Protein AF-A0A1V5UPC7-F1 (afdb_monomer_lite)

Foldseek 3Di:
DDLVLLLLLQLLLQLPQLVLLLCCQPVVDCSSNVSSCLSSVLVCCLVVPLVVPDDAPEEQDDEPVGLAQCSVFVRVQVQQQCCLVVQAKHKYFYFWHDPDPFKTWKKKWAQDLVQQKIKIFTAFIAGPVQVLCLVLQDADPVLLVVLCVQVNDVLLVVLSRVRGDHDPPRTDPPNGMDMDGHDFREDELDDRMDMQTDDGGWMWMFHDDPRGTYIATRLSRQEPSLALVVLLVQLVVQLVVLAQVVCVVVVNVCRRPDPNSNSRSVSSSVSSNSSLVLCLLDQQRHHHHPPVDGDGDGHPNNDYPSDPLSSCLSSQVSVLSSLLSSQLSPPHRPDADPVLCVVPDHSVDPSSVVVRVVVSCVPRRVVVSVVVVVVVVVCCVPPVVVSNVVSSVCSHNCVSVVVPDDD

Structure (mmCIF, N/CA/C/O backbone):
data_AF-A0A1V5UPC7-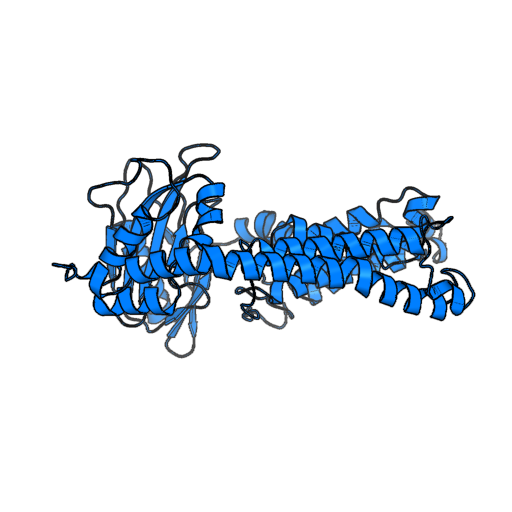F1
#
_entry.id   AF-A0A1V5UPC7-F1
#
loop_
_atom_site.group_PDB
_atom_site.id
_atom_site.type_symbol
_atom_site.label_atom_id
_atom_site.label_alt_id
_atom_site.label_comp_id
_atom_site.label_asym_id
_atom_site.label_entity_id
_atom_site.label_seq_id
_atom_site.pdbx_PDB_ins_code
_atom_site.Cartn_x
_atom_site.Cartn_y
_atom_site.Cartn_z
_atom_site.occupancy
_atom_site.B_iso_or_equiv
_atom_site.auth_seq_id
_atom_site.auth_comp_id
_atom_site.auth_asym_id
_atom_site.auth_atom_id
_atom_site.pdbx_PDB_model_num
ATOM 1 N N . MET A 1 1 ? -0.556 3.226 -0.716 1.00 80.56 1 MET A N 1
ATOM 2 C CA . MET A 1 1 ? -1.317 3.892 -1.809 1.00 80.56 1 MET A CA 1
ATOM 3 C C . MET A 1 1 ? -2.417 2.936 -2.278 1.00 80.56 1 MET A C 1
ATOM 5 O O . MET A 1 1 ? -2.696 1.984 -1.559 1.00 80.56 1 MET A O 1
ATOM 9 N N . LYS A 1 2 ? -3.102 3.170 -3.408 1.00 83.19 2 LYS A N 1
ATOM 10 C CA . LYS A 1 2 ? -4.001 2.164 -4.010 1.00 83.19 2 LYS A CA 1
ATOM 11 C C . LYS A 1 2 ? -3.207 1.134 -4.819 1.00 83.19 2 LYS A C 1
ATOM 13 O O . LYS A 1 2 ? -2.147 1.442 -5.355 1.00 83.19 2 LYS A O 1
ATOM 18 N N . GLY A 1 3 ? -3.771 -0.064 -4.999 1.00 85.81 3 GLY A N 1
ATOM 19 C CA . GLY A 1 3 ? -3.109 -1.168 -5.712 1.00 85.81 3 GLY A CA 1
ATOM 20 C C . GLY A 1 3 ? -2.630 -0.821 -7.130 1.00 85.81 3 GLY A C 1
ATOM 21 O O . GLY A 1 3 ? -1.551 -1.244 -7.533 1.00 85.81 3 GLY A O 1
ATOM 22 N N . ILE A 1 4 ? -3.370 0.015 -7.873 1.00 90.94 4 ILE A N 1
ATOM 23 C CA . ILE A 1 4 ? -2.938 0.469 -9.208 1.00 90.94 4 ILE A CA 1
ATOM 24 C C . ILE A 1 4 ? -1.651 1.304 -9.157 1.00 90.94 4 ILE A C 1
ATOM 26 O O . ILE A 1 4 ? -0.821 1.204 -10.055 1.00 90.94 4 ILE A O 1
ATOM 30 N N . THR A 1 5 ? -1.456 2.085 -8.096 1.00 94.12 5 THR A N 1
ATOM 31 C CA . THR A 1 5 ? -0.253 2.897 -7.894 1.00 94.12 5 THR A CA 1
ATOM 32 C C . THR A 1 5 ? 0.964 2.033 -7.628 1.00 94.12 5 THR A C 1
ATOM 34 O O . THR A 1 5 ? 2.031 2.280 -8.186 1.00 94.12 5 THR A O 1
ATOM 37 N N . HIS A 1 6 ? 0.790 0.964 -6.860 1.00 95.81 6 HIS A N 1
ATOM 38 C CA . HIS A 1 6 ? 1.837 -0.021 -6.619 1.00 95.81 6 HIS A CA 1
ATOM 39 C C . HIS A 1 6 ? 2.221 -0.777 -7.896 1.00 95.81 6 HIS A C 1
ATOM 41 O O . HIS A 1 6 ? 3.400 -0.869 -8.237 1.00 95.81 6 HIS A O 1
ATOM 47 N N . PHE A 1 7 ? 1.223 -1.214 -8.670 1.00 97.19 7 PHE A N 1
ATOM 48 C CA . PHE A 1 7 ? 1.451 -1.829 -9.976 1.00 97.19 7 PHE A CA 1
ATOM 49 C C . PHE A 1 7 ? 2.202 -0.886 -10.930 1.00 97.19 7 PHE A C 1
ATOM 51 O O . PHE A 1 7 ? 3.226 -1.268 -11.493 1.00 97.19 7 PHE A O 1
ATOM 58 N N . LEU A 1 8 ? 1.738 0.359 -11.092 1.00 97.31 8 LEU A N 1
ATOM 59 C CA . LEU A 1 8 ? 2.365 1.330 -11.995 1.00 97.31 8 LEU A CA 1
ATOM 60 C C . LEU A 1 8 ? 3.788 1.700 -11.570 1.00 97.31 8 LEU A C 1
ATOM 62 O O . LEU A 1 8 ? 4.655 1.789 -12.436 1.00 97.31 8 LEU A O 1
ATOM 66 N N . THR A 1 9 ? 4.053 1.854 -10.270 1.00 97.25 9 THR A N 1
ATOM 67 C CA . THR A 1 9 ? 5.417 2.087 -9.762 1.00 97.25 9 THR A CA 1
ATOM 68 C C . THR A 1 9 ? 6.339 0.909 -10.113 1.00 97.25 9 THR A C 1
ATOM 70 O O . THR A 1 9 ? 7.476 1.111 -10.547 1.00 97.25 9 THR A O 1
ATOM 73 N N . GLY A 1 10 ? 5.838 -0.329 -10.030 1.00 97.75 10 GLY A N 1
ATOM 74 C CA . GLY A 1 10 ? 6.563 -1.523 -10.477 1.00 97.75 10 GLY A CA 1
ATOM 75 C C . GLY A 1 10 ? 6.863 -1.523 -11.981 1.00 97.75 10 GLY A C 1
ATOM 76 O O . GLY A 1 10 ? 7.999 -1.778 -12.386 1.00 97.75 10 GLY A O 1
ATOM 77 N N . VAL A 1 11 ? 5.882 -1.169 -12.820 1.00 98.19 11 VAL A N 1
ATOM 78 C CA . VAL A 1 11 ? 6.078 -1.030 -14.279 1.00 98.19 11 VAL A CA 1
ATOM 79 C C . VAL A 1 11 ? 7.090 0.076 -14.596 1.00 98.19 11 VAL A C 1
ATOM 81 O O . VAL A 1 11 ? 7.970 -0.115 -15.436 1.00 98.19 11 VAL A O 1
ATOM 84 N N . ALA A 1 12 ? 7.012 1.213 -13.902 1.00 98.00 12 ALA A N 1
ATOM 85 C CA . ALA A 1 12 ? 7.961 2.311 -14.053 1.00 98.00 12 ALA A CA 1
ATOM 86 C C . ALA A 1 12 ? 9.379 1.877 -13.682 1.00 98.00 12 ALA A C 1
ATOM 88 O O . ALA A 1 12 ? 10.308 2.122 -14.449 1.00 98.00 12 ALA A O 1
ATOM 89 N N . THR A 1 13 ? 9.538 1.137 -12.587 1.00 97.81 13 THR A N 1
ATOM 90 C CA . THR A 1 13 ? 10.830 0.568 -12.191 1.00 97.81 13 THR A CA 1
ATOM 91 C C . THR A 1 13 ? 11.371 -0.377 -13.266 1.00 97.81 13 THR A C 1
ATOM 93 O O . THR A 1 13 ? 12.527 -0.252 -13.664 1.00 97.81 13 THR A O 1
ATOM 96 N N . ALA A 1 14 ? 10.546 -1.286 -13.796 1.00 97.75 14 ALA A N 1
ATOM 97 C CA . ALA A 1 14 ? 10.963 -2.195 -14.865 1.00 97.75 14 ALA A CA 1
ATOM 98 C C . ALA A 1 14 ? 11.350 -1.463 -16.157 1.00 97.75 14 ALA A C 1
ATOM 100 O O . ALA A 1 14 ? 12.263 -1.901 -16.855 1.00 97.75 14 ALA A O 1
ATOM 101 N N . SER A 1 15 ? 10.713 -0.327 -16.454 1.00 96.94 15 SER A N 1
ATOM 102 C CA . SER A 1 15 ? 11.060 0.477 -17.628 1.00 96.94 15 SER A CA 1
ATOM 103 C C . SER A 1 15 ? 12.476 1.062 -17.569 1.00 96.94 15 SER A C 1
ATOM 105 O O . SER A 1 15 ? 13.072 1.321 -18.608 1.00 96.94 15 SER A O 1
ATOM 107 N N . CYS A 1 16 ? 13.066 1.192 -16.379 1.00 95.56 16 CYS A N 1
ATOM 108 C CA . CYS A 1 16 ? 14.431 1.692 -16.208 1.00 95.56 16 CYS A CA 1
ATOM 109 C C . CYS A 1 16 ? 15.523 0.676 -16.595 1.00 95.56 16 CYS A C 1
ATOM 111 O O . CYS A 1 16 ? 16.702 1.011 -16.514 1.00 95.56 16 CYS A O 1
ATOM 113 N N . PHE A 1 17 ? 15.169 -0.554 -16.991 1.00 95.31 17 PHE A N 1
ATOM 11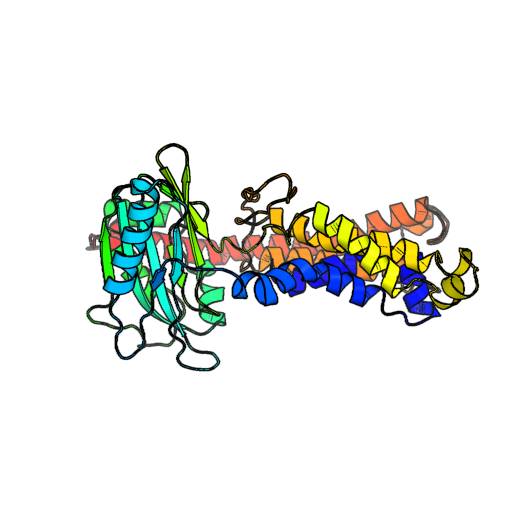4 C CA . PHE A 1 17 ? 16.123 -1.597 -17.380 1.00 95.31 17 PHE A CA 1
ATOM 115 C C . PHE A 1 17 ? 16.280 -1.650 -18.909 1.00 95.31 17 PHE A C 1
ATOM 117 O O . PHE A 1 17 ? 15.389 -2.177 -19.582 1.00 95.31 17 PHE A O 1
ATOM 124 N N . PRO A 1 18 ? 17.409 -1.187 -19.487 1.00 92.19 18 PRO A N 1
ATOM 125 C CA . PRO A 1 18 ? 17.553 -1.051 -20.939 1.00 92.19 18 PRO A CA 1
ATOM 126 C C . PRO A 1 18 ? 17.397 -2.375 -21.694 1.00 92.19 18 PRO A C 1
ATOM 128 O O . PRO A 1 18 ? 16.678 -2.442 -22.687 1.00 92.19 18 PRO A O 1
ATOM 131 N N . VAL A 1 19 ? 18.013 -3.454 -21.196 1.00 93.12 19 VAL A N 1
ATOM 132 C CA . VAL A 1 19 ? 17.909 -4.797 -21.801 1.00 93.12 19 VAL A CA 1
ATOM 133 C C . VAL A 1 19 ? 16.470 -5.310 -21.735 1.00 93.12 19 VAL A C 1
ATOM 135 O O . VAL A 1 19 ? 15.963 -5.888 -22.699 1.00 93.12 19 VAL A O 1
ATOM 138 N N . GLY A 1 20 ? 15.796 -5.064 -20.608 1.00 93.06 20 GLY A N 1
ATOM 139 C CA . GLY A 1 20 ? 14.379 -5.362 -20.433 1.00 93.06 20 GLY A CA 1
ATOM 140 C C . GLY A 1 20 ? 13.533 -4.641 -21.476 1.00 93.06 20 GLY A C 1
ATOM 141 O O . GLY A 1 20 ? 12.792 -5.286 -22.215 1.00 93.06 20 GLY A O 1
ATOM 142 N N . MET A 1 21 ? 13.718 -3.330 -21.619 1.00 93.69 21 MET A N 1
ATOM 143 C CA . MET A 1 21 ? 12.992 -2.506 -22.585 1.00 93.69 21 MET A CA 1
ATOM 144 C C . MET A 1 21 ? 13.253 -2.894 -24.038 1.00 93.69 21 MET A C 1
ATOM 146 O O . MET A 1 21 ? 12.308 -3.056 -24.807 1.00 93.69 21 MET A O 1
ATOM 150 N N . GLN A 1 22 ? 14.505 -3.137 -24.417 1.00 91.88 22 GLN A N 1
ATOM 151 C CA . GLN A 1 22 ? 14.839 -3.621 -25.757 1.00 91.88 22 GLN A CA 1
ATOM 152 C C . GLN A 1 22 ? 14.164 -4.965 -26.053 1.00 91.88 22 GLN A C 1
ATOM 154 O O . GLN A 1 22 ? 13.653 -5.173 -27.153 1.00 91.88 22 GLN A O 1
ATOM 159 N N . SER A 1 23 ? 14.084 -5.866 -25.066 1.00 92.94 23 SER A N 1
ATOM 160 C CA . SER A 1 23 ? 13.393 -7.150 -25.234 1.00 92.94 23 SER A CA 1
ATOM 161 C C . SER A 1 23 ? 11.884 -6.997 -25.464 1.00 92.94 23 SER A C 1
ATOM 163 O O . SER A 1 23 ? 11.293 -7.823 -26.162 1.00 92.94 23 SER A O 1
ATOM 165 N N . VAL A 1 24 ? 11.259 -5.936 -24.939 1.00 93.38 24 VAL A N 1
ATOM 166 C CA . VAL A 1 24 ? 9.844 -5.629 -25.198 1.00 93.38 24 VAL A CA 1
ATOM 167 C C . VAL A 1 24 ? 9.642 -5.283 -26.674 1.00 93.38 24 VAL A C 1
ATOM 169 O O . VAL A 1 24 ? 8.710 -5.790 -27.292 1.00 93.38 24 VAL A O 1
ATOM 172 N N . PHE A 1 25 ? 10.539 -4.495 -27.272 1.00 91.56 25 PHE A N 1
ATOM 173 C CA . PHE A 1 25 ? 10.456 -4.147 -28.695 1.00 91.56 25 PHE A CA 1
ATOM 174 C C . PHE A 1 25 ? 10.817 -5.316 -29.616 1.00 91.56 25 PHE A C 1
ATOM 176 O O . PHE A 1 25 ? 10.092 -5.599 -30.567 1.00 91.56 25 PHE A O 1
ATOM 183 N N . MET A 1 26 ? 11.925 -6.002 -29.330 1.00 90.94 26 MET A N 1
ATOM 184 C CA . MET A 1 26 ? 12.479 -7.024 -30.223 1.00 90.94 26 MET A CA 1
ATOM 185 C C . MET A 1 26 ? 11.744 -8.361 -30.116 1.00 90.94 26 MET A C 1
ATOM 187 O O . MET A 1 26 ? 11.479 -9.006 -31.126 1.00 90.94 26 MET A O 1
ATOM 191 N N . ASN A 1 27 ? 11.395 -8.767 -28.892 1.00 90.19 27 ASN A N 1
ATOM 192 C CA . ASN A 1 27 ? 10.877 -10.104 -28.595 1.00 90.19 27 ASN A CA 1
ATOM 193 C C . ASN A 1 27 ? 9.440 -10.087 -28.061 1.00 90.19 27 ASN A C 1
ATOM 195 O O . ASN A 1 27 ? 8.922 -11.144 -27.706 1.00 90.19 27 ASN A O 1
ATOM 199 N N . LYS A 1 28 ? 8.796 -8.910 -27.973 1.00 90.44 28 LYS A N 1
ATOM 200 C CA . LYS A 1 28 ? 7.455 -8.744 -27.379 1.00 90.44 28 LYS A CA 1
ATOM 201 C C . LYS A 1 28 ? 7.370 -9.343 -25.970 1.00 90.44 28 LYS A C 1
ATOM 203 O O . LYS A 1 28 ? 6.373 -9.964 -25.607 1.00 90.44 28 LYS A O 1
ATOM 208 N N . SER A 1 29 ? 8.448 -9.206 -25.195 1.00 92.25 29 SER A N 1
ATOM 209 C CA . SER A 1 29 ? 8.535 -9.794 -23.860 1.00 92.25 29 SER A CA 1
ATOM 210 C C . SER A 1 29 ? 7.527 -9.160 -22.892 1.00 92.25 29 SER A C 1
ATOM 212 O O . SER A 1 29 ? 7.164 -7.989 -23.008 1.00 92.25 29 SER A O 1
ATOM 214 N N . PHE A 1 30 ? 7.120 -9.918 -21.872 1.00 94.88 30 PHE A N 1
ATOM 215 C CA . PHE A 1 30 ? 6.254 -9.429 -20.794 1.00 94.88 30 PHE A CA 1
ATOM 216 C C . PHE A 1 30 ? 7.030 -8.689 -19.690 1.00 94.88 30 PHE A C 1
ATOM 218 O O . PHE A 1 30 ? 6.540 -8.569 -18.568 1.00 94.88 30 PHE A O 1
ATOM 225 N N . PHE A 1 31 ? 8.236 -8.185 -19.971 1.00 96.44 31 PHE A N 1
ATOM 226 C CA . PHE A 1 31 ? 9.143 -7.662 -18.944 1.00 96.44 31 PHE A CA 1
ATOM 227 C C . PHE A 1 31 ? 8.510 -6.543 -18.102 1.00 96.44 31 PHE A C 1
ATOM 229 O O . PHE A 1 31 ? 8.575 -6.575 -16.875 1.00 96.44 31 PHE A O 1
ATOM 236 N N . LEU A 1 32 ? 7.813 -5.608 -18.756 1.00 96.50 32 LEU A N 1
ATOM 237 C CA . LEU A 1 32 ? 7.099 -4.511 -18.100 1.00 96.50 32 LEU A CA 1
ATOM 238 C C . LEU A 1 32 ? 5.935 -4.994 -17.205 1.00 96.50 32 LEU A C 1
ATOM 240 O O . LEU A 1 32 ? 5.945 -4.668 -16.016 1.00 96.50 32 LEU A O 1
ATOM 244 N N . PRO A 1 33 ? 4.961 -5.790 -17.703 1.00 96.75 33 PRO A N 1
ATOM 245 C CA . PRO A 1 33 ? 3.925 -6.378 -16.855 1.00 96.75 33 PRO A CA 1
ATOM 246 C C . PRO A 1 33 ? 4.461 -7.178 -15.665 1.00 96.75 33 PRO A C 1
ATOM 248 O O . PRO A 1 33 ? 3.908 -7.057 -14.576 1.00 96.75 33 PRO A O 1
ATOM 251 N N . ILE A 1 34 ? 5.541 -7.954 -15.838 1.00 97.38 34 ILE A N 1
ATOM 252 C CA . ILE A 1 34 ? 6.157 -8.701 -14.729 1.00 97.38 34 ILE A CA 1
ATOM 253 C C . ILE A 1 34 ? 6.673 -7.741 -13.646 1.00 97.38 34 ILE A C 1
ATOM 255 O O . ILE A 1 34 ? 6.469 -8.003 -12.463 1.00 97.38 34 ILE A O 1
ATOM 259 N N . GLY A 1 35 ? 7.255 -6.599 -14.021 1.00 97.50 35 GLY A N 1
ATOM 260 C CA . GLY A 1 35 ? 7.601 -5.548 -13.061 1.00 97.50 35 GLY A CA 1
ATOM 261 C C . GLY A 1 35 ? 6.407 -5.014 -12.285 1.00 97.50 35 GLY A C 1
ATOM 262 O O . GLY A 1 35 ? 6.478 -4.866 -11.067 1.00 97.50 35 GLY A O 1
ATOM 263 N N . GLY A 1 36 ? 5.277 -4.805 -12.960 1.00 97.56 36 GLY A N 1
ATOM 264 C CA . GLY A 1 36 ? 4.026 -4.448 -12.294 1.00 97.56 36 GLY A CA 1
ATOM 265 C C . GLY A 1 36 ? 3.526 -5.526 -11.326 1.00 97.56 36 GLY A C 1
ATOM 266 O O . GLY A 1 36 ? 3.075 -5.199 -10.229 1.00 97.56 36 GLY A O 1
ATOM 267 N N . LEU A 1 37 ? 3.651 -6.810 -11.688 1.00 97.25 37 LEU A N 1
ATOM 268 C CA . LEU A 1 37 ? 3.286 -7.930 -10.812 1.00 97.25 37 LEU A CA 1
ATOM 269 C C . LEU A 1 37 ? 4.139 -7.968 -9.539 1.00 97.25 37 LEU A C 1
ATOM 271 O O . LEU A 1 37 ? 3.583 -8.122 -8.454 1.00 97.25 37 LEU A O 1
ATOM 275 N N . PHE A 1 38 ? 5.459 -7.786 -9.647 1.00 97.69 38 PHE A N 1
ATOM 276 C CA . PHE A 1 38 ? 6.322 -7.674 -8.466 1.00 97.69 38 PHE A CA 1
ATOM 277 C C . PHE A 1 38 ? 6.013 -6.411 -7.657 1.00 97.69 38 PHE A C 1
ATOM 279 O O . PHE A 1 38 ? 5.986 -6.479 -6.430 1.00 97.69 38 PHE A O 1
ATOM 286 N N . GLY A 1 39 ? 5.689 -5.300 -8.324 1.00 96.88 39 GLY A N 1
ATOM 287 C CA . GLY A 1 39 ? 5.249 -4.064 -7.680 1.00 96.88 39 GLY A CA 1
ATOM 288 C C . GLY A 1 39 ? 4.004 -4.246 -6.811 1.00 96.88 39 GLY A C 1
ATOM 289 O O . GLY A 1 39 ? 4.000 -3.807 -5.679 1.00 96.88 39 GLY A O 1
ATOM 290 N N . ILE A 1 40 ? 2.965 -4.946 -7.276 1.00 96.19 40 ILE A N 1
ATOM 291 C CA . ILE A 1 40 ? 1.730 -5.169 -6.488 1.00 96.19 40 ILE A CA 1
ATOM 292 C C . ILE A 1 40 ? 1.792 -6.408 -5.568 1.00 96.19 40 ILE A C 1
ATOM 294 O O . ILE A 1 40 ? 0.827 -6.733 -4.866 1.00 96.19 40 ILE A O 1
ATOM 298 N N . SER A 1 41 ? 2.898 -7.154 -5.591 1.00 95.25 41 SER A N 1
ATOM 299 C CA . SER A 1 41 ? 2.978 -8.463 -4.935 1.00 95.25 41 SER A CA 1
ATOM 300 C C . SER A 1 41 ? 2.823 -8.382 -3.415 1.00 95.25 41 SER A C 1
ATOM 302 O O . SER A 1 41 ? 2.138 -9.232 -2.854 1.00 95.25 41 SER A O 1
ATOM 304 N N . CYS A 1 42 ? 3.359 -7.346 -2.762 1.00 93.50 42 CYS A N 1
ATOM 305 C CA . CYS A 1 42 ? 3.267 -7.155 -1.311 1.00 93.50 42 CYS A CA 1
ATOM 306 C C . CYS A 1 42 ? 1.809 -7.143 -0.826 1.00 93.50 42 CYS A C 1
ATOM 308 O O . CYS A 1 42 ? 1.414 -7.958 0.010 1.00 93.50 42 CYS A O 1
ATOM 310 N N . ASP A 1 43 ? 0.985 -6.272 -1.415 1.00 93.19 43 ASP A N 1
ATOM 311 C CA . ASP A 1 43 ? -0.448 -6.186 -1.113 1.00 93.19 43 ASP A CA 1
ATOM 312 C C . ASP A 1 43 ? -1.172 -7.477 -1.489 1.00 93.19 43 ASP A C 1
ATOM 314 O O . ASP A 1 43 ? -2.043 -7.956 -0.763 1.00 93.19 43 ASP A O 1
ATOM 318 N N . THR A 1 44 ? -0.814 -8.072 -2.626 1.00 94.00 44 THR A N 1
ATOM 319 C CA . THR A 1 44 ? -1.440 -9.320 -3.070 1.00 94.00 44 THR A CA 1
ATOM 320 C C . THR A 1 44 ? -1.195 -10.439 -2.058 1.00 94.00 44 THR A C 1
ATOM 322 O O . THR A 1 44 ? -2.138 -11.137 -1.689 1.00 94.00 44 THR A O 1
ATOM 325 N N . LEU A 1 45 ? 0.036 -10.582 -1.563 1.00 93.94 45 LEU A N 1
ATOM 326 C CA . LEU A 1 45 ? 0.398 -11.558 -0.538 1.00 93.94 45 LEU A CA 1
ATOM 327 C C . LEU A 1 45 ? -0.376 -11.319 0.760 1.00 93.94 45 LEU A C 1
ATOM 329 O O . LEU A 1 45 ? -0.920 -12.262 1.332 1.00 93.94 45 LEU A O 1
ATOM 333 N N . ASP A 1 46 ? -0.514 -10.068 1.184 1.00 91.81 46 ASP A N 1
ATOM 334 C CA . ASP A 1 46 ? -1.228 -9.745 2.415 1.00 91.81 46 ASP A CA 1
ATOM 335 C C . ASP A 1 46 ? -2.732 -10.015 2.313 1.00 91.81 46 ASP A C 1
ATOM 337 O O . ASP A 1 46 ? -3.296 -10.789 3.092 1.00 91.81 46 ASP A O 1
ATOM 341 N N . PHE A 1 47 ? -3.389 -9.421 1.316 1.00 89.94 47 PHE A N 1
ATOM 342 C CA . PHE A 1 47 ? -4.845 -9.460 1.187 1.00 89.94 47 PHE A CA 1
ATOM 343 C C . PHE A 1 47 ? -5.379 -10.788 0.640 1.00 89.94 47 PHE A C 1
ATOM 345 O O . PHE A 1 47 ? -6.556 -11.097 0.854 1.00 89.94 47 PHE A O 1
ATOM 352 N N . ARG A 1 48 ? -4.560 -11.571 -0.080 1.00 90.12 48 ARG A N 1
ATOM 353 C CA . ARG A 1 48 ? -4.961 -12.884 -0.621 1.00 90.12 48 ARG A CA 1
ATOM 354 C C . ARG A 1 48 ? -4.446 -14.068 0.183 1.00 90.12 48 ARG A C 1
ATOM 356 O O . ARG A 1 48 ? -5.048 -15.129 0.061 1.00 90.12 48 ARG A O 1
ATOM 363 N N . PHE A 1 49 ? -3.405 -13.901 1.000 1.00 89.88 49 PHE A N 1
ATOM 364 C CA . PHE A 1 49 ? -2.840 -14.999 1.786 1.00 89.88 49 PHE A CA 1
ATOM 365 C C . PHE A 1 49 ? -2.740 -14.660 3.273 1.00 89.88 49 PHE A C 1
ATOM 367 O O . PHE A 1 49 ? -3.452 -15.282 4.058 1.00 89.88 49 PHE A O 1
ATOM 374 N N . ALA A 1 50 ? -1.916 -13.683 3.673 1.00 90.19 50 ALA A N 1
ATOM 375 C CA . ALA A 1 50 ? -1.583 -13.452 5.087 1.00 90.19 50 ALA A CA 1
ATOM 376 C C . ALA A 1 50 ? -2.826 -13.277 5.970 1.00 90.19 50 ALA A C 1
ATOM 378 O O . ALA A 1 50 ? -2.939 -13.904 7.022 1.00 90.19 50 ALA A O 1
ATOM 379 N N . ARG A 1 51 ? -3.802 -12.505 5.486 1.00 89.94 51 ARG A N 1
ATOM 380 C CA . ARG A 1 51 ? -5.078 -12.276 6.165 1.00 89.94 51 ARG A CA 1
ATOM 381 C C . ARG A 1 51 ? -5.849 -13.554 6.503 1.00 89.94 51 ARG A C 1
ATOM 383 O O . ARG A 1 51 ? -6.460 -13.624 7.561 1.00 89.94 51 ARG A O 1
ATOM 390 N N . TYR A 1 52 ? -5.861 -14.554 5.620 1.00 88.19 52 TYR A N 1
ATOM 391 C CA . TYR A 1 52 ? -6.646 -15.780 5.835 1.00 88.19 52 TYR A CA 1
ATOM 392 C C . TYR A 1 52 ? -5.972 -16.758 6.798 1.00 88.19 52 TYR A C 1
ATOM 394 O O . TYR A 1 52 ? -6.644 -17.607 7.377 1.00 88.19 52 TYR A O 1
ATOM 402 N N . PHE A 1 53 ? -4.658 -16.631 6.982 1.00 88.81 53 PHE A N 1
ATOM 403 C CA . PHE A 1 53 ? -3.910 -17.396 7.979 1.00 88.81 53 PHE A CA 1
ATOM 404 C C . PHE A 1 53 ? -3.842 -16.690 9.337 1.00 88.81 53 PHE A C 1
ATOM 406 O O . PHE A 1 53 ? -3.316 -17.262 10.294 1.00 88.81 53 PHE A O 1
ATOM 413 N N . TRP A 1 54 ? -4.371 -15.467 9.433 1.00 89.62 54 TRP A N 1
ATOM 414 C CA . TRP A 1 54 ? -4.402 -14.721 10.680 1.00 89.62 54 TRP A CA 1
ATOM 415 C C . TRP A 1 54 ? -5.419 -15.322 11.651 1.00 89.62 54 TRP A C 1
ATOM 417 O O . TRP A 1 54 ? -6.557 -15.625 11.284 1.00 89.62 54 TRP A O 1
ATOM 427 N N . LYS A 1 55 ? -4.989 -15.519 12.897 1.00 92.56 55 LYS A N 1
ATOM 428 C CA . LYS A 1 55 ? -5.820 -16.072 13.968 1.00 92.56 55 LYS A CA 1
ATOM 429 C C . LYS A 1 55 ? -6.324 -14.940 14.852 1.00 92.56 55 LYS A C 1
ATOM 431 O O . LYS A 1 55 ? -5.614 -13.964 15.071 1.00 92.56 55 LYS A O 1
ATOM 436 N N . HIS A 1 56 ? -7.541 -15.103 15.352 1.00 95.31 56 HIS A N 1
ATOM 437 C CA . HIS A 1 56 ? -8.218 -14.120 16.188 1.00 95.31 56 HIS A CA 1
ATOM 438 C C . HIS A 1 56 ? -8.579 -14.793 17.508 1.00 95.31 56 HIS A C 1
ATOM 440 O O . HIS A 1 56 ? -9.092 -15.914 17.492 1.00 95.31 56 HIS A O 1
ATOM 446 N N . ASP A 1 57 ? -8.317 -14.117 18.621 1.00 97.12 57 ASP A N 1
ATOM 447 C CA . ASP A 1 57 ? -8.764 -14.548 19.946 1.00 97.12 57 ASP A CA 1
ATOM 448 C C . ASP A 1 57 ? -10.252 -14.230 20.126 1.00 97.12 57 ASP A C 1
ATOM 450 O O . ASP A 1 57 ? -11.009 -15.032 20.669 1.00 97.12 57 ASP A O 1
ATOM 454 N N . HIS A 1 58 ? -10.682 -13.085 19.585 1.00 97.19 58 HIS A N 1
ATOM 455 C CA . HIS A 1 58 ? -12.062 -12.612 19.631 1.00 97.19 58 HIS A CA 1
ATOM 456 C C . HIS A 1 58 ? -12.542 -12.202 18.237 1.00 97.19 58 HIS A C 1
ATOM 458 O O . HIS A 1 58 ? -11.829 -11.533 17.486 1.00 97.19 58 HIS A O 1
ATOM 464 N N . VAL A 1 59 ? -13.777 -12.570 17.900 1.00 96.81 59 VAL A N 1
ATOM 465 C CA . VAL A 1 59 ? -14.460 -12.136 16.673 1.00 96.81 59 VAL A CA 1
ATOM 466 C C . VAL A 1 59 ? -15.773 -11.485 17.075 1.00 96.81 59 VAL A C 1
ATOM 468 O O . VAL A 1 59 ? -16.666 -12.153 17.595 1.00 96.81 59 VAL A O 1
ATOM 471 N N . LEU A 1 60 ? -15.877 -10.178 16.857 1.00 96.25 60 LEU A N 1
ATOM 472 C CA . LEU A 1 60 ? -17.068 -9.398 17.158 1.00 96.25 60 LEU A CA 1
ATOM 473 C C . LEU A 1 60 ? -17.914 -9.303 15.897 1.00 96.25 60 LEU A C 1
ATOM 475 O O . LEU A 1 60 ? -17.474 -8.765 14.879 1.00 96.25 60 LEU A O 1
ATOM 479 N N . ARG A 1 61 ? -19.130 -9.839 15.972 1.00 94.00 61 ARG A N 1
ATOM 480 C CA . ARG A 1 61 ? -20.054 -9.896 14.848 1.00 94.00 61 ARG A CA 1
ATOM 481 C C . ARG A 1 61 ? -21.432 -9.434 15.278 1.00 94.00 61 ARG A C 1
ATOM 483 O O . ARG A 1 61 ? -21.973 -9.912 16.270 1.00 94.00 61 ARG A O 1
ATOM 490 N N . ILE A 1 62 ? -21.984 -8.546 14.469 1.00 92.44 62 ILE A N 1
ATOM 491 C CA . ILE A 1 62 ? -23.369 -8.091 14.515 1.00 92.44 62 ILE A CA 1
ATOM 492 C C . ILE A 1 62 ? -23.964 -8.217 13.107 1.00 92.44 62 ILE A C 1
ATOM 494 O O . ILE A 1 62 ? -23.226 -8.400 12.133 1.00 92.44 62 ILE A O 1
ATOM 498 N N . ASP A 1 63 ? -25.286 -8.181 12.987 1.00 90.69 63 ASP A N 1
ATOM 499 C CA . ASP A 1 63 ? -25.991 -8.292 11.707 1.00 90.69 63 ASP A CA 1
ATOM 500 C C . ASP A 1 63 ? -27.235 -7.392 11.682 1.00 90.69 63 ASP A C 1
ATOM 502 O O . ASP A 1 63 ? -27.573 -6.770 12.682 1.00 90.69 63 ASP A O 1
ATOM 506 N N . GLU A 1 64 ? -27.920 -7.290 10.540 1.00 89.06 64 GLU A N 1
ATOM 507 C CA . GLU A 1 64 ? -29.096 -6.409 10.421 1.00 89.06 64 GLU A CA 1
ATOM 508 C C . GLU A 1 64 ? -30.279 -6.808 11.308 1.00 89.06 64 GLU A C 1
ATOM 510 O O . GLU A 1 64 ? -31.140 -5.974 11.568 1.00 89.06 64 GLU A O 1
ATOM 515 N N . ASN A 1 65 ? -30.345 -8.053 11.783 1.00 88.94 65 ASN A N 1
ATOM 516 C CA . ASN A 1 65 ? -31.393 -8.467 12.714 1.00 88.94 65 ASN A CA 1
ATOM 517 C C . ASN A 1 65 ? -31.025 -8.124 14.163 1.00 88.94 65 ASN A C 1
ATOM 519 O O . ASN A 1 65 ? -31.897 -8.110 15.029 1.00 88.94 65 ASN A O 1
ATOM 523 N N . ASN A 1 66 ? -29.743 -7.864 14.431 1.00 88.94 66 ASN A N 1
ATOM 524 C CA . ASN A 1 66 ? -29.223 -7.500 15.737 1.00 88.94 66 ASN A CA 1
ATOM 525 C C . ASN A 1 66 ? -28.130 -6.428 15.609 1.00 88.94 66 ASN A C 1
ATOM 527 O O . ASN A 1 66 ? -26.931 -6.721 15.645 1.00 88.94 66 ASN A O 1
ATOM 531 N N . LEU A 1 67 ? -28.567 -5.174 15.480 1.00 91.94 67 LEU A N 1
ATOM 532 C CA . LEU A 1 67 ? -27.708 -3.992 15.407 1.00 91.94 67 LEU A CA 1
ATOM 533 C C . LEU A 1 67 ? -27.299 -3.489 16.802 1.00 91.94 67 LEU A C 1
ATOM 535 O O . LEU A 1 67 ? -27.361 -2.292 17.051 1.00 91.94 67 LEU A O 1
ATOM 539 N N . ASP A 1 68 ? -26.911 -4.380 17.718 1.00 93.88 68 ASP A N 1
ATOM 540 C CA . ASP A 1 68 ? -26.515 -3.990 19.076 1.00 93.88 68 ASP A CA 1
ATOM 541 C C . ASP A 1 68 ? -25.045 -3.505 19.126 1.00 93.88 68 ASP A C 1
ATOM 543 O O . ASP A 1 68 ? -24.118 -4.327 19.084 1.00 93.88 68 ASP A O 1
ATOM 547 N N . PRO A 1 69 ? -24.781 -2.186 19.255 1.00 94.50 69 PRO A N 1
ATOM 548 C CA . PRO A 1 69 ? -23.422 -1.646 19.335 1.00 94.50 69 PRO A CA 1
ATOM 549 C C . PRO A 1 69 ? -22.664 -2.099 20.589 1.00 94.50 69 PRO A C 1
ATOM 551 O O . PRO A 1 69 ? -21.429 -2.060 20.599 1.00 94.50 69 PRO A O 1
ATOM 554 N N . LYS A 1 70 ? -23.368 -2.556 21.635 1.00 96.12 70 LYS A N 1
ATOM 555 C CA . LYS A 1 70 ? -22.769 -3.021 22.889 1.00 96.12 70 LYS A CA 1
ATOM 556 C C . LYS A 1 70 ? -21.809 -4.184 22.667 1.00 96.12 70 LYS A C 1
ATOM 558 O O . LYS A 1 70 ? -20.727 -4.196 23.248 1.00 96.12 70 LYS A O 1
ATOM 563 N N . ILE A 1 71 ? -22.169 -5.116 21.781 1.00 96.12 71 ILE A N 1
ATOM 564 C CA . ILE A 1 71 ? -21.357 -6.299 21.454 1.00 96.12 71 ILE A CA 1
ATOM 565 C C . ILE A 1 71 ? -19.962 -5.880 20.980 1.00 96.12 71 ILE A C 1
ATOM 567 O O . ILE A 1 71 ? -18.957 -6.451 21.405 1.00 96.12 71 ILE A O 1
ATOM 571 N N . ILE A 1 72 ? -19.896 -4.863 20.116 1.00 96.88 72 ILE A N 1
ATOM 572 C CA . ILE A 1 72 ? -18.627 -4.368 19.586 1.00 96.88 72 ILE A CA 1
ATOM 573 C C . ILE A 1 72 ? -17.882 -3.551 20.649 1.00 96.88 72 ILE A C 1
ATOM 575 O O . ILE A 1 72 ? -16.696 -3.781 20.865 1.00 96.88 72 ILE A O 1
ATOM 579 N N . ALA A 1 73 ? -18.562 -2.624 21.331 1.00 96.88 73 ALA A N 1
ATOM 580 C CA . ALA A 1 73 ? -17.938 -1.722 22.300 1.00 96.88 73 ALA A CA 1
ATOM 581 C C . ALA A 1 73 ? -17.335 -2.472 23.499 1.00 96.88 73 ALA A C 1
ATOM 583 O O . ALA A 1 73 ? -16.154 -2.301 23.806 1.00 96.88 73 ALA A O 1
ATOM 584 N N . GLU A 1 74 ? -18.117 -3.341 24.147 1.00 97.94 74 GLU A N 1
ATOM 585 C CA . GLU A 1 74 ? -17.646 -4.136 25.286 1.00 97.94 74 GLU A CA 1
ATOM 586 C C . GLU A 1 74 ? -16.612 -5.175 24.854 1.00 97.94 74 GLU A C 1
ATOM 588 O O . GLU A 1 74 ? -15.631 -5.392 25.561 1.00 97.94 74 GLU A O 1
ATOM 593 N N . GLY A 1 75 ? -16.787 -5.792 23.680 1.00 97.56 75 GLY A N 1
ATOM 594 C CA . GLY A 1 75 ? -15.820 -6.743 23.137 1.00 97.56 75 GLY A CA 1
ATOM 595 C C . GLY A 1 75 ? -14.458 -6.104 22.857 1.00 97.56 75 GLY A C 1
ATOM 596 O O . GLY A 1 75 ? -13.423 -6.690 23.176 1.00 97.56 75 GLY A O 1
ATOM 597 N N . TYR A 1 76 ? -14.451 -4.885 22.314 1.00 97.44 76 TYR A N 1
ATOM 598 C CA . TYR A 1 76 ? -13.231 -4.129 22.042 1.00 97.44 76 TYR A CA 1
ATOM 599 C C . TYR A 1 76 ? -12.545 -3.686 23.341 1.00 97.44 76 TYR A C 1
ATOM 601 O O . TYR A 1 76 ? -11.349 -3.919 23.509 1.00 97.44 76 TYR A O 1
ATOM 609 N N . ALA A 1 77 ? -13.297 -3.118 24.291 1.00 97.56 77 ALA A N 1
ATOM 610 C CA . ALA A 1 77 ? -12.771 -2.726 25.600 1.00 97.56 77 ALA A CA 1
ATOM 611 C C . ALA A 1 77 ? -12.207 -3.928 26.378 1.00 97.56 77 ALA A C 1
ATOM 613 O O . ALA A 1 77 ? -11.104 -3.862 26.918 1.00 97.56 77 ALA A O 1
ATOM 614 N N . LYS A 1 78 ? -12.913 -5.066 26.354 1.00 97.75 78 LYS A N 1
ATOM 615 C CA . LYS A 1 78 ? -12.448 -6.321 26.953 1.00 97.75 78 LYS A CA 1
ATOM 616 C C . LYS A 1 78 ? -11.138 -6.802 26.333 1.00 97.75 78 LYS A C 1
ATOM 618 O O . LYS A 1 78 ? -10.287 -7.292 27.063 1.00 97.75 78 LYS A O 1
ATOM 623 N N . ALA A 1 79 ? -10.966 -6.685 25.017 1.00 97.69 79 ALA A N 1
ATOM 624 C CA . ALA A 1 79 ? -9.730 -7.099 24.355 1.00 97.69 79 ALA A CA 1
ATOM 625 C C . ALA A 1 79 ? -8.524 -6.239 24.778 1.00 97.69 79 ALA A C 1
ATOM 627 O O . ALA A 1 79 ? -7.435 -6.780 24.972 1.00 97.69 79 ALA A O 1
ATOM 628 N N . ILE A 1 80 ? -8.726 -4.930 24.984 1.00 97.38 80 ILE A N 1
ATOM 629 C CA . ILE A 1 80 ? -7.705 -4.030 25.550 1.00 97.38 80 ILE A CA 1
ATOM 630 C C . ILE A 1 80 ? -7.348 -4.463 26.974 1.00 97.38 80 ILE A C 1
ATOM 632 O O . ILE A 1 80 ? -6.173 -4.666 27.282 1.00 97.38 80 ILE A O 1
ATOM 636 N N . ASP A 1 81 ? -8.356 -4.626 27.832 1.00 97.56 81 ASP A N 1
ATOM 637 C CA . ASP A 1 81 ? -8.148 -5.004 29.231 1.00 97.56 81 ASP A CA 1
ATOM 638 C C . ASP A 1 81 ? -7.479 -6.377 29.346 1.00 97.56 81 ASP A C 1
ATOM 640 O O . ASP A 1 81 ? -6.570 -6.557 30.149 1.00 97.56 81 ASP A O 1
ATOM 644 N N . GLU A 1 82 ? -7.861 -7.333 28.499 1.00 97.69 82 GLU A N 1
ATOM 645 C CA . GLU A 1 82 ? -7.241 -8.653 28.449 1.00 97.69 82 GLU A CA 1
ATOM 646 C C . GLU A 1 82 ? -5.756 -8.572 28.077 1.00 97.69 82 GLU A C 1
ATOM 648 O O . GLU A 1 82 ? -4.932 -9.234 28.713 1.00 97.69 82 GLU A O 1
ATOM 653 N N . ALA A 1 83 ? -5.399 -7.753 27.082 1.00 97.44 83 ALA A N 1
ATOM 654 C CA . ALA A 1 83 ? -4.006 -7.552 26.696 1.00 97.44 83 ALA A CA 1
ATOM 655 C C . ALA A 1 83 ? -3.185 -6.951 27.847 1.00 97.44 83 ALA A C 1
ATOM 657 O O . ALA A 1 83 ? -2.071 -7.406 28.116 1.00 97.44 83 ALA A O 1
ATOM 658 N N . PHE A 1 84 ? -3.759 -5.981 28.563 1.00 97.31 84 PHE A N 1
ATOM 659 C CA . PHE A 1 84 ? -3.128 -5.323 29.705 1.00 97.31 84 PHE A CA 1
ATOM 660 C C . PHE A 1 84 ? -2.960 -6.254 30.912 1.00 97.31 84 PHE A C 1
ATOM 662 O O . PHE A 1 84 ? -1.856 -6.423 31.430 1.00 97.31 84 PHE A O 1
ATOM 669 N N . GLU A 1 85 ? -4.042 -6.900 31.346 1.00 97.12 85 GLU A N 1
ATOM 670 C CA . GLU A 1 85 ? -4.066 -7.742 32.544 1.00 97.12 85 GLU A CA 1
ATOM 671 C C . GLU A 1 85 ? -3.240 -9.019 32.362 1.00 97.12 85 GLU A C 1
ATOM 673 O O . GLU A 1 85 ? -2.528 -9.440 33.276 1.00 97.12 85 GLU A O 1
ATOM 678 N N . GLN A 1 86 ? -3.307 -9.634 31.176 1.00 96.75 86 GLN A N 1
ATOM 679 C CA . GLN A 1 86 ? -2.607 -10.889 30.890 1.00 96.75 86 GLN A CA 1
ATOM 680 C C . GLN A 1 86 ? -1.213 -10.681 30.289 1.00 96.75 86 GLN A C 1
ATOM 682 O O . GLN A 1 86 ? -0.489 -11.660 30.107 1.00 96.75 86 GLN A O 1
ATOM 687 N N . LYS A 1 87 ? -0.825 -9.433 29.988 1.00 95.69 87 LYS A N 1
ATOM 688 C CA . LYS A 1 87 ? 0.471 -9.066 29.392 1.00 95.69 87 LYS A CA 1
ATOM 689 C C . LYS A 1 87 ? 0.797 -9.879 28.136 1.00 95.69 87 LYS A C 1
ATOM 691 O O . LYS A 1 87 ? 1.923 -10.341 27.947 1.00 95.69 87 LYS A O 1
ATOM 696 N N . LYS A 1 88 ? -0.213 -10.087 27.292 1.00 94.75 88 LYS A N 1
ATOM 697 C CA . LYS A 1 88 ? -0.114 -10.855 26.046 1.00 94.75 88 LYS A CA 1
ATOM 698 C C . LYS A 1 88 ? -0.706 -10.056 24.894 1.00 94.75 88 LYS A C 1
ATOM 700 O O . LYS A 1 88 ? -1.525 -9.169 25.110 1.00 94.75 88 LYS A O 1
ATOM 705 N N . THR A 1 89 ? -0.336 -10.409 23.669 1.00 95.56 89 THR A N 1
ATOM 706 C CA . THR A 1 89 ? -1.016 -9.870 22.491 1.00 95.56 89 THR A CA 1
ATOM 707 C C . THR A 1 89 ? -2.399 -10.500 22.353 1.00 95.56 89 THR A C 1
ATOM 709 O O . THR A 1 89 ? -2.516 -11.723 22.408 1.00 95.56 89 THR A O 1
ATOM 712 N N . VAL A 1 90 ? -3.424 -9.671 22.160 1.00 97.56 90 VAL A N 1
ATOM 713 C CA . VAL A 1 90 ? -4.798 -10.103 21.873 1.00 97.56 90 VAL A CA 1
ATOM 714 C C . VAL A 1 90 ? -5.177 -9.659 20.466 1.00 97.56 90 VAL A C 1
ATOM 716 O O . VAL A 1 90 ? -5.043 -8.484 20.119 1.00 97.56 90 VAL A O 1
ATOM 719 N N . TYR A 1 91 ? -5.661 -10.591 19.651 1.00 97.44 91 TYR A N 1
ATOM 720 C CA . TYR A 1 91 ? -6.112 -10.336 18.288 1.00 97.44 91 TYR A CA 1
ATOM 721 C C . TYR A 1 91 ? -7.636 -10.295 18.212 1.00 97.44 91 TYR A C 1
ATOM 723 O O . TYR A 1 91 ? -8.322 -11.257 18.564 1.00 97.44 91 TYR A O 1
ATOM 731 N N . LEU A 1 92 ? -8.162 -9.191 17.691 1.00 97.50 92 LEU A N 1
ATOM 732 C CA . LEU A 1 92 ? -9.593 -8.933 17.581 1.00 97.50 92 LEU A CA 1
ATOM 733 C C . LEU A 1 92 ? -9.991 -8.724 16.127 1.00 97.50 92 LEU A C 1
ATOM 735 O O . LEU A 1 92 ? -9.380 -7.925 15.421 1.00 97.50 92 LEU A O 1
ATOM 739 N N . LYS A 1 93 ? -11.064 -9.381 15.702 1.00 96.25 93 LYS A N 1
ATOM 740 C CA . LYS A 1 93 ? -11.732 -9.101 14.432 1.00 96.25 93 LYS A CA 1
ATOM 741 C C . LYS A 1 93 ? -13.047 -8.381 14.677 1.00 96.25 93 LYS A C 1
ATOM 743 O O . LYS A 1 93 ? -13.820 -8.816 15.526 1.00 96.25 93 LYS A O 1
ATOM 748 N N . VAL A 1 94 ? -13.326 -7.344 13.892 1.00 96.38 94 VAL A N 1
ATOM 749 C CA . VAL A 1 94 ? -14.665 -6.748 13.808 1.00 96.38 94 VAL A CA 1
ATOM 750 C C . VAL A 1 94 ? -15.228 -7.058 12.429 1.00 96.38 94 VAL A C 1
ATOM 752 O O . VAL A 1 94 ? -14.719 -6.555 11.428 1.00 96.38 94 VAL A O 1
ATOM 755 N N . ASP A 1 95 ? -16.252 -7.906 12.368 1.00 94.19 95 ASP A N 1
ATOM 756 C CA . ASP A 1 95 ? -16.893 -8.275 11.107 1.00 94.19 95 ASP A CA 1
ATOM 757 C C . ASP A 1 95 ? -17.752 -7.126 10.563 1.00 94.19 95 ASP A C 1
ATOM 759 O O . ASP A 1 95 ? -18.381 -6.369 11.302 1.00 94.19 95 ASP A O 1
ATOM 763 N N . ILE A 1 96 ? -17.802 -7.013 9.235 1.00 92.75 96 ILE A N 1
ATOM 764 C CA . ILE A 1 96 ? -18.730 -6.095 8.566 1.00 92.75 96 ILE A CA 1
ATOM 765 C C . ILE A 1 96 ? -20.155 -6.636 8.531 1.00 92.75 96 ILE A C 1
ATOM 767 O O . ILE A 1 96 ? -20.396 -7.842 8.467 1.00 92.75 96 ILE A O 1
ATOM 771 N N . ILE A 1 97 ? -21.093 -5.709 8.374 1.00 93.62 97 ILE A N 1
ATOM 772 C CA . ILE A 1 97 ? -22.469 -6.008 8.003 1.00 93.62 97 ILE A CA 1
ATOM 773 C C . ILE A 1 97 ? -22.632 -5.748 6.497 1.00 93.62 97 ILE A C 1
ATOM 775 O O . ILE A 1 97 ? -22.760 -4.610 6.033 1.00 93.62 97 ILE A O 1
ATOM 779 N N . ARG A 1 98 ? -22.590 -6.820 5.699 1.00 92.25 98 ARG A N 1
ATOM 780 C CA . ARG A 1 98 ? -22.781 -6.751 4.244 1.00 92.25 98 ARG A CA 1
ATOM 781 C C . ARG A 1 98 ? -24.247 -6.964 3.884 1.00 92.25 98 ARG A C 1
ATOM 783 O O . ARG A 1 98 ? -24.781 -8.037 4.138 1.00 92.25 98 ARG A O 1
ATOM 790 N N . LEU A 1 99 ? -24.850 -5.989 3.208 1.00 91.25 99 LEU A N 1
ATOM 791 C CA . LEU A 1 99 ? -26.242 -6.072 2.748 1.00 91.25 99 LEU A CA 1
ATOM 792 C C . LEU A 1 99 ? -26.345 -6.658 1.344 1.00 91.25 99 LEU A C 1
ATOM 794 O O . LEU A 1 99 ? -27.247 -7.428 1.035 1.00 91.25 99 LEU A O 1
ATOM 798 N N . SER A 1 100 ? -25.412 -6.282 0.470 1.00 89.62 100 SER A N 1
ATOM 799 C CA . SER A 1 100 ? -25.360 -6.771 -0.908 1.00 89.62 100 SER A CA 1
ATOM 800 C C . SER A 1 100 ? -23.946 -6.666 -1.488 1.00 89.62 100 SER A C 1
ATOM 802 O O . SER A 1 100 ? -22.972 -6.416 -0.774 1.00 89.62 100 SER A O 1
ATOM 804 N N . GLY A 1 101 ? -23.812 -6.852 -2.806 1.00 83.81 101 GLY A N 1
ATOM 805 C CA . GLY A 1 101 ? -22.543 -6.725 -3.522 1.00 83.81 101 GLY A CA 1
ATOM 806 C C . GLY A 1 101 ? -21.794 -5.421 -3.222 1.00 83.81 101 GLY A C 1
ATOM 807 O O . GLY A 1 101 ? -20.578 -5.464 -3.019 1.00 83.81 101 GLY A O 1
ATOM 808 N N . SER A 1 102 ? -22.534 -4.313 -3.117 1.00 87.38 102 SER A N 1
ATOM 809 C CA . SER A 1 102 ? -21.985 -2.952 -3.065 1.00 87.38 102 SER A CA 1
ATOM 810 C C . SER A 1 102 ? -22.416 -2.139 -1.847 1.00 87.38 102 SER A C 1
ATOM 812 O O . SER A 1 102 ? -21.878 -1.052 -1.665 1.00 87.38 102 SER A O 1
ATOM 814 N N . PHE A 1 103 ? -23.361 -2.632 -1.041 1.00 92.44 103 PHE A N 1
ATOM 815 C CA . PHE A 1 103 ? -23.912 -1.908 0.106 1.00 92.44 103 PHE A CA 1
ATOM 816 C C . PHE A 1 103 ? -23.524 -2.564 1.430 1.00 92.44 103 PHE A C 1
ATOM 818 O O . PHE A 1 103 ? -23.662 -3.781 1.603 1.00 92.44 103 PHE A O 1
ATOM 825 N N . TYR A 1 104 ? -23.078 -1.726 2.358 1.00 93.56 104 TYR A N 1
ATOM 826 C CA . TYR A 1 104 ? -22.583 -2.104 3.673 1.00 93.56 104 TYR A CA 1
ATOM 827 C C . TYR A 1 104 ? -23.180 -1.175 4.719 1.00 93.56 104 TYR A C 1
ATOM 829 O O . TYR A 1 104 ? -23.253 0.033 4.506 1.00 93.56 104 TYR A O 1
ATOM 837 N N . ARG A 1 105 ? -23.579 -1.729 5.855 1.00 93.81 105 ARG A N 1
ATOM 838 C CA . ARG A 1 105 ? -23.905 -0.946 7.044 1.00 93.81 105 ARG A CA 1
ATOM 839 C C . ARG A 1 105 ? -22.605 -0.608 7.761 1.00 93.81 105 ARG A C 1
ATOM 841 O O . ARG A 1 105 ? -21.778 -1.499 7.966 1.00 93.81 105 ARG A O 1
ATOM 848 N N . THR A 1 106 ? -22.402 0.665 8.096 1.00 92.94 106 THR A N 1
ATOM 849 C CA . THR A 1 106 ? -21.160 1.087 8.749 1.00 92.94 106 THR A CA 1
ATOM 850 C C . THR A 1 106 ? -21.218 0.939 10.262 1.00 92.94 106 THR A C 1
ATOM 852 O O . THR A 1 106 ? -22.270 1.087 10.879 1.00 92.94 106 THR A O 1
ATOM 855 N N . ILE A 1 107 ? -20.066 0.661 10.862 1.00 93.19 107 ILE A N 1
ATOM 856 C CA . ILE A 1 107 ? -19.852 0.683 12.308 1.00 93.19 107 ILE A CA 1
ATOM 857 C C . ILE A 1 107 ? -18.685 1.633 12.552 1.00 93.19 107 ILE A C 1
ATOM 859 O O . ILE A 1 107 ? -17.591 1.410 12.043 1.00 93.19 107 ILE A O 1
ATOM 863 N N . ASN A 1 108 ? -18.904 2.705 13.298 1.00 91.62 108 ASN A N 1
ATOM 864 C CA . ASN A 1 108 ? -17.858 3.646 13.673 1.00 91.62 108 ASN A CA 1
ATOM 865 C C . ASN A 1 108 ? -17.368 3.298 15.073 1.00 91.62 108 ASN A C 1
ATOM 867 O O . ASN A 1 108 ? -18.166 3.247 16.004 1.00 91.62 108 ASN A O 1
ATOM 871 N N . ILE A 1 109 ? -16.070 3.052 15.206 1.00 92.62 109 ILE A N 1
ATOM 872 C CA . ILE A 1 109 ? -15.402 2.788 16.480 1.00 92.62 109 ILE A CA 1
ATOM 873 C C . ILE A 1 109 ? -14.542 4.002 16.794 1.00 92.62 109 ILE A C 1
ATOM 875 O O . ILE A 1 109 ? -13.691 4.374 15.989 1.00 92.62 109 ILE A O 1
ATOM 879 N N . PHE A 1 110 ? -14.762 4.607 17.951 1.00 91.00 110 PHE A N 1
ATOM 880 C CA . PHE A 1 110 ? -13.983 5.728 18.443 1.00 91.00 110 PHE A CA 1
ATOM 881 C C . PHE A 1 110 ? -13.293 5.360 19.751 1.00 91.00 110 PHE A C 1
ATOM 883 O O . PHE A 1 110 ? -13.933 4.847 20.671 1.00 91.00 110 PHE A O 1
ATOM 890 N N . VAL A 1 111 ? -11.992 5.631 19.820 1.00 89.75 111 VAL A N 1
ATOM 891 C CA . VAL A 1 111 ? -11.139 5.302 20.962 1.00 89.75 111 VAL A CA 1
ATOM 892 C C . VAL A 1 111 ? -10.690 6.587 21.658 1.00 89.75 111 VAL A C 1
ATOM 894 O O . VAL A 1 111 ? -9.880 7.340 21.116 1.00 89.75 111 VAL A O 1
ATOM 897 N N . ASP A 1 112 ? -11.192 6.817 22.873 1.00 87.69 112 ASP A N 1
ATOM 898 C CA . ASP A 1 112 ? -10.810 7.937 23.737 1.00 87.69 112 ASP A CA 1
ATOM 899 C C . ASP A 1 112 ? -9.810 7.474 24.808 1.00 87.69 112 ASP A C 1
ATOM 901 O O . ASP A 1 112 ? -10.181 6.831 25.792 1.00 87.69 112 ASP A O 1
ATOM 905 N N . ASP A 1 113 ? -8.535 7.819 24.623 1.00 85.38 113 ASP A N 1
ATOM 906 C CA . ASP A 1 113 ? -7.459 7.526 25.581 1.00 85.38 113 ASP A CA 1
ATOM 907 C C . ASP A 1 113 ? -7.620 8.303 26.901 1.00 85.38 113 ASP A C 1
ATOM 909 O O . ASP A 1 113 ? -7.402 7.761 27.982 1.00 85.38 113 ASP A O 1
ATOM 913 N N . LYS A 1 114 ? -8.082 9.563 26.849 1.00 84.50 114 LYS A N 1
ATOM 914 C CA . LYS A 1 114 ? -8.208 10.411 28.047 1.00 84.50 114 LYS A CA 1
ATOM 915 C C . LYS A 1 114 ? -9.306 9.910 28.976 1.00 84.50 114 LYS A C 1
ATOM 917 O O . LYS A 1 114 ? -9.125 9.886 30.192 1.00 84.50 114 LYS A O 1
ATOM 922 N N . ARG A 1 115 ? -10.462 9.556 28.407 1.00 87.38 115 ARG A N 1
ATOM 923 C CA . ARG A 1 115 ? -11.619 9.059 29.169 1.00 87.38 115 ARG A CA 1
ATOM 924 C C . ARG A 1 115 ? -11.588 7.547 29.381 1.00 87.38 115 ARG A C 1
ATOM 926 O O . ARG A 1 115 ? -12.375 7.042 30.180 1.00 87.38 115 ARG A O 1
ATOM 933 N N . LYS A 1 116 ? -10.667 6.849 28.709 1.00 92.50 116 LYS A N 1
ATOM 934 C CA . LYS A 1 116 ? -10.579 5.386 28.649 1.00 92.50 116 LYS A CA 1
ATOM 935 C C . LYS A 1 116 ? -11.896 4.757 28.207 1.00 92.50 116 LYS A C 1
ATOM 937 O O . LYS A 1 116 ? -12.437 3.855 28.848 1.00 92.50 116 LYS A O 1
ATOM 942 N N . GLU A 1 117 ? -12.432 5.291 27.115 1.00 93.25 117 GLU A N 1
ATOM 943 C CA . GLU A 1 117 ? -13.745 4.944 26.581 1.00 93.25 117 GLU A CA 1
ATOM 944 C C . GLU A 1 117 ? -13.649 4.487 25.122 1.00 93.25 117 GLU A C 1
ATOM 946 O O . GLU A 1 117 ? -12.982 5.103 24.293 1.00 93.25 117 GLU A O 1
ATOM 951 N N . ILE A 1 118 ? -14.351 3.403 24.799 1.00 94.12 118 ILE A N 1
ATOM 952 C CA . ILE A 1 118 ? -14.631 2.972 23.432 1.00 94.12 118 ILE A CA 1
ATOM 953 C C . ILE A 1 118 ? -16.078 3.315 23.136 1.00 94.12 118 ILE A C 1
ATOM 955 O O . ILE A 1 118 ? -16.984 2.754 23.751 1.00 94.12 118 ILE A O 1
ATOM 959 N N . THR A 1 119 ? -16.300 4.212 22.184 1.00 93.62 119 THR A N 1
ATOM 960 C CA . THR A 1 119 ? -17.643 4.533 21.698 1.00 93.62 119 THR A CA 1
ATOM 961 C C . THR A 1 119 ? -17.855 3.871 20.349 1.00 93.62 119 THR A C 1
ATOM 963 O O . THR A 1 119 ? -17.095 4.102 19.413 1.00 93.62 119 THR A O 1
ATOM 966 N N . VAL A 1 120 ? -18.892 3.044 20.246 1.00 94.50 120 VAL A N 1
ATOM 967 C CA . VAL A 1 120 ? -19.305 2.420 18.991 1.00 94.50 120 VAL A CA 1
ATOM 968 C C . VAL A 1 120 ? -20.639 2.987 18.558 1.00 94.50 120 VAL A C 1
ATOM 970 O O . VAL A 1 120 ? -21.556 3.104 19.366 1.00 94.50 120 VAL A O 1
ATOM 973 N N . MET A 1 121 ? -20.750 3.293 17.269 1.00 92.44 121 MET A N 1
ATOM 974 C CA . MET A 1 121 ? -21.976 3.765 16.648 1.00 92.44 121 MET A CA 1
ATOM 975 C C . MET A 1 121 ? -22.281 2.985 15.371 1.00 92.44 121 MET A C 1
ATOM 977 O O . MET A 1 121 ? -21.432 2.865 14.487 1.00 92.44 121 MET A O 1
ATOM 981 N N . ILE A 1 122 ? -23.506 2.487 15.253 1.00 93.56 122 ILE A N 1
ATOM 982 C CA . ILE A 1 122 ? -24.040 1.915 14.023 1.00 93.56 122 ILE A CA 1
ATOM 983 C C . ILE A 1 122 ? -24.473 3.064 13.115 1.00 93.56 122 ILE A C 1
ATOM 985 O O . ILE A 1 122 ? -25.312 3.886 13.479 1.00 93.56 122 ILE A O 1
ATOM 989 N N . GLY A 1 123 ? -23.873 3.135 11.933 1.00 91.62 123 GLY A N 1
ATOM 990 C CA . GLY A 1 123 ? -24.087 4.209 10.976 1.00 91.62 123 GLY A CA 1
ATOM 991 C C . GLY A 1 123 ? -25.032 3.860 9.832 1.00 91.62 123 GLY A C 1
ATOM 992 O O . GLY A 1 123 ? -25.694 2.818 9.783 1.00 91.62 123 GLY A O 1
ATOM 993 N N . SER A 1 124 ? -25.091 4.783 8.881 1.00 92.69 124 SER A N 1
ATOM 994 C CA . SER A 1 124 ? -25.864 4.659 7.649 1.00 92.69 124 SER A CA 1
ATOM 995 C C . SER A 1 124 ? -25.339 3.552 6.729 1.00 92.69 124 SER A C 1
ATOM 997 O O . SER A 1 124 ? -24.206 3.076 6.839 1.00 92.69 124 SER A O 1
ATOM 999 N N . ILE A 1 125 ? -26.160 3.164 5.757 1.00 93.62 125 ILE A N 1
ATOM 1000 C CA . ILE A 1 125 ? -25.728 2.295 4.666 1.00 93.62 125 ILE A CA 1
ATOM 1001 C C . ILE A 1 125 ? -24.837 3.103 3.726 1.00 93.62 125 ILE A C 1
ATOM 1003 O O . ILE A 1 125 ? -25.194 4.191 3.268 1.00 93.62 125 ILE A O 1
ATOM 1007 N N . LYS A 1 126 ? -23.679 2.548 3.383 1.00 92.88 126 LYS A N 1
ATOM 1008 C CA . LYS A 1 126 ? -22.718 3.145 2.463 1.00 92.88 126 LYS A CA 1
ATOM 1009 C C . LYS A 1 126 ? -22.341 2.188 1.342 1.00 92.88 126 LYS A C 1
ATOM 1011 O O . LYS A 1 126 ? -22.380 0.965 1.479 1.00 92.88 126 LYS A O 1
ATOM 1016 N N . THR A 1 127 ? -21.971 2.775 0.208 1.00 91.44 127 THR A N 1
ATOM 1017 C CA . THR A 1 127 ? -21.236 2.070 -0.841 1.00 91.44 127 THR A CA 1
ATOM 1018 C C . THR A 1 127 ? -19.740 2.166 -0.566 1.00 91.44 127 THR A C 1
ATOM 1020 O O . THR A 1 127 ? -19.309 2.998 0.233 1.00 91.44 127 THR A O 1
ATOM 1023 N N . MET A 1 128 ? -18.919 1.370 -1.261 1.00 83.94 128 MET A N 1
ATOM 1024 C CA . MET A 1 128 ? -17.464 1.558 -1.184 1.00 83.94 128 MET A CA 1
ATOM 1025 C C . MET A 1 128 ? -17.051 2.992 -1.534 1.00 83.94 128 MET A C 1
ATOM 1027 O O . MET A 1 128 ? -16.166 3.531 -0.882 1.00 83.94 128 MET A O 1
ATOM 1031 N N . SER A 1 129 ? -17.699 3.622 -2.518 1.00 83.31 129 SER A N 1
ATOM 1032 C CA . SER A 1 129 ? -17.400 5.005 -2.897 1.00 83.31 129 SER A CA 1
ATOM 1033 C C . SER A 1 129 ? -17.661 5.975 -1.745 1.00 83.31 129 SER A C 1
ATOM 1035 O O . SER A 1 129 ? -16.779 6.762 -1.428 1.00 83.31 129 SER A O 1
ATOM 1037 N N . HIS A 1 130 ? -18.800 5.849 -1.057 1.00 87.69 130 HIS A N 1
ATOM 1038 C CA . HIS A 1 130 ? -19.123 6.690 0.101 1.00 87.69 130 HIS A CA 1
ATOM 1039 C C . HIS A 1 130 ? -18.096 6.548 1.239 1.00 87.69 130 HIS A C 1
ATOM 1041 O O . HIS A 1 130 ? -17.684 7.541 1.830 1.00 87.69 130 HIS A O 1
ATOM 1047 N N . VAL A 1 131 ? -17.652 5.319 1.540 1.00 81.50 131 VAL A N 1
ATOM 1048 C CA . VAL A 1 131 ? -16.626 5.078 2.576 1.00 81.50 131 VAL A CA 1
ATOM 1049 C C . VAL A 1 131 ? -15.283 5.701 2.176 1.00 81.50 131 VAL A C 1
ATOM 1051 O O . VAL A 1 131 ? -14.572 6.236 3.020 1.00 81.50 131 VAL A O 1
ATOM 1054 N N . MET A 1 132 ? -14.934 5.667 0.886 1.00 76.31 132 MET A N 1
ATOM 1055 C CA . MET A 1 132 ? -13.690 6.259 0.378 1.00 76.31 132 MET A CA 1
ATOM 1056 C C . MET A 1 132 ? -13.721 7.791 0.347 1.00 76.31 132 MET A C 1
ATOM 1058 O O . MET A 1 132 ? -12.676 8.413 0.508 1.00 76.31 132 MET A O 1
ATOM 1062 N N . GLU A 1 133 ? -14.893 8.386 0.132 1.00 77.12 133 GLU A N 1
ATOM 1063 C CA . GLU A 1 133 ? -15.091 9.840 0.076 1.00 77.12 133 GLU A CA 1
ATOM 1064 C C . GLU A 1 133 ? -15.104 10.489 1.471 1.00 77.12 133 GLU A C 1
ATOM 1066 O O . GLU A 1 133 ? -14.860 11.682 1.604 1.00 77.12 133 GLU A O 1
ATOM 1071 N N . ARG A 1 134 ? -15.315 9.692 2.531 1.00 79.06 134 ARG A N 1
ATOM 1072 C CA . ARG A 1 134 ? -15.394 10.127 3.938 1.00 79.06 134 ARG A CA 1
ATOM 1073 C C . ARG A 1 134 ? -14.323 11.137 4.348 1.00 79.06 134 ARG A C 1
ATOM 1075 O O . ARG A 1 134 ? -14.639 12.067 5.079 1.00 79.06 134 ARG A O 1
ATOM 1082 N N . LEU A 1 135 ? -13.075 10.950 3.913 1.00 71.69 135 LEU A N 1
ATOM 1083 C CA . LEU A 1 135 ? -11.951 11.795 4.336 1.00 71.69 135 LEU A CA 1
ATOM 1084 C C . LEU A 1 135 ? -12.122 13.272 3.958 1.00 71.69 135 LEU A C 1
ATOM 1086 O O . LEU A 1 135 ? -11.597 14.125 4.665 1.00 71.69 135 LEU A O 1
ATOM 1090 N N . ASP A 1 136 ? -12.872 13.574 2.897 1.00 70.88 136 ASP A N 1
ATOM 1091 C CA . ASP A 1 136 ? -13.112 14.952 2.450 1.00 70.88 136 ASP A CA 1
ATOM 1092 C C . ASP A 1 136 ? -14.171 15.682 3.305 1.00 70.88 136 ASP A C 1
ATOM 1094 O O . ASP A 1 136 ? -14.369 16.887 3.149 1.00 70.88 136 ASP A O 1
ATOM 1098 N N . TYR A 1 137 ? -14.845 14.954 4.203 1.00 75.88 137 TYR A N 1
ATOM 1099 C CA . TYR A 1 137 ? -15.938 15.427 5.063 1.00 75.88 137 TYR A CA 1
ATOM 1100 C C . TYR A 1 137 ? -15.592 15.369 6.557 1.00 75.88 137 TYR A C 1
ATOM 1102 O O . TYR A 1 137 ? -16.433 15.684 7.399 1.00 75.88 137 TYR A O 1
ATOM 1110 N N . LEU A 1 138 ? -14.380 14.929 6.909 1.00 78.75 138 LEU A N 1
ATOM 1111 C CA . LEU A 1 138 ? -13.940 14.914 8.300 1.00 78.75 138 LEU A CA 1
ATOM 1112 C C . LEU A 1 138 ? -13.481 16.320 8.719 1.00 78.75 138 LEU A C 1
ATOM 1114 O O . LEU A 1 138 ? -12.740 16.960 7.965 1.00 78.75 138 LEU A O 1
ATOM 1118 N N . PRO A 1 139 ? -13.870 16.796 9.918 1.00 78.75 139 PRO A N 1
ATOM 1119 C CA . PRO A 1 139 ? -13.250 17.977 10.506 1.00 78.75 139 PRO A CA 1
ATOM 1120 C C . PRO A 1 139 ? -11.755 17.738 10.734 1.00 78.75 139 PRO A C 1
ATOM 1122 O O . PRO A 1 139 ? -11.286 16.595 10.798 1.00 78.75 139 PRO A O 1
ATOM 1125 N N . ASP A 1 140 ? -10.990 18.818 10.889 1.00 77.50 140 ASP A N 1
ATOM 1126 C CA . ASP A 1 140 ? -9.583 18.671 11.247 1.00 77.50 140 ASP A CA 1
ATOM 1127 C C . ASP A 1 140 ? -9.422 17.998 12.622 1.00 77.50 140 ASP A C 1
ATOM 1129 O O . ASP A 1 140 ? -10.299 18.059 13.488 1.00 77.50 140 ASP A O 1
ATOM 1133 N N . TYR A 1 141 ? -8.270 17.358 12.828 1.00 76.81 141 TYR A N 1
ATOM 1134 C CA . TYR A 1 141 ? -7.995 16.589 14.040 1.00 76.81 141 TYR A CA 1
ATOM 1135 C C . TYR A 1 141 ? -8.161 17.404 15.331 1.00 76.81 141 TYR A C 1
ATOM 1137 O O . TYR A 1 141 ? -8.657 16.872 16.322 1.00 76.81 141 TYR A O 1
ATOM 1145 N N . MET A 1 142 ? -7.769 18.683 15.342 1.00 79.38 142 MET A N 1
ATOM 1146 C CA . MET A 1 142 ? -7.861 19.516 16.542 1.00 79.38 142 MET A CA 1
ATOM 1147 C C . MET A 1 142 ? -9.310 19.886 16.849 1.00 79.38 142 MET A C 1
ATOM 1149 O O . MET A 1 142 ? -9.713 19.808 18.009 1.00 79.38 142 MET A O 1
ATOM 1153 N N . THR A 1 143 ? -10.094 20.221 15.825 1.00 83.12 143 THR A N 1
ATOM 1154 C CA . THR A 1 143 ? -11.534 20.478 15.957 1.00 83.12 143 THR A CA 1
ATOM 1155 C C . THR A 1 143 ? -12.270 19.231 16.439 1.00 83.12 143 THR A C 1
ATOM 1157 O O . THR A 1 143 ? -12.999 19.289 17.430 1.00 83.12 143 THR A O 1
ATOM 1160 N N . MET A 1 144 ? -12.011 18.078 15.813 1.00 81.88 144 MET A N 1
ATOM 1161 C CA . MET A 1 144 ? -12.600 16.793 16.200 1.00 81.88 144 MET A CA 1
ATOM 1162 C C . MET A 1 144 ? -12.265 16.450 17.657 1.00 81.88 144 MET A C 1
ATOM 1164 O O . MET A 1 144 ? -13.152 16.170 18.463 1.00 81.88 144 MET A O 1
ATOM 1168 N N . LYS A 1 145 ? -10.985 16.559 18.025 1.00 80.75 145 LYS A N 1
ATOM 1169 C CA . LYS A 1 145 ? -10.501 16.315 19.384 1.00 80.75 145 LYS A CA 1
ATOM 1170 C C . LYS A 1 145 ? -11.161 17.238 20.407 1.00 80.75 145 LYS A C 1
ATOM 1172 O O . LYS A 1 145 ? -11.637 16.755 21.429 1.00 80.75 145 LYS A O 1
ATOM 1177 N N . LYS A 1 146 ? -11.216 18.546 20.143 1.00 83.19 146 LYS A N 1
ATOM 1178 C CA . LYS A 1 146 ? -11.838 19.523 21.048 1.00 83.19 146 LYS A CA 1
ATOM 1179 C C . LYS A 1 146 ? -13.332 19.241 21.230 1.00 83.19 146 LYS A C 1
ATOM 1181 O O . LYS A 1 146 ? -13.818 19.220 22.356 1.00 83.19 146 LYS A O 1
ATOM 1186 N N . SER A 1 147 ? -14.033 18.954 20.133 1.00 83.44 147 SER A N 1
ATOM 1187 C CA . SER A 1 147 ? -15.444 18.568 20.147 1.00 83.44 147 SER A CA 1
ATOM 1188 C C . SER A 1 147 ? -15.689 17.350 21.040 1.00 83.44 147 SER A C 1
ATOM 1190 O O . SER A 1 147 ? -16.535 17.388 21.928 1.00 83.44 147 SER A O 1
ATOM 1192 N N . ILE A 1 148 ? -14.888 16.297 20.895 1.00 81.75 148 ILE A N 1
ATOM 1193 C CA . ILE A 1 148 ? -14.997 15.098 21.735 1.00 81.75 148 ILE A CA 1
ATOM 1194 C C . ILE A 1 148 ? -14.683 15.399 23.204 1.00 81.75 148 ILE A C 1
ATOM 1196 O O . ILE A 1 148 ? -15.392 14.928 24.095 1.00 81.75 148 ILE A O 1
ATOM 1200 N N . GLU A 1 149 ? -13.638 16.182 23.470 1.00 81.12 149 GLU A N 1
ATOM 1201 C CA . GLU A 1 149 ? -13.209 16.502 24.831 1.00 81.12 149 GLU A CA 1
ATOM 1202 C C . GLU A 1 149 ? -14.243 17.340 25.591 1.00 81.12 149 GLU A C 1
ATOM 1204 O O . GLU A 1 149 ? -14.461 17.088 26.778 1.00 81.12 149 GLU A O 1
ATOM 1209 N N . GLU A 1 150 ? -14.898 18.289 24.921 1.00 83.88 150 GLU A N 1
ATOM 1210 C CA . GLU A 1 150 ? -15.831 19.235 25.546 1.00 83.88 150 GLU A CA 1
ATOM 1211 C C . GLU A 1 150 ? -17.295 18.767 25.461 1.00 83.88 150 GLU A C 1
ATOM 1213 O O . GLU A 1 150 ? -18.043 18.896 26.428 1.00 83.88 150 GLU A O 1
ATOM 1218 N N . VAL A 1 151 ? -17.705 18.162 24.343 1.00 83.62 151 VAL A N 1
ATOM 1219 C CA . VAL A 1 151 ? -19.100 17.769 24.066 1.00 83.62 151 VAL A CA 1
ATOM 1220 C C . VAL A 1 151 ? -19.335 16.271 24.285 1.00 83.62 151 VAL A C 1
ATOM 1222 O O . VAL A 1 151 ? -20.411 15.865 24.725 1.00 83.62 151 VAL A O 1
ATOM 1225 N N . GLY A 1 152 ? -18.322 15.443 24.034 1.00 82.31 152 GLY A N 1
ATOM 1226 C CA . GLY A 1 152 ? -18.378 13.988 24.178 1.00 82.31 152 GLY A CA 1
ATOM 1227 C C . GLY A 1 152 ? -18.517 13.240 22.851 1.00 82.31 152 GLY A C 1
ATOM 1228 O O . GLY A 1 152 ? -19.246 13.651 21.949 1.00 82.31 152 GLY A O 1
ATOM 1229 N N . ALA A 1 153 ? -17.852 12.082 22.770 1.00 81.69 153 ALA A N 1
ATOM 1230 C CA . ALA A 1 153 ? -17.735 11.286 21.549 1.00 81.69 153 ALA A CA 1
ATOM 1231 C C . ALA A 1 153 ? -19.078 10.923 20.904 1.00 81.69 153 ALA A C 1
ATOM 1233 O O . ALA A 1 153 ? -19.211 11.042 19.691 1.00 81.69 153 ALA A O 1
ATOM 1234 N N . ALA A 1 154 ? -20.083 10.523 21.690 1.00 80.88 154 ALA A N 1
ATOM 1235 C CA . ALA A 1 154 ? -21.386 10.131 21.153 1.00 80.88 154 ALA A CA 1
ATOM 1236 C C . ALA A 1 154 ? -22.021 11.261 20.323 1.00 80.88 154 ALA A C 1
ATOM 1238 O O . ALA A 1 154 ? -22.269 11.080 19.136 1.00 80.88 154 ALA A O 1
ATOM 1239 N N . LYS A 1 155 ? -22.187 12.454 20.905 1.00 83.31 155 LYS A N 1
ATOM 1240 C CA . LYS A 1 155 ? -22.833 13.591 20.231 1.00 83.31 155 LYS A CA 1
ATOM 1241 C C . LYS A 1 155 ? -22.031 14.083 19.020 1.00 83.31 155 LYS A C 1
ATOM 1243 O O . LYS A 1 155 ? -22.619 14.420 17.994 1.00 83.31 155 LYS A O 1
ATOM 1248 N N . THR A 1 156 ? -20.699 14.086 19.108 1.00 84.00 156 THR A N 1
ATOM 1249 C CA . THR A 1 156 ? -19.827 14.417 17.969 1.00 84.00 156 THR A CA 1
ATOM 1250 C C . THR A 1 156 ? -19.983 13.412 16.828 1.00 84.00 156 THR A C 1
ATOM 1252 O O . THR A 1 156 ? -20.119 13.811 15.672 1.00 84.00 156 THR A O 1
ATOM 1255 N N . LEU A 1 157 ? -20.017 12.112 17.134 1.00 80.94 157 LEU A N 1
ATOM 1256 C CA . LEU A 1 157 ? -20.193 11.056 16.137 1.00 80.94 157 LEU A CA 1
ATOM 1257 C C . LEU A 1 157 ? -21.581 11.088 15.490 1.00 80.94 157 LEU A C 1
ATOM 1259 O O . LEU A 1 157 ? -21.673 10.882 14.284 1.00 80.94 157 LEU A O 1
ATOM 1263 N N . GLU A 1 158 ? -22.642 11.386 16.247 1.00 83.56 158 GLU A N 1
ATOM 1264 C CA . GLU A 1 158 ? -23.995 11.502 15.689 1.00 83.56 158 GLU A CA 1
ATOM 1265 C C . GLU A 1 158 ? -24.042 12.595 14.620 1.00 83.56 158 GLU A C 1
ATOM 1267 O O . GLU A 1 158 ? -24.488 12.349 13.500 1.00 83.56 158 GLU A O 1
ATOM 1272 N N . LYS A 1 159 ? -23.505 13.777 14.946 1.00 83.56 159 LYS A N 1
ATOM 1273 C CA . LYS A 1 159 ? -23.410 14.910 14.020 1.00 83.56 159 LYS A CA 1
ATOM 1274 C C . LYS A 1 159 ? -22.494 14.597 12.832 1.00 83.56 159 LYS A C 1
ATOM 1276 O O . LYS A 1 159 ? -22.752 15.043 11.717 1.00 83.56 159 LYS A O 1
ATOM 1281 N N . LEU A 1 160 ? -21.446 13.798 13.055 1.00 82.62 160 LEU A N 1
ATOM 1282 C CA . LEU A 1 160 ? -20.542 13.363 11.995 1.00 82.62 160 LEU A CA 1
ATOM 1283 C C . LEU A 1 160 ? -21.252 12.477 10.979 1.00 82.62 160 LEU A C 1
ATOM 1285 O O . LEU A 1 160 ? -21.162 12.739 9.786 1.00 82.62 160 LEU A O 1
ATOM 1289 N N . ILE A 1 161 ? -21.971 11.449 11.425 1.00 80.25 161 ILE A N 1
ATOM 1290 C CA . ILE A 1 161 ? -22.633 10.507 10.515 1.00 80.25 161 ILE A CA 1
ATOM 1291 C C . ILE A 1 161 ? -23.656 11.208 9.619 1.00 80.25 161 ILE A C 1
ATOM 1293 O O . ILE A 1 161 ? -23.726 10.867 8.439 1.00 80.25 161 ILE A O 1
ATOM 1297 N N . ASP A 1 162 ? -24.378 12.204 10.137 1.00 79.69 162 ASP A N 1
ATOM 1298 C CA . ASP A 1 162 ? -25.344 12.985 9.350 1.00 79.69 162 ASP A CA 1
ATOM 1299 C C . ASP A 1 162 ? -24.676 13.838 8.264 1.00 79.69 162 ASP A C 1
ATOM 1301 O O . ASP A 1 162 ? -25.281 14.124 7.231 1.00 79.69 162 ASP A O 1
ATOM 1305 N N . HIS A 1 163 ? -23.414 14.217 8.470 1.00 82.50 163 HIS A N 1
ATOM 1306 C CA . HIS A 1 163 ? -22.632 14.968 7.494 1.00 82.50 163 HIS A CA 1
ATOM 1307 C C . HIS A 1 163 ? -21.949 14.073 6.446 1.00 82.50 163 HIS A C 1
ATOM 1309 O O . HIS A 1 163 ? -21.564 14.545 5.375 1.00 82.50 163 HIS A O 1
ATOM 1315 N N . LEU A 1 164 ? -21.776 12.778 6.733 1.00 84.62 164 LEU A N 1
ATOM 1316 C CA . LEU A 1 164 ? -21.047 11.868 5.854 1.00 84.62 164 LEU A CA 1
ATOM 1317 C C . LEU A 1 164 ? -21.908 11.366 4.679 1.00 84.62 164 LEU A C 1
ATOM 1319 O O . LEU A 1 164 ? -23.074 11.003 4.864 1.00 84.62 164 LEU A O 1
ATOM 1323 N N . PRO A 1 165 ? -21.314 11.205 3.478 1.00 86.62 165 PRO A N 1
ATOM 1324 C CA . PRO A 1 165 ? -22.018 10.649 2.329 1.00 86.62 165 PRO A CA 1
ATOM 1325 C C . PRO A 1 165 ? -22.532 9.241 2.648 1.00 86.62 165 PRO A C 1
ATOM 1327 O O . PRO A 1 165 ? -21.792 8.367 3.114 1.00 86.62 165 PRO A O 1
ATOM 1330 N N . SER A 1 166 ? -23.824 9.017 2.421 1.00 91.25 166 SER A N 1
ATOM 1331 C CA . SER A 1 166 ? -24.490 7.746 2.695 1.00 91.25 166 SER A CA 1
ATOM 1332 C C . SER A 1 166 ? -25.792 7.607 1.905 1.00 91.25 166 SER A C 1
ATOM 1334 O O . SER A 1 166 ? -26.219 8.528 1.212 1.00 91.25 166 SER A O 1
ATOM 1336 N N . VAL A 1 167 ? -26.405 6.422 1.954 1.00 91.31 167 VAL A N 1
ATOM 1337 C CA . VAL A 1 167 ? -27.764 6.234 1.437 1.00 91.31 167 VAL A CA 1
ATOM 1338 C C . VAL A 1 167 ? -28.726 7.044 2.323 1.00 91.31 167 VAL A C 1
ATOM 1340 O O . VAL A 1 167 ? -28.698 6.838 3.542 1.00 91.31 167 VAL A O 1
ATOM 1343 N N . PRO A 1 168 ? -29.567 7.927 1.750 1.00 88.69 168 PRO A N 1
ATOM 1344 C CA . PRO A 1 168 ? -30.520 8.726 2.519 1.00 88.69 168 PRO A CA 1
ATOM 1345 C C . PRO A 1 168 ? -31.421 7.867 3.408 1.00 88.69 168 PRO A C 1
ATOM 1347 O O . PRO A 1 168 ? -31.764 6.744 3.037 1.00 88.69 168 PRO A O 1
ATOM 1350 N N . ASP A 1 169 ? -31.765 8.395 4.585 1.00 87.50 169 ASP A N 1
ATOM 1351 C CA . ASP A 1 169 ? -32.709 7.800 5.546 1.00 87.50 169 ASP A CA 1
ATOM 1352 C C . ASP A 1 169 ? -32.379 6.363 5.978 1.00 87.50 169 ASP A C 1
ATOM 1354 O O . ASP A 1 169 ? -33.238 5.606 6.427 1.00 87.50 169 ASP A O 1
ATOM 1358 N N . SER A 1 170 ? -31.113 5.964 5.841 1.00 90.81 170 SER A N 1
ATOM 1359 C CA . SER A 1 170 ? -30.689 4.604 6.155 1.00 90.81 170 SER A CA 1
ATOM 1360 C C . SER A 1 170 ? -30.135 4.445 7.568 1.00 90.81 170 SER A C 1
ATOM 1362 O O . SER A 1 170 ? -29.947 3.313 7.999 1.00 90.81 170 SER A O 1
ATOM 1364 N N . ARG A 1 171 ? -29.860 5.531 8.298 1.00 88.00 171 ARG A N 1
ATOM 1365 C CA . ARG A 1 171 ? -29.305 5.490 9.660 1.00 88.00 171 ARG A CA 1
ATOM 1366 C C . ARG A 1 171 ? -30.303 4.865 10.653 1.00 88.00 171 ARG A C 1
ATOM 1368 O O . ARG A 1 171 ? -31.474 5.238 10.634 1.00 88.00 171 ARG A O 1
ATOM 1375 N N . PRO A 1 172 ? -29.868 3.971 11.560 1.00 87.06 172 PRO A N 1
ATOM 1376 C CA . PRO A 1 172 ? -30.715 3.528 12.664 1.00 87.06 172 PRO A CA 1
ATOM 1377 C C . PRO A 1 172 ? -30.956 4.678 13.655 1.00 87.06 172 PRO A C 1
ATOM 1379 O O . PRO A 1 172 ? -30.009 5.330 14.088 1.00 87.06 172 PRO A O 1
ATOM 1382 N N . LEU A 1 173 ? -32.218 4.929 14.009 1.00 79.69 173 LEU A N 1
ATOM 1383 C CA . LEU A 1 173 ? -32.594 6.046 14.889 1.00 79.69 173 LEU A CA 1
ATOM 1384 C C . LEU A 1 173 ? -32.490 5.688 16.379 1.00 79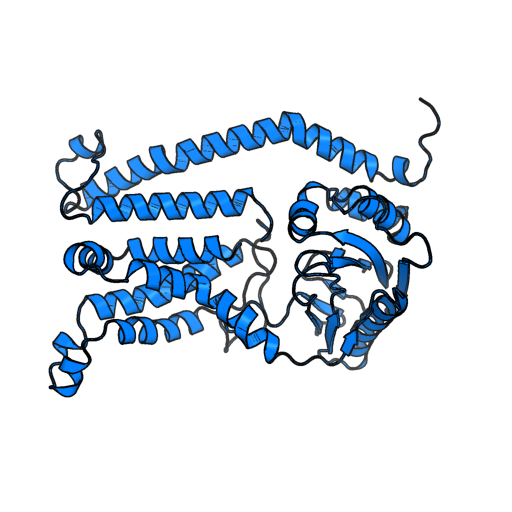.69 173 LEU A C 1
ATOM 1386 O O . LEU A 1 173 ? -32.107 6.523 17.193 1.00 79.69 173 LEU A O 1
ATOM 1390 N N . GLU A 1 174 ? -32.765 4.438 16.744 1.00 83.12 174 GLU A N 1
ATOM 1391 C CA . GLU A 1 174 ? -32.785 3.979 18.136 1.00 83.12 174 GLU A CA 1
ATOM 1392 C C . GLU A 1 174 ? -31.655 2.987 18.421 1.00 83.12 174 GLU A C 1
ATOM 1394 O O . GLU A 1 174 ? -31.254 2.227 17.542 1.00 83.12 174 GLU A O 1
ATOM 1399 N N . ASN A 1 175 ? -31.160 2.987 19.666 1.00 81.88 175 ASN A N 1
ATOM 1400 C CA . ASN A 1 175 ? -30.162 2.035 20.183 1.00 81.88 175 ASN A CA 1
ATOM 1401 C C . ASN A 1 175 ? -28.910 1.880 19.302 1.00 81.88 175 ASN A C 1
ATOM 1403 O O . ASN A 1 175 ? -28.295 0.820 19.247 1.00 81.88 175 ASN A O 1
ATOM 1407 N N . HIS A 1 176 ? -28.529 2.949 18.604 1.00 86.38 176 HIS A N 1
ATOM 1408 C CA . HIS A 1 176 ? -27.508 2.909 17.565 1.00 86.38 176 HIS A CA 1
ATOM 1409 C C . HIS A 1 176 ? -26.111 3.285 18.075 1.00 86.38 176 HIS A C 1
ATOM 1411 O O . HIS A 1 176 ? -25.173 3.318 17.284 1.00 86.38 176 HIS A O 1
ATOM 1417 N N . PHE A 1 177 ? -25.937 3.554 19.372 1.00 91.50 177 PHE A N 1
ATOM 1418 C CA . PHE A 1 177 ? -24.624 3.796 19.969 1.00 91.50 177 PHE A CA 1
ATOM 1419 C C . PHE A 1 177 ? -24.464 3.129 21.342 1.00 91.50 177 PHE A C 1
ATOM 1421 O O . PHE A 1 177 ? -25.438 2.890 22.055 1.00 91.50 177 PHE A O 1
ATOM 1428 N N . HIS A 1 178 ? -23.218 2.838 21.719 1.00 94.38 178 HIS A N 1
ATOM 1429 C CA . HIS A 1 178 ? -22.845 2.374 23.054 1.00 94.38 178 HIS A CA 1
ATOM 1430 C C . HIS A 1 178 ? -21.424 2.816 23.406 1.00 94.38 178 HIS A C 1
ATOM 1432 O O . HIS A 1 178 ? -20.544 2.816 22.544 1.00 94.38 178 HIS A O 1
ATOM 1438 N N . THR A 1 179 ? -21.187 3.133 24.680 1.00 94.56 179 THR A N 1
ATOM 1439 C CA . THR A 1 179 ? -19.859 3.479 25.200 1.00 94.56 179 THR A CA 1
ATOM 1440 C C . THR A 1 179 ? -19.457 2.496 26.293 1.00 94.56 179 THR A C 1
ATOM 1442 O O . THR A 1 179 ? -20.171 2.341 27.281 1.00 94.56 179 THR A O 1
ATOM 1445 N N . ALA A 1 180 ? -18.301 1.858 26.125 1.00 96.50 180 ALA A N 1
ATOM 1446 C CA . ALA A 1 180 ? -17.701 0.946 27.093 1.00 96.50 180 ALA A CA 1
ATOM 1447 C C . ALA A 1 180 ? -16.402 1.537 27.655 1.00 96.50 180 ALA A C 1
ATOM 1449 O O . ALA A 1 180 ? -15.687 2.243 26.949 1.00 96.50 180 ALA A O 1
ATOM 1450 N N . LYS A 1 181 ? -16.078 1.236 28.916 1.00 96.69 181 LYS A N 1
ATOM 1451 C CA . LYS A 1 181 ? -14.831 1.679 29.560 1.00 96.69 181 LYS A CA 1
ATOM 1452 C C . LYS A 1 181 ? -13.767 0.591 29.537 1.00 96.69 181 LYS A C 1
ATOM 1454 O O . LYS A 1 181 ? -14.101 -0.584 29.651 1.00 96.69 181 LYS A O 1
ATOM 1459 N N . PHE A 1 182 ? -12.508 1.005 29.458 1.00 96.00 182 PHE A N 1
ATOM 1460 C CA . PHE A 1 182 ? -11.328 0.156 29.631 1.00 96.00 182 PHE A CA 1
ATOM 1461 C C . PHE A 1 182 ? -10.398 0.737 30.708 1.00 96.00 182 PHE A C 1
ATOM 1463 O O . PHE A 1 182 ? -10.604 1.847 31.203 1.00 96.00 182 PHE A O 1
ATOM 1470 N N . LYS A 1 183 ? -9.396 -0.032 31.133 1.00 94.25 183 LYS A N 1
ATOM 1471 C CA . LYS A 1 183 ? -8.517 0.299 32.268 1.00 94.25 183 LYS A CA 1
ATOM 1472 C C . LYS A 1 183 ? -7.136 0.776 31.834 1.00 94.25 183 LYS A C 1
ATOM 1474 O O . LYS A 1 183 ? -6.558 1.646 32.491 1.00 94.25 183 LYS A O 1
ATOM 1479 N N . ALA A 1 184 ? -6.607 0.191 30.764 1.00 93.31 184 ALA A N 1
ATOM 1480 C CA . ALA A 1 184 ? -5.239 0.417 30.312 1.00 93.31 184 ALA A CA 1
ATOM 1481 C C . ALA A 1 184 ? -5.026 1.837 29.769 1.00 93.31 184 ALA A C 1
ATOM 1483 O O . ALA A 1 184 ? -5.948 2.442 29.230 1.00 93.31 184 ALA A O 1
ATOM 1484 N N . ASP A 1 185 ? -3.804 2.350 29.878 1.00 94.38 185 ASP A N 1
ATOM 1485 C CA . ASP A 1 185 ? -3.355 3.450 29.019 1.00 94.38 185 ASP A CA 1
ATOM 1486 C C . ASP A 1 185 ? -3.022 2.875 27.636 1.00 94.38 185 ASP A C 1
ATOM 1488 O O . ASP A 1 185 ? -2.512 1.752 27.544 1.00 94.38 185 ASP A O 1
ATOM 1492 N N . ILE A 1 186 ? -3.293 3.611 26.556 1.00 93.44 186 ILE A N 1
ATOM 1493 C CA . ILE A 1 186 ? -3.115 3.080 25.197 1.00 93.44 186 ILE A CA 1
ATOM 1494 C C . ILE A 1 186 ? -2.092 3.859 24.368 1.00 93.44 186 ILE A C 1
ATOM 1496 O O . ILE A 1 186 ? -1.855 5.050 24.550 1.00 93.44 186 ILE A O 1
ATOM 1500 N N . LEU A 1 187 ? -1.484 3.163 23.409 1.00 90.31 187 LEU A N 1
ATOM 1501 C CA . LEU A 1 187 ? -0.693 3.747 22.329 1.00 90.31 187 LEU A CA 1
ATOM 1502 C C . LEU A 1 187 ? -1.391 3.422 21.003 1.00 90.31 187 LEU A C 1
ATOM 1504 O O . LEU A 1 187 ? -1.164 2.364 20.412 1.00 90.31 187 LEU A O 1
ATOM 1508 N N . ASN A 1 188 ? -2.270 4.311 20.541 1.00 85.94 188 ASN A N 1
ATOM 1509 C CA . ASN A 1 188 ? -2.939 4.128 19.256 1.00 85.94 188 ASN A CA 1
ATOM 1510 C C . ASN A 1 188 ? -1.984 4.472 18.102 1.00 85.94 188 ASN A C 1
ATOM 1512 O O . ASN A 1 188 ? -1.484 5.592 18.026 1.00 85.94 188 ASN A O 1
ATOM 1516 N N . THR A 1 189 ? -1.731 3.515 17.205 1.00 83.88 189 THR A N 1
ATOM 1517 C CA . THR A 1 189 ? -0.832 3.709 16.050 1.00 83.88 189 THR A CA 1
ATOM 1518 C C . THR A 1 189 ? -1.555 4.093 14.758 1.00 83.88 189 THR A C 1
ATOM 1520 O O . THR A 1 189 ? -0.921 4.183 13.703 1.00 83.88 189 THR A O 1
ATOM 1523 N N . TYR A 1 190 ? -2.871 4.295 14.830 1.00 82.56 190 TYR A N 1
ATOM 1524 C CA . TYR A 1 190 ? -3.733 4.674 13.716 1.00 82.56 190 TYR A CA 1
ATOM 1525 C C . TYR A 1 190 ? -4.681 5.818 14.124 1.00 82.56 190 TYR A C 1
ATOM 1527 O O . TYR A 1 190 ? -4.489 6.450 15.162 1.00 82.56 190 TYR A O 1
ATOM 1535 N N . TYR A 1 191 ? -5.698 6.113 13.309 1.00 78.12 191 TYR A N 1
ATOM 1536 C CA . TYR A 1 191 ? -6.709 7.118 13.641 1.00 78.12 191 TYR A CA 1
ATOM 1537 C C . TYR A 1 191 ? -7.494 6.753 14.909 1.00 78.12 191 TYR A C 1
ATOM 1539 O O . TYR A 1 191 ? -7.667 5.578 15.243 1.00 78.12 191 TYR A O 1
ATOM 1547 N N . GLN A 1 192 ? -7.971 7.776 15.621 1.00 78.25 192 GLN A N 1
ATOM 1548 C CA . GLN A 1 192 ? -8.838 7.600 16.794 1.00 78.25 192 GLN A CA 1
ATOM 1549 C C . GLN A 1 192 ? -10.221 7.074 16.406 1.00 78.25 192 GLN A C 1
ATOM 1551 O O . GLN A 1 192 ? -10.855 6.368 17.187 1.00 78.25 192 GLN A O 1
ATOM 1556 N N . ASP A 1 193 ? -10.669 7.397 15.196 1.00 83.88 193 ASP A N 1
ATOM 1557 C CA . ASP A 1 193 ? -11.898 6.916 14.599 1.00 83.88 193 ASP A CA 1
ATOM 1558 C C . ASP A 1 193 ? -11.606 5.860 13.522 1.00 83.88 193 ASP A C 1
ATOM 1560 O O . ASP A 1 193 ? -10.762 6.027 12.643 1.00 83.88 193 ASP A O 1
ATOM 1564 N N . THR A 1 194 ? -12.328 4.747 13.569 1.00 88.06 194 THR A N 1
ATOM 1565 C CA . THR A 1 194 ? -12.276 3.702 12.548 1.00 88.06 194 THR A CA 1
ATOM 1566 C C . THR A 1 194 ? -13.683 3.410 12.052 1.00 88.06 194 THR A C 1
ATOM 1568 O O . THR A 1 194 ? -14.517 2.894 12.794 1.00 88.06 194 THR A O 1
ATOM 1571 N N . GLU A 1 195 ? -13.945 3.705 10.777 1.00 89.19 195 GLU A N 1
ATOM 1572 C CA . GLU A 1 195 ? -15.182 3.296 10.109 1.00 89.19 195 GLU A CA 1
ATOM 1573 C C . GLU A 1 195 ? -15.021 1.894 9.505 1.00 89.19 195 GLU A C 1
ATOM 1575 O O . GLU A 1 195 ? -14.283 1.667 8.544 1.00 89.19 195 GLU A O 1
ATOM 1580 N N . VAL A 1 196 ? -15.754 0.937 10.057 1.00 91.12 196 VAL A N 1
ATOM 1581 C CA . VAL A 1 196 ? -15.898 -0.418 9.534 1.00 91.12 196 VAL A CA 1
ATOM 1582 C C . VAL A 1 196 ? -17.048 -0.419 8.536 1.00 91.12 196 VAL A C 1
ATOM 1584 O O . VAL A 1 196 ? -18.211 -0.377 8.922 1.00 91.12 196 VAL A O 1
ATOM 1587 N N . GLY A 1 197 ? -16.737 -0.442 7.241 1.00 85.31 197 GLY A N 1
ATOM 1588 C CA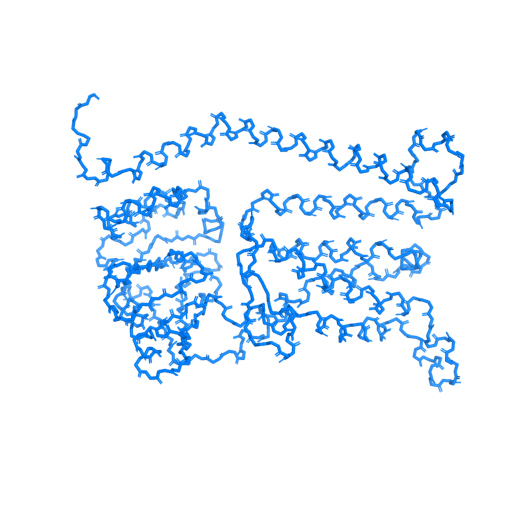 . GLY A 1 197 ? -17.773 -0.321 6.207 1.00 85.31 197 GLY A CA 1
ATOM 1589 C C . GLY A 1 197 ? -17.491 -1.030 4.889 1.00 85.31 197 GLY A C 1
ATOM 1590 O O . GLY A 1 197 ? -18.241 -0.842 3.940 1.00 85.31 197 GLY A O 1
ATOM 1591 N N . ILE A 1 198 ? -16.411 -1.812 4.783 1.00 82.50 198 ILE A N 1
ATOM 1592 C CA . ILE A 1 198 ? -15.982 -2.439 3.522 1.00 82.50 198 ILE A CA 1
ATOM 1593 C C . ILE A 1 198 ? -15.189 -3.740 3.739 1.00 82.50 198 ILE A C 1
ATOM 1595 O O . ILE A 1 198 ? -14.631 -3.991 4.807 1.00 82.50 198 ILE A O 1
ATOM 1599 N N . PHE A 1 199 ? -15.068 -4.545 2.677 1.00 81.44 199 PHE A N 1
ATOM 1600 C CA . PHE A 1 199 ? -14.285 -5.788 2.637 1.00 81.44 199 PHE A CA 1
ATOM 1601 C C . PHE A 1 199 ? -14.705 -6.841 3.684 1.00 81.44 199 PHE A C 1
ATOM 1603 O O . PHE A 1 199 ? -15.764 -7.436 3.568 1.00 81.44 199 PHE A O 1
ATOM 1610 N N . SER A 1 200 ? -13.785 -7.177 4.592 1.00 85.38 200 SER A N 1
ATOM 1611 C CA . SER A 1 200 ? -13.884 -8.044 5.772 1.00 85.38 200 SER A CA 1
ATOM 1612 C C . SER A 1 200 ? -14.414 -7.453 7.054 1.00 85.38 200 SER A C 1
ATOM 1614 O O . SER A 1 200 ? -14.781 -8.190 7.963 1.00 85.38 200 SER A O 1
ATOM 1616 N N . GLY A 1 201 ? -14.292 -6.136 7.145 1.00 88.88 201 GLY A N 1
ATOM 1617 C CA . GLY A 1 201 ? -13.986 -5.494 8.410 1.00 88.88 201 GLY A CA 1
ATOM 1618 C C . GLY A 1 201 ? -12.512 -5.647 8.806 1.00 88.88 201 GLY A C 1
ATOM 1619 O O . GLY A 1 201 ? -11.787 -6.455 8.204 1.00 88.88 201 GLY A O 1
ATOM 1620 N N . PRO A 1 202 ? -12.042 -4.792 9.725 1.00 93.19 202 PRO A N 1
ATOM 1621 C CA . PRO A 1 202 ? -10.651 -4.738 10.136 1.00 93.19 202 PRO A CA 1
ATOM 1622 C C . PRO A 1 202 ? -10.309 -5.794 11.186 1.00 93.19 202 PRO A C 1
ATOM 1624 O O . PRO A 1 202 ? -11.162 -6.303 11.915 1.00 93.19 202 PRO A O 1
ATOM 1627 N N . ASP A 1 203 ? -9.012 -6.055 11.281 1.00 94.62 203 ASP A N 1
ATOM 1628 C CA . ASP A 1 203 ? -8.409 -6.829 12.354 1.00 94.62 203 ASP A CA 1
ATOM 1629 C C . ASP A 1 203 ? -7.534 -5.881 13.185 1.00 94.62 203 ASP A C 1
ATOM 1631 O O . ASP A 1 203 ? -6.880 -4.993 12.631 1.00 94.62 203 ASP A O 1
ATOM 1635 N N . PHE A 1 204 ? -7.513 -6.073 14.497 1.00 95.62 204 PHE A N 1
ATOM 1636 C CA . PHE A 1 204 ? -6.731 -5.294 15.451 1.00 95.62 204 PHE A CA 1
ATOM 1637 C C . PHE A 1 204 ? -5.820 -6.220 16.253 1.00 95.62 204 PHE A C 1
ATOM 1639 O O . PHE A 1 204 ? -6.199 -7.348 16.578 1.00 95.62 204 PHE A O 1
ATOM 1646 N N . ALA A 1 205 ? -4.623 -5.741 16.582 1.00 95.44 205 ALA A N 1
ATOM 1647 C CA . ALA A 1 205 ? -3.795 -6.334 17.624 1.00 95.44 205 ALA A CA 1
ATOM 1648 C C . ALA A 1 205 ? -3.659 -5.361 18.793 1.00 95.44 205 ALA A C 1
ATOM 1650 O O . ALA A 1 205 ? -3.358 -4.185 18.591 1.00 95.44 205 ALA A O 1
ATOM 1651 N N . PHE A 1 206 ? -3.854 -5.882 19.998 1.00 96.56 206 PHE A N 1
ATOM 1652 C CA . PHE A 1 206 ? -3.620 -5.194 21.260 1.00 96.56 206 PHE A CA 1
ATOM 1653 C C . PHE A 1 206 ? -2.376 -5.806 21.895 1.00 96.56 206 PHE A C 1
ATOM 1655 O O . PHE A 1 206 ? -2.428 -6.936 22.377 1.00 96.56 206 PHE A O 1
ATOM 1662 N N . GLU A 1 207 ? -1.243 -5.112 21.832 1.00 95.00 207 GLU A N 1
ATOM 1663 C CA . GLU A 1 207 ? 0.045 -5.586 22.349 1.00 95.00 207 GLU A CA 1
ATOM 1664 C C . GLU A 1 207 ? 0.397 -4.840 23.637 1.00 95.00 207 GLU A C 1
ATOM 1666 O O . GLU A 1 207 ? 0.378 -3.613 23.673 1.00 95.00 207 GLU A O 1
ATOM 1671 N N . PHE A 1 208 ? 0.730 -5.574 24.698 1.00 94.81 208 PHE A N 1
ATOM 1672 C CA . PHE A 1 208 ? 1.244 -4.972 25.925 1.00 94.81 208 PHE A CA 1
ATOM 1673 C C . PHE A 1 208 ? 2.695 -4.505 25.723 1.00 94.81 208 PHE A C 1
ATOM 1675 O O . PHE A 1 208 ? 3.577 -5.319 25.445 1.00 94.81 208 PHE A O 1
ATOM 1682 N N . GLU A 1 209 ? 2.944 -3.204 25.876 1.00 90.56 209 GLU A N 1
ATOM 1683 C CA . GLU A 1 209 ? 4.250 -2.563 25.699 1.00 90.56 209 GLU A CA 1
ATOM 1684 C C . GLU A 1 209 ? 4.400 -1.405 26.697 1.00 90.56 209 GLU A C 1
ATOM 1686 O O . GLU A 1 209 ? 3.563 -0.510 26.738 1.00 90.56 209 GLU A O 1
ATOM 1691 N N . ASP A 1 210 ? 5.459 -1.431 27.512 1.00 90.06 210 ASP A N 1
ATOM 1692 C CA . ASP A 1 210 ? 5.813 -0.369 28.470 1.00 90.06 210 ASP A CA 1
ATOM 1693 C C . ASP A 1 210 ? 4.661 0.098 29.385 1.00 90.06 210 ASP A C 1
ATOM 1695 O O . ASP A 1 210 ? 4.429 1.294 29.556 1.00 90.06 210 ASP A O 1
ATOM 1699 N N . ASP A 1 211 ? 3.941 -0.860 29.985 1.00 92.75 211 ASP A N 1
ATOM 1700 C CA . ASP A 1 211 ? 2.773 -0.620 30.858 1.00 92.75 211 ASP A CA 1
ATOM 1701 C C . ASP A 1 211 ? 1.577 0.044 30.148 1.00 92.75 211 ASP A C 1
ATOM 1703 O O . ASP A 1 211 ? 0.657 0.564 30.774 1.00 92.75 211 ASP A O 1
ATOM 1707 N N . LYS A 1 212 ? 1.570 -0.008 28.814 1.00 94.69 212 LYS A N 1
ATOM 1708 C CA . LYS A 1 212 ? 0.485 0.454 27.950 1.00 94.69 212 LYS A CA 1
ATOM 1709 C C . LYS A 1 212 ? 0.034 -0.658 27.016 1.00 94.69 212 LYS A C 1
ATOM 1711 O O . LYS A 1 212 ? 0.713 -1.669 26.833 1.00 94.69 212 LYS A O 1
ATOM 1716 N N . VAL A 1 213 ? -1.120 -0.460 26.390 1.00 95.94 213 VAL A N 1
ATOM 1717 C CA . VAL A 1 213 ? -1.602 -1.317 25.305 1.00 95.94 213 VAL A CA 1
ATOM 1718 C C . VAL A 1 213 ? -1.469 -0.581 23.983 1.00 95.94 213 VAL A C 1
ATOM 1720 O O . VAL A 1 213 ? -2.174 0.388 23.701 1.00 95.94 213 VAL A O 1
ATOM 1723 N N . ARG A 1 214 ? -0.561 -1.059 23.142 1.00 93.88 214 ARG A N 1
ATOM 1724 C CA . ARG A 1 214 ? -0.423 -0.603 21.768 1.00 93.88 214 ARG A CA 1
ATOM 1725 C C . ARG A 1 214 ? -1.526 -1.202 20.903 1.00 93.88 214 ARG A C 1
ATOM 1727 O O . ARG A 1 214 ? -1.724 -2.415 20.900 1.00 93.88 214 ARG A O 1
ATOM 1734 N N . ILE A 1 215 ? -2.209 -0.350 20.144 1.00 93.62 215 ILE A N 1
ATOM 1735 C CA . ILE A 1 215 ? -3.265 -0.745 19.209 1.00 93.62 215 ILE A CA 1
ATOM 1736 C C . ILE A 1 215 ? -2.707 -0.679 17.788 1.00 93.62 215 ILE A C 1
ATOM 1738 O O . ILE A 1 215 ? -2.353 0.399 17.304 1.00 93.62 215 ILE A O 1
ATOM 1742 N N . ASP A 1 216 ? -2.651 -1.824 17.112 1.00 92.00 216 ASP A N 1
ATOM 1743 C CA . ASP A 1 216 ? -2.218 -1.939 15.721 1.00 92.00 216 ASP A CA 1
ATOM 1744 C C . ASP A 1 216 ? -3.395 -2.290 14.803 1.00 92.00 216 ASP A C 1
ATOM 1746 O O . ASP A 1 216 ? -4.005 -3.357 14.909 1.00 92.00 216 ASP A O 1
ATOM 1750 N N . PHE A 1 217 ? -3.672 -1.402 13.846 1.00 91.94 217 PHE A N 1
ATOM 1751 C CA . PHE A 1 217 ? -4.656 -1.621 12.787 1.00 91.94 217 PHE A CA 1
ATOM 1752 C C . PHE A 1 217 ? -4.094 -2.529 11.684 1.00 91.94 217 PHE A C 1
ATOM 1754 O O . PHE A 1 217 ? -2.990 -2.290 11.169 1.00 91.94 217 PHE A O 1
ATOM 1761 N N . ILE A 1 218 ? -4.873 -3.551 11.314 1.00 92.00 218 ILE A N 1
ATOM 1762 C CA . ILE A 1 218 ? -4.566 -4.582 10.313 1.00 92.00 218 ILE A CA 1
ATOM 1763 C C . ILE A 1 218 ? -3.150 -5.144 10.543 1.00 92.00 218 ILE A C 1
ATOM 1765 O O . ILE A 1 218 ? -2.230 -4.889 9.757 1.00 92.00 218 ILE A O 1
ATOM 1769 N N . PRO A 1 219 ? -2.939 -5.876 11.653 1.00 91.69 219 PRO A N 1
ATOM 1770 C CA . PRO A 1 219 ? -1.605 -6.246 12.121 1.00 91.69 219 PRO A CA 1
ATOM 1771 C C . PRO A 1 219 ? -0.879 -7.210 11.177 1.00 91.69 219 PRO A C 1
ATOM 1773 O O . PRO A 1 219 ? 0.346 -7.183 11.125 1.00 91.69 219 PRO A O 1
ATOM 1776 N N . TRP A 1 220 ? -1.602 -8.021 10.397 1.00 91.31 220 TRP A N 1
ATOM 1777 C CA . TRP A 1 220 ? -1.025 -8.917 9.386 1.00 91.31 220 TRP A CA 1
ATOM 1778 C C . TRP A 1 220 ? -0.477 -8.191 8.155 1.00 91.31 220 TRP A C 1
ATOM 1780 O O . TRP A 1 220 ? 0.342 -8.755 7.433 1.00 91.31 220 TRP A O 1
ATOM 1790 N N . HIS A 1 221 ? -0.922 -6.960 7.900 1.00 91.94 221 HIS A N 1
ATOM 1791 C CA . HIS A 1 221 ? -0.511 -6.187 6.736 1.00 91.94 221 HIS A CA 1
ATOM 1792 C C . HIS A 1 221 ? 0.799 -5.442 7.008 1.00 91.94 221 HIS A C 1
ATOM 1794 O O . HIS A 1 221 ? 1.005 -4.880 8.090 1.00 91.94 221 HIS A O 1
ATOM 1800 N N . ARG A 1 222 ? 1.676 -5.389 5.999 1.00 88.81 222 ARG A N 1
ATOM 1801 C CA . ARG A 1 222 ? 2.977 -4.695 6.047 1.00 88.81 222 ARG A CA 1
ATOM 1802 C C . ARG A 1 222 ? 3.977 -5.273 7.049 1.00 88.81 222 ARG A C 1
ATOM 1804 O O . ARG A 1 222 ? 4.828 -4.552 7.576 1.00 88.81 222 ARG A O 1
ATOM 1811 N N . GLN A 1 223 ? 3.890 -6.580 7.291 1.00 89.44 223 GLN A N 1
ATOM 1812 C CA . GLN A 1 223 ? 4.892 -7.328 8.048 1.00 89.44 223 GLN A CA 1
ATOM 1813 C C . GLN A 1 223 ? 5.967 -7.910 7.115 1.00 89.44 223 GLN A C 1
ATOM 1815 O O . GLN A 1 223 ? 6.730 -7.169 6.504 1.00 89.44 223 GLN A O 1
ATOM 1820 N N . TRP A 1 224 ? 6.034 -9.238 6.996 1.00 92.62 224 TRP A N 1
ATOM 1821 C CA . TRP A 1 224 ? 7.052 -9.957 6.229 1.00 92.62 224 TRP A CA 1
ATOM 1822 C C . TRP A 1 224 ? 6.968 -9.713 4.718 1.00 92.62 224 TRP A C 1
ATOM 1824 O O . TRP A 1 224 ? 7.977 -9.782 4.028 1.00 92.62 224 TRP A O 1
ATOM 1834 N N . SER A 1 225 ? 5.772 -9.430 4.205 1.00 93.19 225 SER A N 1
ATOM 1835 C CA . SER A 1 225 ? 5.511 -9.149 2.791 1.00 93.19 225 SER A CA 1
ATOM 1836 C C . SER A 1 225 ? 6.049 -7.792 2.338 1.00 93.19 225 SER A C 1
ATOM 1838 O O . SER A 1 225 ? 6.287 -7.590 1.155 1.00 93.19 225 SER A O 1
ATOM 1840 N N . HIS A 1 226 ? 6.257 -6.864 3.274 1.00 94.25 226 HIS A N 1
ATOM 1841 C CA . HIS A 1 226 ? 6.736 -5.507 3.014 1.00 94.25 226 HIS A CA 1
ATOM 1842 C C . HIS A 1 226 ? 8.132 -5.300 3.609 1.00 94.25 226 HIS A C 1
ATOM 1844 O O . HIS A 1 226 ? 8.432 -4.261 4.202 1.00 94.25 226 HIS A O 1
ATOM 1850 N N . SER A 1 227 ? 8.989 -6.310 3.461 1.00 95.19 227 SER A N 1
ATOM 1851 C CA . SER A 1 227 ? 10.375 -6.264 3.904 1.00 95.19 227 SER A CA 1
ATOM 1852 C C . SER A 1 227 ? 11.343 -6.184 2.727 1.00 95.19 227 SER A C 1
ATOM 1854 O O . SER A 1 227 ? 11.126 -6.739 1.645 1.00 95.19 227 SER A O 1
ATOM 1856 N N . LEU A 1 228 ? 12.484 -5.537 2.960 1.00 95.31 228 LEU A N 1
ATOM 1857 C CA . LEU A 1 228 ? 13.562 -5.486 1.979 1.00 95.31 228 LEU A CA 1
ATOM 1858 C C . LEU A 1 228 ? 14.143 -6.883 1.721 1.00 95.31 228 LEU A C 1
ATOM 1860 O O . LEU A 1 228 ? 14.528 -7.208 0.598 1.00 95.31 228 LEU A O 1
ATOM 1864 N N . THR A 1 229 ? 14.136 -7.733 2.747 1.00 94.94 229 THR A N 1
ATOM 1865 C CA . THR A 1 229 ? 14.561 -9.134 2.664 1.00 94.94 229 THR A CA 1
ATOM 1866 C C . THR A 1 229 ? 13.684 -9.961 1.727 1.00 94.94 229 THR A C 1
ATOM 1868 O O . THR A 1 229 ? 14.229 -10.767 0.976 1.00 94.94 229 THR A O 1
ATOM 1871 N N . LEU A 1 230 ? 12.360 -9.745 1.697 1.00 95.12 230 LEU A N 1
ATOM 1872 C CA . LEU A 1 230 ? 11.495 -10.430 0.739 1.00 95.12 230 LEU A CA 1
ATOM 1873 C C . LEU A 1 230 ? 11.825 -9.991 -0.684 1.00 95.12 230 LEU A C 1
ATOM 1875 O O . LEU A 1 230 ? 11.870 -10.833 -1.576 1.00 95.12 230 LEU A O 1
ATOM 1879 N N . GLY A 1 231 ? 12.136 -8.709 -0.891 1.00 95.12 231 GLY A N 1
ATOM 1880 C CA . GLY A 1 231 ? 12.623 -8.232 -2.185 1.00 95.12 231 GLY A CA 1
ATOM 1881 C C . GLY A 1 231 ? 13.829 -9.031 -2.675 1.00 95.12 231 GLY A C 1
ATOM 1882 O O . GLY A 1 231 ? 13.808 -9.514 -3.803 1.00 95.12 231 GLY A O 1
ATOM 1883 N N . LEU A 1 232 ? 14.820 -9.289 -1.811 1.00 96.31 232 LEU A N 1
ATOM 1884 C CA . LEU A 1 232 ? 15.978 -10.130 -2.156 1.00 96.31 232 LEU A CA 1
ATOM 1885 C C . LEU A 1 232 ? 15.588 -11.570 -2.533 1.00 96.31 232 LEU A C 1
ATOM 1887 O O . LEU A 1 232 ? 16.234 -12.163 -3.393 1.00 96.31 232 LEU A O 1
ATOM 1891 N N . ILE A 1 233 ? 14.524 -12.121 -1.941 1.00 95.12 233 ILE A N 1
ATOM 1892 C CA . ILE A 1 233 ? 13.978 -13.447 -2.286 1.00 95.12 233 ILE A CA 1
ATOM 1893 C C . ILE A 1 233 ? 13.198 -13.412 -3.612 1.00 95.12 233 ILE A C 1
ATOM 1895 O O . ILE A 1 233 ? 13.192 -14.399 -4.349 1.00 95.12 233 ILE A O 1
ATOM 1899 N N . MET A 1 234 ? 12.567 -12.287 -3.958 1.00 96.50 234 MET A N 1
ATOM 1900 C CA . MET A 1 234 ? 11.883 -12.126 -5.247 1.00 96.50 234 MET A CA 1
ATOM 1901 C C . MET A 1 234 ? 12.855 -12.037 -6.425 1.00 96.50 234 MET A C 1
ATOM 1903 O O . MET A 1 234 ? 12.490 -12.429 -7.531 1.00 96.50 234 MET A O 1
ATOM 1907 N N . GLY A 1 235 ? 14.094 -11.590 -6.205 1.00 97.69 235 GLY A N 1
ATOM 1908 C CA . GLY A 1 235 ? 15.129 -11.544 -7.243 1.00 97.69 235 GLY A CA 1
ATOM 1909 C C . GLY A 1 235 ? 15.321 -12.882 -7.969 1.00 97.69 235 GLY A C 1
ATOM 1910 O O . GLY A 1 235 ? 15.143 -12.942 -9.187 1.00 97.69 235 GLY A O 1
ATOM 1911 N N . PRO A 1 236 ? 15.618 -13.986 -7.260 1.00 97.88 236 PRO A N 1
ATOM 1912 C CA . PRO A 1 236 ? 15.683 -15.321 -7.852 1.00 97.88 236 PRO A CA 1
ATOM 1913 C C . PRO A 1 236 ? 14.426 -15.738 -8.627 1.00 97.88 236 PRO A C 1
ATOM 1915 O O . PRO A 1 236 ? 14.550 -16.402 -9.654 1.00 97.88 236 PRO A O 1
ATOM 1918 N N . LEU A 1 237 ? 13.226 -15.334 -8.190 1.00 96.75 237 LEU A N 1
ATOM 1919 C CA . LEU A 1 237 ? 11.991 -15.608 -8.935 1.00 96.75 237 LEU A CA 1
ATOM 1920 C C . LEU A 1 237 ? 11.940 -14.816 -10.245 1.00 96.75 237 LEU A C 1
ATOM 1922 O O . LEU A 1 237 ? 11.623 -15.383 -11.288 1.00 96.75 237 LEU A O 1
ATOM 1926 N N . GLY A 1 238 ? 12.313 -13.534 -10.215 1.00 97.00 238 GLY A N 1
ATOM 1927 C CA . GLY A 1 238 ? 12.464 -12.712 -11.416 1.00 97.00 238 GLY A CA 1
ATOM 1928 C C . GLY A 1 238 ? 13.458 -13.320 -12.406 1.00 97.00 238 GLY A C 1
ATOM 1929 O O . GLY A 1 238 ? 13.145 -13.459 -13.588 1.00 97.00 238 GLY A O 1
ATOM 1930 N N . PHE A 1 239 ? 14.620 -13.760 -11.913 1.00 98.12 239 PHE A N 1
ATOM 1931 C CA . PHE A 1 239 ? 15.621 -14.475 -12.706 1.00 98.12 239 PHE A CA 1
ATOM 1932 C C . PHE A 1 239 ? 15.037 -15.738 -13.347 1.00 98.12 239 PHE A C 1
ATOM 1934 O O . PHE A 1 239 ? 15.133 -15.913 -14.558 1.00 98.12 239 PHE A O 1
ATOM 1941 N N . ALA A 1 240 ? 14.393 -16.593 -12.548 1.00 97.25 240 ALA A N 1
ATOM 1942 C CA . ALA A 1 240 ? 13.850 -17.877 -12.982 1.00 97.25 240 ALA A CA 1
ATOM 1943 C C . ALA A 1 240 ? 12.833 -17.754 -14.129 1.00 97.25 240 ALA A C 1
ATOM 1945 O O . ALA A 1 240 ? 12.790 -18.632 -14.989 1.00 97.25 240 ALA A O 1
ATOM 1946 N N . ILE A 1 241 ? 12.050 -16.670 -14.178 1.00 96.25 241 ILE A N 1
ATOM 1947 C CA . ILE A 1 241 ? 11.068 -16.425 -15.251 1.00 96.25 241 ILE A CA 1
ATOM 1948 C C . ILE A 1 241 ? 11.748 -16.266 -16.622 1.00 96.25 241 ILE A C 1
ATOM 1950 O O . ILE A 1 241 ? 11.190 -16.688 -17.632 1.00 96.25 241 ILE A O 1
ATOM 1954 N N . TYR A 1 242 ? 12.946 -15.675 -16.667 1.00 96.00 242 TYR A N 1
ATOM 1955 C CA . TYR A 1 242 ? 13.662 -15.352 -17.910 1.00 96.00 242 TYR A CA 1
ATOM 1956 C C . TYR A 1 242 ? 14.953 -16.159 -18.109 1.00 96.00 242 TYR A C 1
ATOM 1958 O O . TYR A 1 242 ? 15.661 -15.967 -19.102 1.00 96.00 242 TYR A O 1
ATOM 1966 N N . ALA A 1 243 ? 15.281 -17.052 -17.176 1.00 96.69 243 ALA A N 1
ATOM 1967 C CA . ALA A 1 243 ? 16.461 -17.896 -17.249 1.00 96.69 243 ALA A CA 1
ATOM 1968 C C . ALA A 1 243 ? 16.390 -18.844 -18.454 1.00 96.69 243 ALA A C 1
ATOM 1970 O O . ALA A 1 243 ? 15.344 -19.416 -18.771 1.00 96.69 243 ALA A O 1
ATOM 1971 N N . GLY A 1 244 ? 17.529 -19.046 -19.117 1.00 95.69 244 GLY A N 1
ATOM 1972 C CA . GLY A 1 244 ? 17.649 -19.998 -20.222 1.00 95.69 244 GLY A CA 1
ATOM 1973 C C . GLY A 1 244 ? 17.720 -21.433 -19.705 1.00 95.69 244 GLY A C 1
ATOM 1974 O O . GLY A 1 244 ? 18.792 -22.032 -19.696 1.00 95.69 244 GLY A O 1
ATOM 1975 N N . TRP A 1 245 ? 16.596 -21.979 -19.234 1.00 97.00 245 TRP A N 1
ATOM 1976 C CA . TRP A 1 245 ? 16.534 -23.312 -18.619 1.00 97.00 245 TRP A CA 1
ATOM 1977 C C . TRP A 1 245 ? 17.055 -24.428 -19.533 1.00 97.00 245 TRP A C 1
ATOM 1979 O O . TRP A 1 245 ? 17.730 -25.337 -19.055 1.00 97.00 245 TRP A O 1
ATOM 1989 N N . ALA A 1 246 ? 16.816 -24.337 -20.845 1.00 95.69 246 ALA A N 1
ATOM 1990 C CA . ALA A 1 246 ? 17.383 -25.268 -21.824 1.00 95.69 246 ALA A CA 1
ATOM 1991 C C . ALA A 1 246 ? 18.921 -25.259 -21.789 1.00 95.69 246 ALA A C 1
ATOM 1993 O O . ALA A 1 246 ? 19.546 -26.318 -21.732 1.00 95.69 246 ALA A O 1
ATOM 1994 N N . GLY A 1 247 ? 19.515 -24.066 -21.712 1.00 95.38 247 GLY A N 1
ATOM 1995 C CA . GLY A 1 247 ? 20.948 -23.877 -21.525 1.00 95.38 247 GLY A CA 1
ATOM 1996 C C . GLY A 1 247 ? 21.482 -24.550 -20.262 1.00 95.38 247 GLY A C 1
ATOM 1997 O O . GLY A 1 247 ? 22.506 -25.222 -20.329 1.00 95.38 247 GLY A O 1
ATOM 1998 N N . LEU A 1 248 ? 20.774 -24.459 -19.129 1.00 96.12 248 LEU A N 1
ATOM 1999 C CA . LEU A 1 248 ? 21.181 -25.142 -17.892 1.00 96.12 248 LEU A CA 1
ATOM 2000 C C . LEU A 1 248 ? 21.266 -26.661 -18.084 1.00 96.12 248 LEU A C 1
ATOM 2002 O O . LEU A 1 248 ? 22.284 -27.264 -17.749 1.00 96.12 248 LEU A O 1
ATOM 2006 N N . PHE A 1 249 ? 20.222 -27.272 -18.651 1.00 96.38 249 PHE A N 1
ATOM 2007 C CA . PHE A 1 249 ? 20.177 -28.722 -18.866 1.00 96.38 249 PHE A CA 1
ATOM 2008 C C . PHE A 1 249 ? 21.166 -29.204 -19.935 1.00 96.38 249 PHE A C 1
ATOM 2010 O O . PHE A 1 249 ? 21.607 -30.349 -19.887 1.00 96.38 249 PHE A O 1
ATOM 2017 N N . ALA A 1 250 ? 21.559 -28.325 -20.859 1.00 95.94 250 ALA A N 1
ATOM 2018 C CA . ALA A 1 250 ? 22.590 -28.584 -21.859 1.00 95.94 250 ALA A CA 1
ATOM 2019 C C . ALA A 1 250 ? 24.024 -28.266 -21.377 1.00 95.94 250 ALA A C 1
ATOM 2021 O O . ALA A 1 250 ? 24.970 -28.407 -22.149 1.00 95.94 250 ALA A O 1
ATOM 2022 N N . GLY A 1 251 ? 24.211 -27.805 -20.132 1.00 95.44 251 GLY A N 1
ATOM 2023 C CA . GLY A 1 251 ? 25.518 -27.387 -19.603 1.00 95.44 251 GLY A CA 1
ATOM 2024 C C . GLY A 1 251 ? 26.023 -26.030 -20.123 1.00 95.44 251 GLY A C 1
ATOM 2025 O O . GLY A 1 251 ? 27.156 -25.637 -19.846 1.00 95.44 251 GLY A O 1
ATOM 2026 N N . ASN A 1 252 ? 25.193 -25.278 -20.848 1.00 96.31 252 ASN A N 1
ATOM 2027 C CA . ASN A 1 252 ? 25.479 -23.936 -21.345 1.00 96.31 252 ASN A CA 1
ATOM 2028 C C . ASN A 1 252 ? 25.059 -22.862 -20.326 1.00 96.31 252 ASN A C 1
ATOM 2030 O O . ASN A 1 252 ? 23.992 -22.247 -20.414 1.00 96.31 252 ASN A O 1
ATOM 2034 N N . LEU A 1 253 ? 25.944 -22.586 -19.366 1.00 95.69 253 LEU A N 1
ATOM 2035 C CA . LEU A 1 253 ? 25.695 -21.584 -18.325 1.00 95.69 253 LEU A CA 1
ATOM 2036 C C . LEU A 1 253 ? 25.502 -20.161 -18.875 1.00 95.69 253 LEU A C 1
ATOM 2038 O O . LEU A 1 253 ? 24.788 -19.370 -18.264 1.00 95.69 253 LEU A O 1
ATOM 2042 N N . LYS A 1 254 ? 26.084 -19.822 -20.032 1.00 95.38 254 LYS A N 1
ATOM 2043 C CA . LYS A 1 254 ? 25.939 -18.484 -20.631 1.00 95.38 254 LYS A CA 1
ATOM 2044 C C . LYS A 1 254 ? 24.501 -18.208 -21.074 1.00 95.38 254 LYS A C 1
ATOM 2046 O O . LYS A 1 254 ? 24.028 -17.082 -20.963 1.00 95.38 254 LYS A O 1
ATOM 2051 N N . GLU A 1 255 ? 23.814 -19.228 -21.574 1.00 95.00 255 GLU A N 1
ATOM 2052 C CA . GLU A 1 255 ? 22.405 -19.133 -21.957 1.00 95.00 255 GLU A CA 1
ATOM 2053 C C . GLU A 1 255 ? 21.489 -19.100 -20.726 1.00 95.00 255 GLU A C 1
ATOM 2055 O O . GLU A 1 255 ? 20.533 -18.321 -20.683 1.00 95.00 255 GLU A O 1
ATOM 2060 N N . PHE A 1 256 ? 21.822 -19.875 -19.688 1.00 97.00 256 PHE A N 1
ATOM 2061 C CA . PHE A 1 256 ? 21.093 -19.835 -18.422 1.00 97.00 256 PHE A CA 1
ATOM 2062 C C . PHE A 1 256 ? 21.151 -18.444 -17.772 1.00 97.00 256 PHE A C 1
ATOM 2064 O O . PHE A 1 256 ? 20.106 -17.865 -17.476 1.00 97.00 256 PHE A O 1
ATOM 2071 N N . PHE A 1 257 ? 22.351 -17.867 -17.649 1.00 96.38 257 PHE A N 1
ATOM 2072 C CA . PHE A 1 257 ? 22.596 -16.512 -17.138 1.00 96.38 257 PHE A CA 1
ATOM 2073 C C . PHE A 1 257 ? 22.524 -15.441 -18.237 1.00 96.38 257 PHE A C 1
ATOM 2075 O O . PHE A 1 257 ? 23.371 -14.547 -18.313 1.00 96.38 257 PHE A O 1
ATOM 2082 N N . ASN A 1 258 ? 21.523 -15.519 -19.115 1.00 95.12 258 ASN A N 1
ATOM 2083 C CA . ASN A 1 258 ? 21.370 -14.519 -20.166 1.00 95.12 258 ASN A CA 1
ATOM 2084 C C . ASN A 1 258 ? 21.123 -13.107 -19.575 1.00 95.12 258 ASN A C 1
ATOM 2086 O O . ASN A 1 258 ? 20.597 -12.972 -18.462 1.00 95.12 258 ASN A O 1
ATOM 2090 N N . PRO A 1 259 ? 21.459 -12.032 -20.315 1.00 95.62 259 PRO A N 1
ATOM 2091 C CA . PRO A 1 259 ? 21.330 -10.664 -19.812 1.00 95.62 259 PRO A CA 1
ATOM 2092 C C . PRO A 1 259 ? 19.920 -10.295 -19.337 1.00 95.62 259 PRO A C 1
ATOM 2094 O O . PRO A 1 259 ? 19.781 -9.539 -18.374 1.00 95.62 259 PRO A O 1
ATOM 2097 N N . LEU A 1 260 ? 18.875 -10.831 -19.976 1.00 95.62 260 LEU A N 1
ATOM 2098 C CA . LEU A 1 260 ? 17.490 -10.549 -19.605 1.00 95.62 260 LEU A CA 1
ATOM 2099 C C . LEU A 1 260 ? 17.140 -11.159 -18.242 1.00 95.62 260 LEU A C 1
ATOM 2101 O O . LEU A 1 260 ? 16.522 -10.479 -17.428 1.00 95.62 260 LEU A O 1
ATOM 2105 N N . ALA A 1 261 ? 17.600 -12.380 -17.954 1.00 96.94 261 ALA A N 1
ATOM 2106 C CA . ALA A 1 261 ? 17.426 -13.029 -16.653 1.00 96.94 261 ALA A CA 1
ATOM 2107 C C . ALA A 1 261 ? 18.101 -12.246 -15.518 1.00 96.94 261 ALA A C 1
ATOM 2109 O O . ALA A 1 261 ? 17.501 -12.022 -14.467 1.00 96.94 261 ALA A O 1
ATOM 2110 N N . ILE A 1 262 ? 19.323 -11.753 -15.745 1.00 97.12 262 ILE A N 1
ATOM 2111 C CA . ILE A 1 262 ? 20.038 -10.916 -14.768 1.00 97.12 262 ILE A CA 1
ATOM 2112 C C . ILE A 1 262 ? 19.301 -9.586 -14.545 1.00 97.12 262 ILE A C 1
ATOM 2114 O O . ILE A 1 262 ? 19.163 -9.135 -13.411 1.00 97.12 262 ILE A O 1
ATOM 2118 N N . ASN A 1 263 ? 18.777 -8.962 -15.604 1.00 96.88 263 ASN A N 1
ATOM 2119 C CA . ASN A 1 263 ? 17.966 -7.749 -15.463 1.00 96.88 263 ASN A CA 1
ATOM 2120 C C . ASN A 1 263 ? 16.671 -8.038 -14.689 1.00 96.88 263 ASN A C 1
ATOM 2122 O O . ASN A 1 263 ? 16.304 -7.263 -13.812 1.00 96.88 263 ASN A O 1
ATOM 2126 N N . ALA A 1 264 ? 16.010 -9.165 -14.962 1.00 97.62 264 ALA A N 1
ATOM 2127 C CA . ALA A 1 264 ? 14.794 -9.572 -14.267 1.00 97.62 264 ALA A CA 1
ATOM 2128 C C . ALA A 1 264 ? 15.025 -9.829 -12.768 1.00 97.62 264 ALA A C 1
ATOM 2130 O O . ALA A 1 264 ? 14.148 -9.519 -11.965 1.00 97.62 264 ALA A O 1
ATOM 2131 N N . PHE A 1 265 ? 16.210 -10.323 -12.386 1.00 98.31 265 PHE A N 1
ATOM 2132 C CA . PHE A 1 265 ? 16.617 -10.468 -10.985 1.00 98.31 265 PHE A CA 1
ATOM 2133 C C . PHE A 1 265 ? 16.552 -9.135 -10.235 1.00 98.31 265 PHE A C 1
ATOM 2135 O O . PHE A 1 265 ? 15.833 -8.998 -9.247 1.00 98.31 265 PHE A O 1
ATOM 2142 N N . PHE A 1 266 ? 17.277 -8.126 -10.721 1.00 98.25 266 PHE A N 1
ATOM 2143 C CA . PHE A 1 266 ? 17.306 -6.815 -10.074 1.00 98.25 266 PHE A CA 1
ATOM 2144 C C . PHE A 1 266 ? 15.974 -6.084 -10.206 1.00 98.25 266 PHE A C 1
ATOM 2146 O O . PHE A 1 266 ? 15.553 -5.402 -9.275 1.00 98.25 266 PHE A O 1
ATOM 2153 N N . MET A 1 267 ? 15.288 -6.255 -11.335 1.00 98.12 267 MET A N 1
ATOM 2154 C CA . MET A 1 267 ? 13.980 -5.658 -11.564 1.00 98.12 267 MET A CA 1
ATOM 2155 C C . MET A 1 267 ? 12.954 -6.149 -10.544 1.00 98.12 267 MET A C 1
ATOM 2157 O O . MET A 1 267 ? 12.264 -5.317 -9.967 1.00 98.12 267 MET A O 1
ATOM 2161 N N . ALA A 1 268 ? 12.894 -7.450 -10.251 1.00 98.31 268 ALA A N 1
ATOM 2162 C CA . ALA A 1 268 ? 11.969 -7.982 -9.251 1.00 98.31 268 ALA A CA 1
ATOM 2163 C C . ALA A 1 268 ? 12.237 -7.410 -7.846 1.00 98.31 268 ALA A C 1
ATOM 2165 O O . ALA A 1 268 ? 11.295 -7.023 -7.153 1.00 98.31 268 ALA A O 1
ATOM 2166 N N . ILE A 1 269 ? 13.516 -7.291 -7.456 1.00 98.31 269 ILE A N 1
ATOM 2167 C CA . ILE A 1 269 ? 13.925 -6.684 -6.178 1.00 98.31 269 ILE A CA 1
ATOM 2168 C C . ILE A 1 269 ? 13.465 -5.226 -6.116 1.00 98.31 269 ILE A C 1
ATOM 2170 O O . ILE A 1 269 ? 12.765 -4.829 -5.185 1.00 98.31 269 ILE A O 1
ATOM 2174 N N . LEU A 1 270 ? 13.853 -4.427 -7.113 1.00 98.19 270 LEU A N 1
ATOM 2175 C CA . LEU A 1 270 ? 13.597 -2.990 -7.111 1.00 98.19 270 LEU A CA 1
ATOM 2176 C C . LEU A 1 270 ? 12.113 -2.670 -7.284 1.00 98.19 270 LEU A C 1
ATOM 2178 O O . LEU A 1 270 ? 11.635 -1.722 -6.671 1.00 98.19 270 LEU A O 1
ATOM 2182 N N . ALA A 1 271 ? 11.371 -3.452 -8.071 1.00 97.88 271 ALA A N 1
ATOM 2183 C CA . ALA A 1 271 ? 9.937 -3.255 -8.245 1.00 97.88 271 ALA A CA 1
ATOM 2184 C C . ALA A 1 271 ? 9.202 -3.474 -6.917 1.00 97.88 271 ALA A C 1
ATOM 2186 O O . ALA A 1 271 ? 8.399 -2.630 -6.520 1.00 97.88 271 ALA A O 1
ATOM 2187 N N . LEU A 1 272 ? 9.541 -4.535 -6.180 1.00 97.56 272 LEU A N 1
ATOM 2188 C CA . LEU A 1 272 ? 8.990 -4.768 -4.847 1.00 97.56 272 LEU A CA 1
ATOM 2189 C C . LEU A 1 272 ? 9.419 -3.673 -3.858 1.00 97.56 272 LEU A C 1
ATOM 2191 O O . LEU A 1 272 ? 8.599 -3.148 -3.110 1.00 97.56 272 LEU A O 1
ATOM 2195 N N . TRP A 1 273 ? 10.689 -3.269 -3.852 1.00 97.44 273 TRP A N 1
ATOM 2196 C CA . TRP A 1 273 ? 11.144 -2.195 -2.963 1.00 97.44 273 TRP A CA 1
ATOM 2197 C C . TRP A 1 273 ? 10.487 -0.853 -3.281 1.00 97.44 273 TRP A C 1
ATOM 2199 O O . TRP A 1 273 ? 10.177 -0.104 -2.360 1.00 97.44 273 TRP A O 1
ATOM 2209 N N . SER A 1 274 ? 10.206 -0.564 -4.552 1.00 96.38 274 SER A N 1
ATOM 2210 C CA . SER A 1 274 ? 9.491 0.648 -4.952 1.00 96.38 274 SER A CA 1
ATOM 2211 C C . SER A 1 274 ? 8.093 0.719 -4.326 1.00 96.38 274 SER A C 1
ATOM 2213 O O . SER A 1 274 ? 7.693 1.783 -3.855 1.00 96.38 274 SER A O 1
ATOM 2215 N N . HIS A 1 275 ? 7.396 -0.421 -4.206 1.00 94.94 275 HIS A N 1
ATOM 2216 C CA . HIS A 1 275 ? 6.140 -0.521 -3.456 1.00 94.94 275 HIS A CA 1
ATOM 2217 C C . HIS A 1 275 ? 6.337 -0.115 -2.001 1.00 94.94 275 HIS A C 1
ATOM 2219 O O . HIS A 1 275 ? 5.626 0.759 -1.507 1.00 94.94 275 HIS A O 1
ATOM 2225 N N . ILE A 1 276 ? 7.314 -0.734 -1.330 1.00 94.69 276 ILE A N 1
ATOM 2226 C CA . ILE A 1 276 ? 7.591 -0.502 0.093 1.00 94.69 276 ILE A CA 1
ATOM 2227 C C . ILE A 1 276 ? 7.922 0.973 0.337 1.00 94.69 276 ILE A C 1
ATOM 2229 O O . ILE A 1 276 ? 7.392 1.575 1.267 1.00 94.69 276 ILE A O 1
ATOM 2233 N N . LEU A 1 277 ? 8.760 1.572 -0.512 1.00 93.00 277 LEU A N 1
ATOM 2234 C CA . LEU A 1 277 ? 9.157 2.975 -0.404 1.00 93.00 277 LEU A CA 1
ATOM 2235 C C . LEU A 1 277 ? 7.964 3.920 -0.553 1.00 93.00 277 LEU A C 1
ATOM 2237 O O . LEU A 1 277 ? 7.816 4.849 0.239 1.00 93.00 277 LEU A O 1
ATOM 2241 N N . VAL A 1 278 ? 7.085 3.664 -1.523 1.00 92.38 278 VAL A N 1
ATOM 2242 C CA . VAL A 1 278 ? 5.843 4.432 -1.676 1.00 92.38 278 VAL A CA 1
ATOM 2243 C C . VAL A 1 278 ? 4.969 4.290 -0.428 1.00 92.38 278 VAL A C 1
ATOM 2245 O O . VAL A 1 278 ? 4.378 5.267 0.028 1.00 92.38 278 VAL A O 1
ATOM 2248 N N . ASP A 1 279 ? 4.921 3.110 0.180 1.00 90.94 279 ASP A N 1
ATOM 2249 C CA . ASP A 1 279 ? 4.126 2.858 1.379 1.00 90.94 279 ASP A CA 1
ATOM 2250 C C . ASP A 1 279 ? 4.668 3.472 2.671 1.00 90.94 279 ASP A C 1
ATOM 2252 O O . ASP A 1 279 ? 3.871 3.733 3.580 1.00 90.94 279 ASP A O 1
ATOM 2256 N N . GLN A 1 280 ? 5.967 3.780 2.736 1.00 92.12 280 GLN A N 1
ATOM 2257 C CA . GLN A 1 280 ? 6.549 4.562 3.832 1.00 92.12 280 GLN A CA 1
ATOM 2258 C C . GLN A 1 280 ? 6.013 5.995 3.880 1.00 92.12 280 GLN A C 1
ATOM 2260 O O . GLN A 1 280 ? 6.066 6.623 4.929 1.00 92.12 280 GLN A O 1
ATOM 2265 N N . THR A 1 281 ? 5.442 6.514 2.789 1.00 90.38 281 THR A N 1
ATOM 2266 C CA . THR A 1 281 ? 4.799 7.841 2.790 1.00 90.38 281 THR A CA 1
ATOM 2267 C C . THR A 1 281 ? 3.425 7.851 3.475 1.00 90.38 281 THR A C 1
ATOM 2269 O O . THR A 1 281 ? 2.835 8.918 3.644 1.00 90.38 281 THR A O 1
ATOM 2272 N N . GLY A 1 282 ? 2.885 6.681 3.837 1.00 86.62 282 GLY A N 1
ATOM 2273 C CA . GLY A 1 282 ? 1.589 6.541 4.504 1.00 86.62 282 GLY A CA 1
ATOM 2274 C C . GLY A 1 282 ? 1.672 6.497 6.034 1.00 86.62 282 GLY A C 1
ATOM 2275 O O . GLY A 1 282 ? 2.754 6.579 6.602 1.00 86.62 282 GLY A O 1
ATOM 2276 N N . HIS A 1 283 ? 0.534 6.293 6.708 1.00 82.19 283 HIS A N 1
ATOM 2277 C CA . HIS A 1 283 ? 0.484 6.128 8.174 1.00 82.19 283 HIS A CA 1
ATOM 2278 C C . HIS A 1 283 ? 1.031 4.776 8.662 1.00 82.19 283 HIS A C 1
ATOM 2280 O O . HIS A 1 283 ? 1.804 4.708 9.613 1.00 82.19 283 HIS A O 1
ATOM 2286 N N . LEU A 1 284 ? 0.669 3.676 7.992 1.00 83.75 284 LEU A N 1
ATOM 2287 C CA . LEU A 1 284 ? 0.957 2.326 8.498 1.00 83.75 284 LEU A CA 1
ATOM 2288 C C . LEU A 1 284 ? 2.441 1.922 8.419 1.00 83.75 284 LEU A C 1
ATOM 2290 O O . LEU A 1 284 ? 2.826 0.979 9.100 1.00 83.75 284 LEU A O 1
ATOM 2294 N N . GLY A 1 285 ? 3.262 2.577 7.587 1.00 87.06 285 GLY A N 1
ATOM 2295 C CA . GLY A 1 285 ? 4.680 2.227 7.399 1.00 87.06 285 GLY A CA 1
ATOM 2296 C C . GLY A 1 285 ? 4.901 0.775 6.952 1.00 87.06 285 GLY A C 1
ATOM 2297 O O . GLY A 1 285 ? 4.121 0.263 6.143 1.00 87.06 285 GLY A O 1
ATOM 2298 N N . SER A 1 286 ? 5.978 0.113 7.406 1.00 91.12 286 SER A N 1
ATOM 2299 C CA . SER A 1 286 ? 6.281 -1.312 7.115 1.00 91.12 286 SER A CA 1
ATOM 2300 C C . SER A 1 286 ? 7.305 -1.918 8.084 1.00 91.12 286 SER A C 1
ATOM 2302 O O . SER A 1 286 ? 8.014 -1.201 8.782 1.00 91.12 286 SER A O 1
ATOM 2304 N N . ASN A 1 287 ? 7.422 -3.247 8.118 1.00 93.38 287 ASN A N 1
ATOM 2305 C CA . ASN A 1 287 ? 8.528 -3.942 8.782 1.00 93.38 287 ASN A CA 1
ATOM 2306 C C . ASN A 1 287 ? 9.676 -4.226 7.790 1.00 93.38 287 ASN A C 1
ATOM 2308 O O . ASN A 1 287 ? 9.754 -5.296 7.184 1.00 93.38 287 ASN A O 1
ATOM 2312 N N . LEU A 1 288 ? 10.593 -3.265 7.644 1.00 93.25 288 LEU A N 1
ATOM 2313 C CA . LEU A 1 288 ? 11.626 -3.284 6.597 1.00 93.25 288 LEU A CA 1
ATOM 2314 C C . LEU A 1 288 ? 12.608 -4.463 6.685 1.00 93.25 288 LEU A C 1
ATOM 2316 O O . LEU A 1 288 ? 13.092 -4.924 5.651 1.00 93.25 288 LEU A O 1
ATOM 2320 N N . PHE A 1 289 ? 12.898 -4.970 7.887 1.00 93.69 289 PHE A N 1
ATOM 2321 C CA . PHE A 1 289 ? 13.964 -5.954 8.117 1.00 93.69 289 PHE A CA 1
ATOM 2322 C C . PHE A 1 289 ? 13.465 -7.282 8.696 1.00 93.69 289 PHE A C 1
ATOM 2324 O O . PHE A 1 289 ? 14.226 -8.006 9.338 1.00 93.69 289 PHE A O 1
ATOM 2331 N N . TYR A 1 290 ? 12.206 -7.660 8.460 1.00 93.00 290 TYR A N 1
ATOM 2332 C CA . TYR A 1 290 ? 11.753 -9.025 8.757 1.00 93.00 290 TYR A CA 1
ATOM 2333 C C . TYR A 1 290 ? 12.711 -10.066 8.130 1.00 93.00 290 TYR A C 1
ATOM 2335 O O . TYR A 1 290 ? 13.173 -9.836 7.023 1.00 93.00 290 TYR A O 1
ATOM 2343 N N . PRO A 1 291 ? 13.040 -11.213 8.749 1.00 93.44 291 PRO A N 1
ATOM 2344 C CA . PRO A 1 291 ? 12.588 -11.689 10.049 1.00 93.44 291 PRO A CA 1
ATOM 2345 C C . PRO A 1 291 ? 13.401 -11.156 11.236 1.00 93.44 291 PRO A C 1
ATOM 2347 O O . PRO A 1 291 ? 13.062 -11.537 12.359 1.00 93.44 291 PRO A O 1
ATOM 2350 N N . PHE A 1 292 ? 14.431 -10.328 11.013 1.00 93.38 292 PHE A N 1
ATOM 2351 C CA . PHE A 1 292 ? 15.301 -9.782 12.063 1.00 93.38 292 PHE A CA 1
ATOM 2352 C C . PHE A 1 292 ? 14.542 -8.830 12.992 1.00 93.38 292 PHE A C 1
ATOM 2354 O O . PHE A 1 292 ? 14.738 -8.859 14.202 1.00 93.38 292 PHE A O 1
ATOM 2361 N N . THR A 1 293 ? 13.619 -8.045 12.435 1.00 90.75 293 THR A N 1
ATOM 2362 C CA . THR A 1 293 ? 12.658 -7.229 13.184 1.00 90.75 293 THR A CA 1
ATOM 2363 C C . THR A 1 293 ? 11.258 -7.835 13.098 1.00 90.75 293 THR A C 1
ATOM 2365 O O . THR A 1 293 ? 10.864 -8.401 12.074 1.00 90.75 293 THR A O 1
ATOM 2368 N N . LYS A 1 294 ? 10.480 -7.739 14.182 1.00 84.12 294 LYS A N 1
ATOM 2369 C CA . LYS A 1 294 ? 9.080 -8.210 14.230 1.00 84.12 294 LYS A CA 1
ATOM 2370 C C . LYS A 1 294 ? 8.060 -7.075 14.219 1.00 84.12 294 LYS A C 1
ATOM 2372 O O . LYS A 1 294 ? 6.944 -7.280 13.757 1.00 84.12 294 LYS A O 1
ATOM 2377 N N . LYS A 1 295 ? 8.460 -5.886 14.671 1.00 83.50 295 LYS A N 1
ATOM 2378 C CA . LYS A 1 295 ? 7.590 -4.714 14.758 1.00 83.50 295 LYS A CA 1
ATOM 2379 C C . LYS A 1 295 ? 7.589 -3.928 13.448 1.00 83.50 295 LYS A C 1
ATOM 2381 O O . LYS A 1 295 ? 8.626 -3.756 12.809 1.00 83.50 295 LYS A O 1
ATOM 2386 N N . ARG A 1 296 ? 6.402 -3.461 13.064 1.00 88.94 296 ARG A N 1
ATOM 2387 C CA . ARG A 1 296 ? 6.194 -2.497 11.978 1.00 88.94 296 ARG A CA 1
ATOM 2388 C C . ARG A 1 296 ? 6.572 -1.100 12.474 1.00 88.94 296 ARG A C 1
ATOM 2390 O O . ARG A 1 296 ? 6.134 -0.727 13.561 1.00 88.94 296 ARG A O 1
ATOM 2397 N N . SER A 1 297 ? 7.358 -0.351 11.699 1.00 85.94 297 SER A N 1
ATOM 2398 C CA . SER A 1 297 ? 7.570 1.078 11.957 1.00 85.94 297 SER A CA 1
ATOM 2399 C C . SER A 1 297 ? 6.380 1.878 11.438 1.00 85.94 297 SER A C 1
ATOM 2401 O O . SER A 1 297 ? 5.775 1.486 10.438 1.00 85.94 297 SER A O 1
ATOM 2403 N N . GLN A 1 298 ? 6.064 3.005 12.076 1.00 85.62 298 GLN A N 1
ATOM 2404 C CA . GLN A 1 298 ? 5.158 3.977 11.466 1.00 85.62 298 GLN A CA 1
ATOM 2405 C C . GLN A 1 298 ? 5.795 4.585 10.214 1.00 85.62 298 GLN A C 1
ATOM 2407 O O . GLN A 1 298 ? 7.022 4.619 10.079 1.00 85.62 298 GLN A O 1
ATOM 2412 N N . GLY A 1 299 ? 4.947 4.990 9.272 1.00 87.69 299 GLY A N 1
ATOM 2413 C CA . GLY A 1 299 ? 5.402 5.730 8.103 1.00 87.69 299 GLY A CA 1
ATOM 2414 C C . GLY A 1 299 ? 5.486 7.228 8.389 1.00 87.69 299 GLY A C 1
ATOM 2415 O O . GLY A 1 299 ? 5.376 7.674 9.526 1.00 87.69 299 GLY A O 1
ATOM 2416 N N . LEU A 1 300 ? 5.691 8.010 7.336 1.00 88.06 300 LEU A N 1
ATOM 2417 C CA . LEU A 1 300 ? 5.877 9.459 7.406 1.00 88.06 300 LEU A CA 1
ATOM 2418 C C . LEU A 1 300 ? 4.568 10.235 7.598 1.00 88.06 300 LEU A C 1
ATOM 2420 O O . LEU A 1 300 ? 4.615 11.448 7.776 1.00 88.06 300 LEU A O 1
ATOM 2424 N N . GLU A 1 301 ? 3.416 9.561 7.512 1.00 86.62 301 GLU A N 1
ATOM 2425 C CA . GLU A 1 301 ? 2.085 10.166 7.690 1.00 86.62 301 GLU A CA 1
ATOM 2426 C C . GLU A 1 301 ? 1.764 11.298 6.700 1.00 86.62 301 GLU A C 1
ATOM 2428 O O . GLU A 1 301 ? 0.881 12.121 6.922 1.00 86.62 301 GLU A O 1
ATOM 2433 N N . TRP A 1 302 ? 2.465 11.348 5.566 1.00 82.69 302 TRP A N 1
ATOM 2434 C CA . TRP A 1 302 ? 2.250 12.380 4.548 1.00 82.69 302 TRP A CA 1
ATOM 2435 C C . TRP A 1 302 ? 0.983 12.143 3.734 1.00 82.69 302 TRP A C 1
ATOM 2437 O O . TRP A 1 302 ? 0.456 13.060 3.104 1.00 82.69 302 TRP A O 1
ATOM 2447 N N . THR A 1 303 ? 0.536 10.891 3.664 1.00 82.56 303 THR A N 1
ATOM 2448 C CA . THR A 1 303 ? -0.531 10.471 2.763 1.00 82.56 303 THR A CA 1
ATOM 2449 C C . THR A 1 303 ? -1.384 9.371 3.380 1.00 82.56 303 THR A C 1
ATOM 2451 O O . THR A 1 303 ? -0.963 8.626 4.266 1.00 82.56 303 THR A O 1
ATOM 2454 N N . THR A 1 304 ? -2.593 9.215 2.853 1.00 79.81 304 THR A N 1
ATOM 2455 C CA . THR A 1 304 ? -3.455 8.069 3.148 1.00 79.81 304 THR A CA 1
ATOM 2456 C C . THR A 1 304 ? -3.718 7.297 1.861 1.00 79.81 304 THR A C 1
ATOM 2458 O O . THR A 1 304 ? -3.608 7.836 0.756 1.00 79.81 304 THR A O 1
ATOM 2461 N N . SER A 1 305 ? -4.094 6.023 1.968 1.00 77.00 305 SER A N 1
ATOM 2462 C CA . SER A 1 305 ? -4.437 5.214 0.791 1.00 77.00 305 SER A CA 1
ATOM 2463 C C . SER A 1 305 ? -5.643 5.767 0.019 1.00 77.00 305 SER A C 1
ATOM 2465 O O . SER A 1 305 ? -5.725 5.573 -1.197 1.00 77.00 305 SER A O 1
ATOM 2467 N N . ALA A 1 306 ? -6.546 6.482 0.694 1.00 75.69 306 ALA A N 1
ATOM 2468 C CA . ALA A 1 306 ? -7.722 7.104 0.096 1.00 75.69 306 ALA A CA 1
ATOM 2469 C C . ALA A 1 306 ? -7.452 8.511 -0.472 1.00 75.69 306 ALA A C 1
ATOM 2471 O O . ALA A 1 306 ? -8.230 8.976 -1.302 1.00 75.69 306 ALA A O 1
ATOM 2472 N N . SER A 1 307 ? -6.327 9.151 -0.132 1.00 76.94 307 SER A N 1
ATOM 2473 C CA . SER A 1 307 ? -5.985 10.487 -0.633 1.00 76.94 307 SER A CA 1
ATOM 2474 C C . SER A 1 307 ? -5.842 10.496 -2.160 1.00 76.94 307 SER A C 1
ATOM 2476 O O . SER A 1 307 ? -4.947 9.863 -2.726 1.00 76.94 307 SER A O 1
ATOM 2478 N N . VAL A 1 308 ? -6.701 11.250 -2.845 1.00 79.25 308 VAL A N 1
ATOM 2479 C CA . VAL A 1 308 ? -6.736 11.305 -4.316 1.00 79.25 308 VAL A CA 1
ATOM 2480 C C . VAL A 1 308 ? -5.443 11.891 -4.887 1.00 79.25 308 VAL A C 1
ATOM 2482 O O . VAL A 1 308 ? -4.837 11.303 -5.784 1.00 79.25 308 VAL A O 1
ATOM 2485 N N . PHE A 1 309 ? -4.985 13.018 -4.337 1.00 81.44 309 PHE A N 1
ATOM 2486 C CA . PHE A 1 309 ? -3.850 13.764 -4.880 1.00 81.44 309 PHE A CA 1
ATOM 2487 C C . PHE A 1 309 ? -2.528 12.971 -4.859 1.00 81.44 309 PHE A C 1
ATOM 2489 O O . PHE A 1 309 ? -1.916 12.847 -5.920 1.00 81.44 309 PHE A O 1
ATOM 2496 N N . PRO A 1 310 ? -2.102 12.349 -3.739 1.00 85.38 310 PRO A N 1
ATOM 2497 C CA . PRO A 1 310 ? -0.895 11.524 -3.728 1.00 85.38 310 PRO A CA 1
ATOM 2498 C C . PRO A 1 310 ? -0.943 10.342 -4.704 1.00 85.38 310 PRO A C 1
ATOM 2500 O O . PRO A 1 310 ? 0.046 10.070 -5.382 1.00 85.38 310 PRO A O 1
ATOM 2503 N N . ASN A 1 311 ? -2.097 9.675 -4.840 1.00 88.06 311 ASN A N 1
ATOM 2504 C CA . ASN A 1 311 ? -2.254 8.587 -5.809 1.00 88.06 311 ASN A CA 1
ATOM 2505 C C . ASN A 1 311 ? -2.086 9.097 -7.253 1.00 88.06 311 ASN A C 1
ATOM 2507 O O . ASN A 1 311 ? -1.357 8.486 -8.033 1.00 88.06 311 ASN A O 1
ATOM 2511 N N . ILE A 1 312 ? -2.718 10.223 -7.614 1.00 88.94 312 ILE A N 1
ATOM 2512 C CA . ILE A 1 312 ? -2.557 10.839 -8.944 1.00 88.94 312 ILE A CA 1
ATOM 2513 C C . ILE A 1 312 ? -1.100 11.236 -9.179 1.00 88.94 312 ILE A C 1
ATOM 2515 O O . ILE A 1 312 ? -0.560 10.948 -10.243 1.00 88.94 312 ILE A O 1
ATOM 2519 N N . PHE A 1 313 ? -0.457 11.851 -8.189 1.00 90.06 313 PHE A N 1
ATOM 2520 C CA . PHE A 1 313 ? 0.920 12.320 -8.279 1.00 90.06 313 PHE A CA 1
ATOM 2521 C C . PHE A 1 313 ? 1.895 11.173 -8.582 1.00 90.06 313 PHE A C 1
ATOM 2523 O O . PHE A 1 313 ? 2.633 11.228 -9.566 1.00 90.06 313 PHE A O 1
ATOM 2530 N N . VAL A 1 314 ? 1.851 10.093 -7.793 1.00 92.62 314 VAL A N 1
ATOM 2531 C CA . VAL A 1 314 ? 2.730 8.929 -7.993 1.00 92.62 314 VAL A CA 1
ATOM 2532 C C . VAL A 1 314 ? 2.417 8.213 -9.310 1.00 92.62 314 VAL A C 1
ATOM 2534 O O . VAL A 1 314 ? 3.339 7.824 -10.032 1.00 92.62 314 VAL A O 1
ATOM 2537 N N . ASN A 1 315 ? 1.137 8.087 -9.676 1.00 94.44 315 ASN A N 1
ATOM 2538 C CA . ASN A 1 315 ? 0.742 7.494 -10.957 1.00 94.44 315 ASN A CA 1
ATOM 2539 C C . ASN A 1 315 ? 1.257 8.314 -12.141 1.00 94.44 315 ASN A C 1
ATOM 2541 O O . ASN A 1 315 ? 1.771 7.745 -13.100 1.00 94.44 315 ASN A O 1
ATOM 2545 N N . TYR A 1 316 ? 1.148 9.640 -12.069 1.00 94.88 316 TYR A N 1
ATOM 2546 C CA . TYR A 1 316 ? 1.604 10.541 -13.118 1.00 94.88 316 TYR A CA 1
ATOM 2547 C C . TYR A 1 316 ? 3.120 10.462 -13.300 1.00 94.88 316 TYR A C 1
ATOM 2549 O O . TYR A 1 316 ? 3.589 10.286 -14.422 1.00 94.88 316 TYR A O 1
ATOM 2557 N N . ILE A 1 317 ? 3.889 10.498 -12.204 1.00 94.44 317 ILE A N 1
ATOM 2558 C CA . ILE A 1 317 ? 5.347 10.308 -12.247 1.00 94.44 317 ILE A CA 1
ATOM 2559 C C . ILE A 1 317 ? 5.699 8.945 -12.846 1.00 94.44 317 ILE A C 1
ATOM 2561 O O . ILE A 1 317 ? 6.591 8.857 -13.691 1.00 94.44 317 ILE A O 1
ATOM 2565 N N . SER A 1 318 ? 4.983 7.890 -12.451 1.00 96.62 318 SER A N 1
ATOM 2566 C CA . SER A 1 318 ? 5.202 6.540 -12.976 1.00 96.62 318 SER A CA 1
ATOM 2567 C C . SER A 1 318 ? 4.957 6.486 -14.484 1.00 96.62 318 SER A C 1
ATOM 2569 O O . SER A 1 318 ? 5.819 6.028 -15.227 1.00 96.62 318 SER A O 1
ATOM 2571 N N . ILE A 1 319 ? 3.830 7.023 -14.963 1.00 96.56 319 ILE A N 1
ATOM 2572 C CA . ILE A 1 319 ? 3.495 7.080 -16.394 1.00 96.56 319 ILE A CA 1
ATOM 2573 C C . ILE A 1 319 ? 4.519 7.917 -17.163 1.00 96.56 319 ILE A C 1
ATOM 2575 O O . ILE A 1 319 ? 5.007 7.478 -18.204 1.00 96.56 319 ILE A O 1
ATOM 2579 N N . ALA A 1 320 ? 4.890 9.090 -16.647 1.00 95.56 320 ALA A N 1
ATOM 2580 C CA . ALA A 1 320 ? 5.880 9.947 -17.283 1.00 95.56 320 ALA A CA 1
ATOM 2581 C C . ALA A 1 320 ? 7.238 9.238 -17.403 1.00 95.56 320 ALA A C 1
ATOM 2583 O O . ALA A 1 320 ? 7.861 9.301 -18.462 1.00 95.56 320 ALA A O 1
ATOM 2584 N N . THR A 1 321 ? 7.656 8.511 -16.364 1.00 95.19 321 THR A N 1
ATOM 2585 C CA . THR A 1 321 ? 8.884 7.699 -16.361 1.00 95.19 321 THR A CA 1
ATOM 2586 C C . THR A 1 321 ? 8.812 6.565 -17.384 1.00 95.19 321 THR A C 1
ATOM 2588 O O . THR A 1 321 ? 9.755 6.357 -18.143 1.00 95.19 321 THR A O 1
ATOM 2591 N N . ILE A 1 322 ? 7.675 5.865 -17.460 1.00 95.88 322 ILE A N 1
ATOM 2592 C CA . ILE A 1 322 ? 7.452 4.793 -18.441 1.00 95.88 322 ILE A CA 1
ATOM 2593 C C . ILE A 1 322 ? 7.565 5.340 -19.867 1.00 95.88 322 ILE A C 1
ATOM 2595 O O . ILE A 1 322 ? 8.302 4.781 -20.675 1.00 95.88 322 ILE A O 1
ATOM 2599 N N . ILE A 1 323 ? 6.871 6.441 -20.177 1.00 95.38 323 ILE A N 1
ATOM 2600 C CA . ILE A 1 323 ? 6.893 7.070 -21.508 1.00 95.38 323 ILE A CA 1
ATOM 2601 C C . ILE A 1 323 ? 8.312 7.504 -21.877 1.00 95.38 323 ILE A C 1
ATOM 2603 O O . ILE A 1 323 ? 8.760 7.252 -22.997 1.00 95.38 323 ILE A O 1
ATOM 2607 N N . TRP A 1 324 ? 9.031 8.111 -20.931 1.00 93.75 324 TRP A N 1
ATOM 2608 C CA . TRP A 1 324 ? 10.421 8.508 -21.120 1.00 93.75 324 TRP A CA 1
ATOM 2609 C C . TRP A 1 324 ? 11.305 7.323 -21.510 1.00 93.75 324 TRP A C 1
ATOM 2611 O O . TRP A 1 324 ? 11.993 7.370 -22.527 1.00 93.75 324 TRP A O 1
ATOM 2621 N N . ASN A 1 325 ? 11.250 6.243 -20.733 1.00 93.75 325 ASN A N 1
ATOM 2622 C CA . ASN A 1 325 ? 12.093 5.073 -20.949 1.00 93.75 325 ASN A CA 1
ATOM 2623 C C . ASN A 1 325 ? 11.711 4.298 -22.218 1.00 93.75 325 ASN A C 1
ATOM 2625 O O . ASN A 1 325 ? 12.592 3.826 -22.933 1.00 93.75 325 ASN A O 1
ATOM 2629 N N . ILE A 1 326 ? 10.415 4.209 -22.544 1.00 93.25 326 ILE A N 1
ATOM 2630 C CA . ILE A 1 326 ? 9.949 3.681 -23.836 1.00 93.25 326 ILE A CA 1
ATOM 2631 C C . ILE A 1 326 ? 10.594 4.463 -24.974 1.00 93.25 326 ILE A C 1
ATOM 2633 O O . ILE A 1 326 ? 11.127 3.852 -25.893 1.00 93.25 326 ILE A O 1
ATOM 2637 N N . ASN A 1 327 ? 10.583 5.793 -24.907 1.00 92.25 327 ASN A N 1
ATOM 2638 C CA . ASN A 1 327 ? 11.161 6.632 -25.947 1.00 92.25 327 ASN A CA 1
ATOM 2639 C C . ASN A 1 327 ? 12.690 6.513 -26.030 1.00 92.25 327 ASN A C 1
ATOM 2641 O O . ASN A 1 327 ? 13.234 6.382 -27.122 1.00 92.25 327 ASN A O 1
ATOM 2645 N N . ALA A 1 328 ? 13.371 6.541 -24.883 1.00 89.81 328 ALA A N 1
ATOM 2646 C CA . ALA A 1 328 ? 14.829 6.519 -24.808 1.00 89.81 328 ALA A CA 1
ATOM 2647 C C . ALA A 1 328 ? 15.436 5.184 -25.269 1.00 89.81 328 ALA A C 1
ATOM 2649 O O . ALA A 1 328 ? 16.536 5.170 -25.818 1.00 89.81 328 ALA A O 1
ATOM 2650 N N . PHE A 1 329 ? 14.732 4.067 -25.055 1.00 90.69 329 PHE A N 1
ATOM 2651 C CA . PHE A 1 329 ? 15.208 2.724 -25.409 1.00 90.69 329 PHE A CA 1
ATOM 2652 C C . PHE A 1 329 ? 14.521 2.123 -26.643 1.00 90.69 329 PHE A C 1
ATOM 2654 O O . PHE A 1 329 ? 14.801 0.974 -26.995 1.00 90.69 329 PHE A O 1
ATOM 2661 N N . ALA A 1 330 ? 13.628 2.868 -27.302 1.00 89.31 330 ALA A N 1
ATOM 2662 C CA . ALA A 1 330 ? 13.041 2.449 -28.569 1.00 89.31 330 ALA A CA 1
ATOM 2663 C C . ALA A 1 330 ? 14.115 2.358 -29.668 1.00 89.31 330 ALA A C 1
ATOM 2665 O O . ALA A 1 330 ? 15.033 3.180 -29.694 1.00 89.31 330 ALA A O 1
ATOM 2666 N N . PRO A 1 331 ? 13.978 1.425 -30.634 1.00 87.94 331 PRO A N 1
ATOM 2667 C CA . PRO A 1 331 ? 14.858 1.378 -31.805 1.00 87.94 331 PRO A CA 1
ATOM 2668 C C . PRO A 1 331 ? 14.877 2.697 -32.587 1.00 87.94 331 PRO A C 1
ATOM 2670 O O . PRO A 1 331 ? 15.900 3.081 -33.145 1.00 87.94 331 PRO A O 1
ATOM 2673 N N . VAL A 1 332 ? 13.731 3.382 -32.615 1.00 87.69 332 VAL A N 1
ATOM 2674 C CA . VAL A 1 332 ? 13.579 4.732 -33.152 1.00 87.69 332 VAL A CA 1
ATOM 2675 C C . VAL A 1 332 ? 12.834 5.554 -32.100 1.00 87.69 332 VAL A C 1
ATOM 2677 O O . 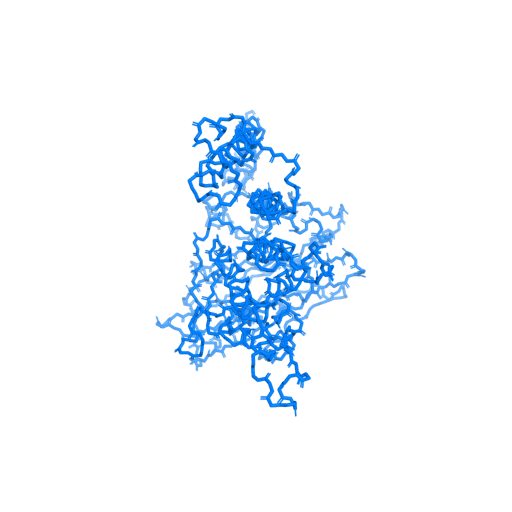VAL A 1 332 ? 11.677 5.231 -31.812 1.00 87.69 332 VAL A O 1
ATOM 2680 N N . PRO A 1 333 ? 13.464 6.586 -31.511 1.00 86.69 333 PRO A N 1
ATOM 2681 C CA . PRO A 1 333 ? 12.789 7.475 -30.574 1.00 86.69 333 PRO A CA 1
ATOM 2682 C C . PRO A 1 333 ? 11.578 8.141 -31.234 1.00 86.69 333 PRO A C 1
ATOM 2684 O O . PRO A 1 333 ? 11.667 8.646 -32.352 1.00 86.69 333 PRO A O 1
ATOM 2687 N N . ALA A 1 334 ? 10.446 8.164 -30.534 1.00 87.00 334 ALA A N 1
ATOM 2688 C CA . ALA A 1 334 ? 9.236 8.851 -30.980 1.00 87.00 334 ALA A CA 1
ATOM 2689 C C . ALA A 1 334 ? 9.358 10.379 -30.850 1.00 87.00 334 ALA A C 1
ATOM 2691 O O . ALA A 1 334 ? 8.722 11.120 -31.597 1.00 87.00 334 ALA A O 1
ATOM 2692 N N . PHE A 1 335 ? 10.170 10.856 -29.903 1.00 85.94 335 PHE A N 1
ATOM 2693 C CA . PHE A 1 335 ? 10.459 12.268 -29.699 1.00 85.94 335 PHE A CA 1
ATOM 2694 C C . PHE A 1 335 ? 11.907 12.508 -29.258 1.00 85.94 335 PHE A C 1
ATOM 2696 O O . PHE A 1 335 ? 12.545 11.685 -28.601 1.00 85.94 335 PHE A O 1
ATOM 2703 N N . THR A 1 336 ? 12.407 13.697 -29.583 1.00 79.25 336 THR A N 1
ATOM 2704 C CA . THR A 1 336 ? 13.682 14.245 -29.105 1.00 79.25 336 THR A CA 1
ATOM 2705 C C . THR A 1 336 ? 13.428 15.608 -28.483 1.00 79.25 336 THR A C 1
ATOM 2707 O O . THR A 1 336 ? 12.521 16.320 -28.916 1.00 79.25 336 THR A O 1
ATOM 2710 N N . LEU A 1 337 ? 14.234 16.009 -27.502 1.00 75.00 337 LEU A N 1
ATOM 2711 C CA . LEU A 1 337 ? 14.067 17.315 -26.867 1.00 75.00 337 LEU A CA 1
ATOM 2712 C C . LEU A 1 337 ? 14.939 18.365 -27.575 1.00 75.00 337 LEU A C 1
ATOM 2714 O O . LEU A 1 337 ? 16.159 18.189 -27.627 1.00 75.00 337 LEU A O 1
ATOM 2718 N N . PRO A 1 338 ? 14.352 19.460 -28.105 1.00 66.44 338 PRO A N 1
ATOM 2719 C CA . PRO A 1 338 ? 15.065 20.430 -28.943 1.00 66.44 338 PRO A CA 1
ATOM 2720 C C . PRO A 1 338 ? 16.316 21.033 -28.294 1.00 66.44 338 PRO A C 1
ATOM 2722 O O . PRO A 1 338 ? 17.264 21.379 -28.987 1.00 66.44 338 PRO A O 1
ATOM 2725 N N . TRP A 1 339 ? 16.340 21.150 -26.965 1.00 66.06 339 TRP A N 1
ATOM 2726 C CA . TRP A 1 339 ? 17.450 21.757 -26.221 1.00 66.06 339 TRP A CA 1
ATOM 2727 C C . TRP A 1 339 ? 18.539 20.768 -25.812 1.00 66.06 339 TRP A C 1
ATOM 2729 O O . TRP A 1 339 ? 19.636 21.181 -25.463 1.00 66.06 339 TRP A O 1
ATOM 2739 N N . ALA A 1 340 ? 18.277 19.464 -25.891 1.00 64.31 340 ALA A N 1
ATOM 2740 C CA . ALA A 1 340 ? 19.338 18.471 -25.777 1.00 64.31 340 ALA A CA 1
ATOM 2741 C C . ALA A 1 340 ? 20.141 18.348 -27.080 1.00 64.31 340 ALA A C 1
ATOM 2743 O O . ALA A 1 340 ? 21.287 17.906 -27.063 1.00 64.31 340 ALA A O 1
ATOM 2744 N N . ALA A 1 341 ? 19.575 18.797 -28.208 1.00 61.34 341 ALA A N 1
ATOM 2745 C CA . ALA A 1 341 ? 20.252 18.796 -29.501 1.00 61.34 341 ALA A CA 1
ATOM 2746 C C . ALA A 1 341 ? 21.541 19.641 -29.504 1.00 61.34 341 ALA A C 1
ATOM 2748 O O . ALA A 1 341 ? 22.471 19.315 -30.237 1.00 61.34 341 ALA A O 1
ATOM 2749 N N . SER A 1 342 ? 21.643 20.673 -28.651 1.00 65.69 342 SER A N 1
ATOM 2750 C CA . SER A 1 342 ? 22.856 21.499 -28.522 1.00 65.69 342 SER A CA 1
ATOM 2751 C C . SER A 1 342 ? 24.032 20.773 -27.866 1.00 65.69 342 SER A C 1
ATOM 2753 O O . SER A 1 342 ? 25.164 21.233 -27.969 1.00 65.69 342 SER A O 1
ATOM 2755 N N . VAL A 1 343 ? 23.777 19.654 -27.183 1.00 63.50 343 VAL A N 1
ATOM 2756 C CA . VAL A 1 343 ? 24.806 18.799 -26.571 1.00 63.50 343 VAL A CA 1
ATOM 2757 C C . VAL A 1 343 ? 25.422 17.863 -27.620 1.00 63.50 343 VAL A C 1
ATOM 2759 O O . VAL A 1 343 ? 26.532 17.377 -27.430 1.00 63.50 343 VAL A O 1
ATOM 2762 N N . GLY A 1 344 ? 24.738 17.669 -28.756 1.00 58.91 344 GLY A N 1
ATOM 2763 C CA . GLY A 1 344 ? 25.112 16.721 -29.801 1.00 58.91 344 GLY A CA 1
ATOM 2764 C C . GLY A 1 344 ? 24.919 15.265 -29.359 1.00 58.91 344 GLY A C 1
ATOM 2765 O O . GLY A 1 344 ? 25.341 14.862 -28.277 1.00 58.91 344 GLY A O 1
ATOM 2766 N N . GLY A 1 345 ? 24.284 14.454 -30.206 1.00 69.75 345 GLY A N 1
ATOM 2767 C CA . GLY A 1 345 ? 24.163 13.006 -30.007 1.00 69.75 345 GLY A CA 1
ATOM 2768 C C . GLY A 1 345 ? 22.728 12.484 -29.993 1.00 69.75 345 GLY A C 1
ATOM 2769 O O . GLY A 1 345 ? 21.780 13.189 -30.332 1.00 69.75 345 GLY A O 1
ATOM 2770 N N . ASP A 1 346 ? 22.604 11.217 -29.616 1.00 76.50 346 ASP A N 1
ATOM 2771 C CA . ASP A 1 346 ? 21.357 10.472 -29.465 1.00 76.50 346 ASP A CA 1
ATOM 2772 C C . ASP A 1 346 ? 21.285 9.848 -28.056 1.00 76.50 346 ASP A C 1
ATOM 2774 O O . ASP A 1 346 ? 22.154 10.072 -27.208 1.00 76.50 346 ASP A O 1
ATOM 2778 N N . PHE A 1 347 ? 20.258 9.041 -27.787 1.00 80.62 347 PHE A N 1
ATOM 2779 C CA . PHE A 1 347 ? 20.078 8.369 -26.496 1.00 80.62 347 PHE A CA 1
ATOM 2780 C C . PHE A 1 347 ? 21.182 7.355 -26.131 1.00 80.62 347 PHE A C 1
ATOM 2782 O O . PHE A 1 347 ? 21.211 6.901 -24.988 1.00 80.62 347 PHE A O 1
ATOM 2789 N N . SER A 1 348 ? 22.111 7.025 -27.038 1.00 77.88 348 SER A N 1
ATOM 2790 C CA . SER A 1 348 ? 23.309 6.239 -26.708 1.00 77.88 348 SER A CA 1
ATOM 2791 C C . SER A 1 348 ? 24.378 7.067 -25.981 1.00 77.88 348 SER A C 1
ATOM 2793 O O . SER A 1 348 ? 25.225 6.511 -25.279 1.00 77.88 348 SER A O 1
ATOM 2795 N N . ASN A 1 349 ? 24.329 8.399 -26.092 1.00 83.50 349 ASN A N 1
ATOM 2796 C CA . ASN A 1 349 ? 25.225 9.301 -25.381 1.00 83.50 349 ASN A CA 1
ATOM 2797 C C . ASN A 1 349 ? 24.683 9.605 -23.973 1.00 83.50 349 ASN A C 1
ATOM 2799 O O . ASN A 1 349 ? 23.599 10.165 -23.811 1.00 83.50 349 ASN A O 1
ATOM 2803 N N . ALA A 1 350 ? 25.470 9.298 -22.937 1.00 83.31 350 ALA A N 1
ATOM 2804 C CA . ALA A 1 350 ? 25.072 9.506 -21.542 1.00 83.31 350 ALA A CA 1
ATOM 2805 C C . ALA A 1 350 ? 24.792 10.982 -21.188 1.00 83.31 350 ALA A C 1
ATOM 2807 O O . ALA A 1 350 ? 23.887 11.269 -20.404 1.00 83.31 350 ALA A O 1
ATOM 2808 N N . GLY A 1 351 ? 25.536 11.924 -21.778 1.00 81.38 351 GLY A N 1
ATOM 2809 C CA . GLY A 1 351 ? 25.324 13.361 -21.591 1.00 81.38 351 GLY A CA 1
ATOM 2810 C C . GLY A 1 351 ? 24.020 13.835 -22.232 1.00 81.38 351 GLY A C 1
ATOM 2811 O O . GLY A 1 351 ? 23.238 14.536 -21.586 1.00 81.38 351 GLY A O 1
ATOM 2812 N N . TYR A 1 352 ? 23.742 13.383 -23.460 1.00 82.62 352 TYR A N 1
ATOM 2813 C CA . TYR A 1 352 ? 22.460 13.634 -24.121 1.00 82.62 352 TYR A CA 1
ATOM 2814 C C . TYR A 1 352 ? 21.300 13.029 -23.325 1.00 82.62 352 TYR A C 1
ATOM 2816 O O . TYR A 1 352 ? 20.310 13.719 -23.087 1.00 82.62 352 TYR A O 1
ATOM 2824 N N . TYR A 1 353 ? 21.429 11.784 -22.853 1.00 84.38 353 TYR A N 1
ATOM 2825 C CA . TYR A 1 353 ? 20.416 11.122 -22.029 1.00 84.38 353 TYR A CA 1
ATOM 2826 C C . TYR A 1 353 ? 20.098 11.933 -20.769 1.00 84.38 353 TYR A C 1
ATOM 2828 O O . TYR A 1 353 ? 18.932 12.226 -20.510 1.00 84.38 353 TYR A O 1
ATOM 2836 N N . LEU A 1 354 ? 21.120 12.342 -20.008 1.00 85.06 354 LEU A N 1
ATOM 2837 C CA . LEU A 1 354 ? 20.933 13.074 -18.755 1.00 85.06 354 LEU A CA 1
ATOM 2838 C C . LEU A 1 354 ? 20.287 14.446 -18.980 1.00 85.06 354 LEU A C 1
ATOM 2840 O O . LEU A 1 354 ? 19.330 14.796 -18.293 1.00 85.06 354 LEU A O 1
ATOM 2844 N N . ILE A 1 355 ? 20.776 15.219 -19.953 1.00 85.19 355 ILE A N 1
ATOM 2845 C CA . ILE A 1 355 ? 20.240 16.558 -20.237 1.00 85.19 355 ILE A CA 1
ATOM 2846 C C . ILE A 1 355 ? 18.822 16.465 -20.800 1.00 85.19 355 ILE A C 1
ATOM 2848 O O . ILE A 1 355 ? 17.950 17.258 -20.435 1.00 85.19 355 ILE A O 1
ATOM 2852 N N . SER A 1 356 ? 18.555 15.478 -21.652 1.00 84.62 356 SER A N 1
ATOM 2853 C CA . SER A 1 356 ? 17.207 15.231 -22.153 1.00 84.62 356 SER A CA 1
ATOM 2854 C C . SER A 1 356 ? 16.271 14.794 -21.021 1.00 84.62 356 SER A C 1
ATOM 2856 O O . SER A 1 356 ? 15.164 15.312 -20.927 1.00 84.62 356 SER A O 1
ATOM 2858 N N . LEU A 1 357 ? 16.715 13.932 -20.102 1.00 86.69 357 LEU A N 1
ATOM 2859 C CA . LEU A 1 357 ? 15.926 13.529 -18.936 1.00 86.69 357 LEU A CA 1
ATOM 2860 C C . LEU A 1 357 ? 15.591 14.729 -18.043 1.00 86.69 357 LEU A C 1
ATOM 2862 O O . LEU A 1 357 ? 14.440 14.887 -17.654 1.00 86.69 357 LEU A O 1
ATOM 2866 N N . LEU A 1 358 ? 16.557 15.603 -17.748 1.00 86.56 358 LEU A N 1
ATOM 2867 C CA . LEU A 1 358 ? 16.307 16.811 -16.953 1.00 86.56 358 LEU A CA 1
ATOM 2868 C C . LEU A 1 358 ? 15.286 17.733 -17.629 1.00 86.56 358 LEU A C 1
ATOM 2870 O O . LEU A 1 358 ? 14.348 18.191 -16.978 1.00 86.56 358 LEU A O 1
ATOM 2874 N N . ASN A 1 359 ? 15.416 17.950 -18.942 1.00 86.94 359 ASN A N 1
ATOM 2875 C CA . ASN A 1 359 ? 14.426 18.699 -19.717 1.00 86.94 359 ASN A CA 1
ATOM 2876 C C . ASN A 1 359 ? 13.044 18.033 -19.645 1.00 86.94 359 ASN A C 1
ATOM 2878 O O . ASN A 1 359 ? 12.045 18.708 -19.402 1.00 86.94 359 ASN A O 1
ATOM 2882 N N . TYR A 1 360 ? 12.975 16.711 -19.807 1.00 88.75 360 TYR A N 1
ATOM 2883 C CA . TYR A 1 360 ? 11.723 15.969 -19.725 1.00 88.75 360 TYR A CA 1
ATOM 2884 C C . TYR A 1 360 ? 11.069 16.105 -18.349 1.00 88.75 360 TYR A C 1
ATOM 2886 O O . TYR A 1 360 ? 9.880 16.401 -18.252 1.00 88.75 360 TYR A O 1
ATOM 2894 N N . VAL A 1 361 ? 11.853 15.953 -17.281 1.00 88.56 361 VAL A N 1
ATOM 2895 C CA . VAL A 1 361 ? 11.386 16.123 -15.904 1.00 88.56 361 VAL A CA 1
ATOM 2896 C C . VAL A 1 361 ? 10.852 17.535 -15.695 1.00 88.56 361 VAL A C 1
ATOM 2898 O O . VAL A 1 361 ? 9.778 17.687 -15.131 1.00 88.56 361 VAL A O 1
ATOM 2901 N N . ILE A 1 362 ? 11.519 18.577 -16.186 1.00 88.88 362 ILE A N 1
ATOM 2902 C CA . ILE A 1 362 ? 11.018 19.950 -16.040 1.00 88.88 362 ILE A CA 1
ATOM 2903 C C . ILE A 1 362 ? 9.676 20.122 -16.771 1.00 88.88 362 ILE A C 1
ATOM 2905 O O . ILE A 1 362 ? 8.687 20.530 -16.161 1.00 88.88 362 ILE A O 1
ATOM 2909 N N . TYR A 1 363 ? 9.620 19.776 -18.059 1.00 87.38 363 TYR A N 1
ATOM 2910 C CA . TYR A 1 363 ? 8.475 20.101 -18.916 1.00 87.38 363 TYR A CA 1
ATOM 2911 C C . TYR A 1 363 ? 7.274 19.182 -18.757 1.00 87.38 363 TYR A C 1
ATOM 2913 O O . TYR A 1 363 ? 6.138 19.643 -18.821 1.00 87.38 363 TYR A O 1
ATOM 2921 N N . PHE A 1 364 ? 7.517 17.891 -18.567 1.00 89.00 364 PHE A N 1
ATOM 2922 C CA . PHE A 1 364 ? 6.470 16.875 -18.550 1.00 89.00 364 PHE A CA 1
ATOM 2923 C C . PHE A 1 364 ? 6.186 16.354 -17.148 1.00 89.00 364 PHE A C 1
ATOM 2925 O O . PHE A 1 364 ? 5.160 15.709 -16.961 1.00 89.00 364 PHE A O 1
ATOM 2932 N N . VAL A 1 365 ? 7.027 16.654 -16.153 1.00 90.50 365 VAL A N 1
ATOM 2933 C CA . VAL A 1 365 ? 6.785 16.261 -14.758 1.00 90.50 365 VAL A CA 1
ATOM 2934 C C . VAL A 1 365 ? 6.534 17.479 -13.874 1.00 90.50 365 VAL A C 1
ATOM 2936 O O . VAL A 1 365 ? 5.421 17.656 -13.387 1.00 90.50 365 VAL A O 1
ATOM 2939 N N . ALA A 1 366 ? 7.521 18.355 -13.703 1.00 89.94 366 ALA A N 1
ATOM 2940 C CA . ALA A 1 366 ? 7.474 19.456 -12.750 1.00 89.94 366 ALA A CA 1
ATOM 2941 C C . ALA A 1 366 ? 6.436 20.524 -13.117 1.00 89.94 366 ALA A C 1
ATOM 2943 O O . ALA A 1 366 ? 5.662 20.917 -12.250 1.00 89.94 366 ALA A O 1
ATOM 2944 N N . ILE A 1 367 ? 6.371 20.970 -14.378 1.00 90.88 367 ILE A N 1
ATOM 2945 C CA . ILE A 1 367 ? 5.388 21.983 -14.802 1.00 90.88 367 ILE A CA 1
ATOM 2946 C C . ILE A 1 367 ? 3.945 21.460 -14.675 1.00 90.88 367 ILE A C 1
ATOM 2948 O O . ILE A 1 367 ? 3.152 22.135 -14.018 1.00 90.88 367 ILE A O 1
ATOM 2952 N N . PRO A 1 368 ? 3.566 20.281 -15.213 1.00 91.56 368 PRO A N 1
ATOM 2953 C CA . PRO A 1 368 ? 2.197 19.779 -15.093 1.00 91.56 368 PRO A CA 1
ATOM 2954 C C . PRO A 1 368 ? 1.794 19.492 -13.649 1.00 91.56 368 PRO A C 1
ATOM 2956 O O . PRO A 1 368 ? 0.688 19.843 -13.245 1.00 91.56 368 PRO A O 1
ATOM 2959 N N . LEU A 1 369 ? 2.692 18.915 -12.842 1.00 89.38 369 LEU A N 1
ATOM 2960 C CA . LEU A 1 369 ? 2.422 18.682 -11.422 1.00 89.38 369 LEU A CA 1
ATOM 2961 C C . LEU A 1 369 ? 2.359 19.990 -10.632 1.00 89.38 369 LEU A C 1
ATOM 2963 O O . LEU A 1 369 ? 1.511 20.119 -9.755 1.00 89.38 369 LEU A O 1
ATOM 2967 N N . GLY A 1 370 ? 3.196 20.975 -10.961 1.00 89.38 370 GLY A N 1
ATOM 2968 C CA . GLY A 1 370 ? 3.151 22.316 -10.384 1.00 89.38 370 GLY A CA 1
ATOM 2969 C C . GLY A 1 370 ? 1.857 23.049 -10.733 1.00 89.38 370 GLY A C 1
ATOM 2970 O O . GLY A 1 370 ? 1.243 23.648 -9.855 1.00 89.38 370 GLY A O 1
ATOM 2971 N N . ALA A 1 371 ? 1.390 22.940 -11.979 1.00 90.56 371 ALA A N 1
ATOM 2972 C CA . ALA A 1 371 ? 0.107 23.479 -12.418 1.00 90.56 371 ALA A CA 1
ATOM 2973 C C . ALA A 1 371 ? -1.065 22.776 -11.721 1.00 90.56 371 ALA A C 1
ATOM 2975 O O . ALA A 1 371 ? -1.950 23.446 -11.196 1.00 90.56 371 ALA A O 1
ATOM 2976 N N . LEU A 1 372 ? -1.050 21.440 -11.645 1.00 87.81 372 LEU A N 1
ATOM 2977 C CA . LEU A 1 372 ? -2.058 20.665 -10.920 1.00 87.81 372 LEU A CA 1
ATOM 2978 C C . LEU A 1 372 ? -2.077 21.038 -9.436 1.00 87.81 372 LEU A C 1
ATOM 2980 O O . LEU A 1 372 ? -3.149 21.243 -8.870 1.00 87.81 372 LEU A O 1
ATOM 2984 N N . TYR A 1 373 ? -0.907 21.164 -8.810 1.00 85.44 373 TYR A N 1
ATOM 2985 C CA . TYR A 1 373 ? -0.778 21.608 -7.428 1.00 85.44 373 TYR A CA 1
ATOM 2986 C C . TYR A 1 373 ? -1.318 23.029 -7.251 1.00 85.44 373 TYR A C 1
ATOM 2988 O O . TYR A 1 373 ? -2.117 23.252 -6.350 1.00 85.44 373 TYR A O 1
ATOM 2996 N N . ALA A 1 374 ? -0.970 23.971 -8.129 1.00 88.06 374 ALA A N 1
ATOM 2997 C CA . ALA A 1 374 ? -1.473 25.341 -8.090 1.00 88.06 374 ALA A CA 1
ATOM 2998 C C . ALA A 1 374 ? -2.998 25.406 -8.261 1.00 88.06 374 ALA A C 1
ATOM 3000 O O . ALA A 1 374 ? -3.661 26.076 -7.475 1.00 88.06 374 ALA A O 1
ATOM 3001 N N . ILE A 1 375 ? -3.569 24.667 -9.221 1.00 88.25 375 ILE A N 1
ATOM 3002 C CA . ILE A 1 375 ? -5.023 24.542 -9.411 1.00 88.25 375 ILE A CA 1
ATOM 3003 C C . ILE A 1 375 ? -5.670 23.950 -8.161 1.00 88.25 375 ILE A C 1
ATOM 3005 O O . ILE A 1 375 ? -6.675 24.470 -7.688 1.00 88.25 375 ILE A O 1
ATOM 3009 N N . THR A 1 376 ? -5.078 22.898 -7.596 1.00 78.75 376 THR A N 1
ATOM 3010 C CA . THR A 1 376 ? -5.591 22.249 -6.384 1.00 78.75 376 THR A CA 1
ATOM 3011 C C . THR A 1 376 ? -5.528 23.197 -5.194 1.00 78.75 376 THR A C 1
ATOM 3013 O O . THR A 1 37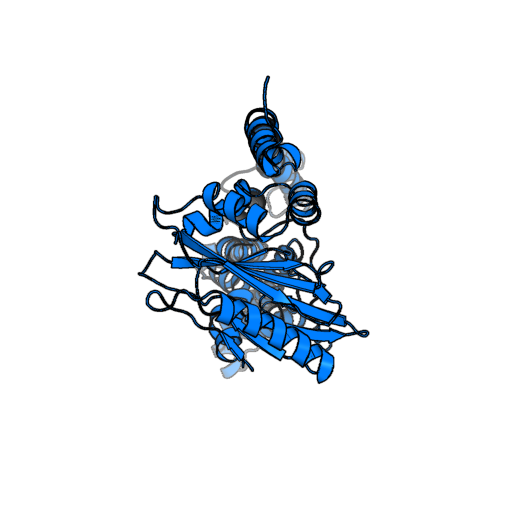6 ? -6.491 23.287 -4.448 1.00 78.75 376 THR A O 1
ATOM 3016 N N . ARG A 1 377 ? -4.441 23.958 -5.028 1.00 81.25 377 ARG A N 1
ATOM 3017 C CA . ARG A 1 377 ? -4.296 24.972 -3.975 1.00 81.25 377 ARG A CA 1
ATOM 3018 C C . ARG A 1 377 ? -5.269 26.128 -4.159 1.00 81.25 377 ARG A C 1
ATOM 3020 O O . ARG A 1 377 ? -5.834 26.584 -3.175 1.00 81.25 377 ARG A O 1
ATOM 3027 N N . LEU A 1 378 ? -5.500 26.571 -5.392 1.00 85.75 378 LEU A N 1
ATOM 3028 C CA . LEU A 1 378 ? -6.487 27.600 -5.708 1.00 85.75 378 LEU A CA 1
ATOM 3029 C C . LEU A 1 378 ? -7.905 27.098 -5.414 1.00 85.75 378 LEU A C 1
ATOM 3031 O O . LEU A 1 378 ? -8.666 27.778 -4.737 1.00 85.75 378 LEU A O 1
ATOM 3035 N N . TYR A 1 379 ? -8.242 25.887 -5.860 1.00 81.19 379 TYR A N 1
ATOM 3036 C CA . TYR A 1 379 ? -9.510 25.233 -5.542 1.00 81.19 379 TYR A CA 1
ATOM 3037 C C . TYR A 1 379 ? -9.672 25.057 -4.031 1.00 81.19 379 TYR A C 1
ATOM 3039 O O . TYR A 1 379 ? -10.729 25.357 -3.481 1.00 81.19 379 TYR A O 1
ATOM 3047 N N . GLN A 1 380 ? -8.606 24.647 -3.341 1.00 71.12 380 GLN A N 1
ATOM 3048 C CA . GLN A 1 380 ? -8.603 24.543 -1.892 1.00 71.12 380 GLN A CA 1
ATOM 3049 C C . GLN A 1 380 ? -8.851 25.896 -1.237 1.00 71.12 380 GLN A C 1
ATOM 3051 O O . GLN A 1 380 ? -9.686 25.986 -0.357 1.00 71.12 380 GLN A O 1
ATOM 3056 N N . MET A 1 381 ? -8.189 26.956 -1.682 1.00 75.50 381 MET A N 1
ATOM 3057 C CA . MET A 1 381 ? -8.369 28.294 -1.129 1.00 75.50 381 MET A CA 1
ATOM 3058 C C . MET A 1 381 ? -9.783 28.842 -1.374 1.00 75.50 381 MET A C 1
ATOM 3060 O O . MET A 1 381 ? -10.366 29.446 -0.482 1.00 75.50 381 MET A O 1
ATOM 3064 N N . LEU A 1 382 ? -10.344 28.623 -2.566 1.00 78.50 382 LEU A N 1
ATOM 3065 C CA . LEU A 1 382 ? -11.640 29.184 -2.960 1.00 78.50 382 LEU A CA 1
ATOM 3066 C C . LEU A 1 382 ? -12.837 28.378 -2.438 1.00 78.50 382 LEU A C 1
ATOM 3068 O O . LEU A 1 382 ? -13.852 28.962 -2.069 1.00 78.50 382 LEU A O 1
ATOM 3072 N N . TYR A 1 383 ? -12.732 27.049 -2.421 1.00 68.50 383 TYR A N 1
ATOM 3073 C CA . TYR A 1 383 ? -13.857 26.152 -2.142 1.00 68.50 383 TYR A CA 1
ATOM 3074 C C . TYR A 1 383 ? -13.629 25.277 -0.919 1.00 68.50 383 TYR A C 1
ATOM 3076 O O . TYR A 1 383 ? -14.542 25.116 -0.115 1.00 68.50 383 TYR A O 1
ATOM 3084 N N . TYR A 1 384 ? -12.428 24.719 -0.754 1.00 64.50 384 TYR A N 1
ATOM 3085 C CA . TYR A 1 384 ? -12.151 23.845 0.387 1.00 64.50 384 TYR A CA 1
ATOM 3086 C C . TYR A 1 384 ? -11.973 24.635 1.678 1.00 64.50 384 TYR A C 1
ATOM 3088 O O . TYR A 1 384 ? -12.355 24.144 2.716 1.00 64.50 384 TYR A O 1
ATOM 3096 N N . HIS A 1 385 ? -11.452 25.860 1.649 1.00 61.59 385 HIS A N 1
ATOM 3097 C CA . HIS A 1 385 ? -11.356 26.703 2.836 1.00 61.59 385 HIS A CA 1
ATOM 3098 C C . HIS A 1 385 ? -12.749 27.088 3.303 1.00 61.59 385 HIS A C 1
ATOM 3100 O O . HIS A 1 385 ? -13.036 26.989 4.483 1.00 61.59 385 HIS A O 1
ATOM 3106 N N . LYS A 1 386 ? -13.644 27.404 2.362 1.00 64.50 386 LYS A N 1
ATOM 3107 C CA . LYS A 1 386 ? -15.053 27.617 2.667 1.00 64.50 386 LYS A CA 1
ATOM 3108 C C . LYS A 1 386 ? -15.693 26.353 3.250 1.00 64.50 386 LYS A C 1
ATOM 3110 O O . LYS A 1 386 ? -16.225 26.416 4.343 1.00 64.50 386 LYS A O 1
ATOM 3115 N N . ARG A 1 387 ? -15.563 25.198 2.589 1.00 67.62 387 ARG A N 1
ATOM 3116 C CA . ARG A 1 387 ? -16.166 23.937 3.054 1.00 67.62 387 ARG A CA 1
ATOM 3117 C C . ARG A 1 387 ? -15.552 23.406 4.351 1.00 67.62 387 ARG A C 1
ATOM 3119 O O . ARG A 1 387 ? -16.274 22.905 5.194 1.00 67.62 387 ARG A O 1
ATOM 3126 N N . ALA A 1 388 ? -14.238 23.488 4.518 1.00 66.56 388 ALA A N 1
ATOM 3127 C CA . ALA A 1 388 ? -13.537 23.072 5.728 1.00 66.56 388 ALA A CA 1
ATOM 3128 C C . ALA A 1 388 ? -13.796 24.049 6.875 1.00 66.56 388 ALA A C 1
ATOM 3130 O O . ALA A 1 388 ? -13.936 23.589 7.996 1.00 66.56 388 ALA A O 1
ATOM 3131 N N . SER A 1 389 ? -13.925 25.358 6.612 1.00 65.12 389 SER A N 1
ATOM 3132 C CA . SER A 1 389 ? -14.427 26.319 7.607 1.00 65.12 389 SER A CA 1
ATOM 3133 C C . SER A 1 389 ? -15.854 25.964 7.993 1.00 65.12 389 SER A C 1
ATOM 3135 O O . SER A 1 389 ? -16.109 25.785 9.168 1.00 65.12 389 SER A O 1
ATOM 3137 N N . GLU A 1 390 ? -16.750 25.731 7.028 1.00 74.94 390 GLU A N 1
ATOM 3138 C CA . GLU A 1 390 ? -18.131 25.296 7.285 1.00 74.94 390 GLU A CA 1
ATOM 3139 C C . GLU A 1 390 ? -18.174 23.983 8.079 1.00 74.94 390 GLU A C 1
ATOM 3141 O O . GLU A 1 390 ? -18.933 23.871 9.032 1.00 74.94 390 GLU A O 1
ATOM 3146 N N . THR A 1 391 ? -17.339 23.001 7.731 1.00 76.00 391 THR A N 1
ATOM 3147 C CA . THR A 1 391 ? -17.247 21.710 8.432 1.00 76.00 391 THR A CA 1
ATOM 3148 C C . THR A 1 391 ? -16.711 21.920 9.846 1.00 76.00 391 THR A C 1
ATOM 3150 O O . THR A 1 391 ? -17.313 21.461 10.807 1.00 76.00 391 THR A O 1
ATOM 3153 N N . ASN A 1 392 ? -15.618 22.661 10.010 1.00 78.50 392 ASN A N 1
ATOM 3154 C CA . ASN A 1 392 ? -15.028 22.921 11.318 1.00 78.50 392 ASN A CA 1
ATOM 3155 C C . ASN A 1 392 ? -15.938 23.773 12.207 1.00 78.50 392 ASN A C 1
ATOM 3157 O O . ASN A 1 392 ? -16.084 23.455 13.377 1.00 78.50 392 ASN A O 1
ATOM 3161 N N . GLU A 1 393 ? -16.600 24.796 11.671 1.00 78.19 393 GLU A N 1
ATOM 3162 C CA . GLU A 1 393 ? -17.638 25.571 12.361 1.00 78.19 393 GLU A CA 1
ATOM 3163 C C . GLU A 1 393 ? -18.813 24.671 12.749 1.00 78.19 393 GLU A C 1
ATOM 3165 O O . GLU A 1 393 ? -19.318 24.741 13.871 1.00 78.19 393 GLU A O 1
ATOM 3170 N N . TYR A 1 394 ? -19.212 23.758 11.861 1.00 77.38 394 TYR A N 1
ATOM 3171 C CA . TYR A 1 394 ? -20.246 22.769 12.142 1.00 77.38 394 TYR A CA 1
ATOM 3172 C C . TYR A 1 394 ? -19.837 21.785 13.248 1.00 77.38 394 TYR A C 1
ATOM 3174 O O . TYR A 1 394 ? -20.709 21.308 13.966 1.00 77.38 394 TYR A O 1
ATOM 3182 N N . PHE A 1 395 ? -18.550 21.507 13.451 1.00 78.31 395 PHE A N 1
ATOM 3183 C CA . PHE A 1 395 ? -18.061 20.665 14.554 1.00 78.31 395 PHE A CA 1
ATOM 3184 C C . PHE A 1 395 ? -17.479 21.449 15.739 1.00 78.31 395 PHE A C 1
ATOM 3186 O O . PHE A 1 395 ? -17.086 20.826 16.729 1.00 78.31 395 PHE A O 1
ATOM 3193 N N . ASP A 1 396 ? -17.456 22.784 15.688 1.00 82.00 396 ASP A N 1
ATOM 3194 C CA . ASP A 1 396 ? -16.977 23.608 16.794 1.00 82.00 396 ASP A CA 1
ATOM 3195 C C . ASP A 1 396 ? -17.889 23.464 18.012 1.00 82.00 396 ASP A C 1
ATOM 3197 O O . ASP A 1 396 ? -19.100 23.250 17.916 1.00 82.00 396 ASP A O 1
ATOM 3201 N N . VAL A 1 397 ? -17.294 23.593 19.192 1.00 73.12 397 VAL A N 1
ATOM 3202 C CA . VAL A 1 397 ? -17.969 23.322 20.458 1.00 73.12 397 VAL A CA 1
ATOM 3203 C C . VAL A 1 397 ? -19.204 24.200 20.624 1.00 73.12 397 VAL A C 1
ATOM 3205 O O . VAL A 1 397 ? -20.231 23.684 21.050 1.00 73.12 397 VAL A O 1
ATOM 3208 N N . ALA A 1 398 ? -19.153 25.472 20.218 1.00 70.31 398 ALA A N 1
ATOM 3209 C CA . ALA A 1 398 ? -20.292 26.385 20.311 1.00 70.31 398 ALA A CA 1
ATOM 3210 C C . ALA A 1 398 ? -21.494 25.927 19.459 1.00 70.31 398 ALA A C 1
ATOM 3212 O O . ALA A 1 398 ? -22.642 25.972 19.906 1.00 70.31 398 ALA A O 1
ATOM 3213 N N . SER A 1 399 ? -21.246 25.416 18.247 1.00 73.50 399 SER A N 1
ATOM 3214 C CA . SER A 1 399 ? -22.307 24.875 17.383 1.00 73.50 399 SER A CA 1
ATOM 3215 C C . SER A 1 399 ? -22.769 23.480 17.825 1.00 73.50 399 SER A C 1
ATOM 3217 O O . SER A 1 399 ? -23.862 23.027 17.476 1.00 73.50 399 SER A O 1
ATOM 3219 N N . MET A 1 400 ? -21.937 22.764 18.582 1.00 73.19 400 MET A N 1
ATOM 3220 C CA . MET A 1 400 ? -22.230 21.437 19.120 1.00 73.19 400 MET A CA 1
ATOM 3221 C C . MET A 1 400 ? -22.926 21.475 20.487 1.00 73.19 400 MET A C 1
ATOM 3223 O O . MET A 1 400 ? -23.697 20.563 20.797 1.00 73.19 400 MET A O 1
ATOM 3227 N N . SER A 1 401 ? -22.705 22.506 21.304 1.00 64.00 401 SER A N 1
ATOM 3228 C CA . SER A 1 401 ? -23.339 22.703 22.615 1.00 64.00 401 SER A CA 1
ATOM 3229 C C . SER A 1 401 ? -24.775 23.225 22.503 1.00 64.00 401 SER A C 1
ATOM 3231 O O . SER A 1 401 ? -25.557 23.028 23.429 1.00 64.00 401 SER A O 1
ATOM 3233 N N . GLY A 1 402 ? -25.154 23.787 21.349 1.00 57.03 402 GLY A N 1
ATOM 3234 C CA . GLY A 1 402 ? -26.470 24.397 21.135 1.00 57.03 402 GLY A CA 1
ATOM 3235 C C . GLY A 1 402 ? -26.559 25.841 21.637 1.00 57.03 402 GLY A C 1
ATOM 3236 O O . GLY A 1 402 ? -27.659 26.374 21.730 1.00 57.03 402 GLY A O 1
ATOM 3237 N N . GLU A 1 403 ? -25.424 26.482 21.935 1.00 45.03 403 GLU A N 1
ATOM 3238 C CA . GLU A 1 403 ? -25.353 27.899 22.324 1.00 45.03 403 GLU A CA 1
ATOM 3239 C C . GLU A 1 403 ? -25.404 28.868 21.131 1.00 45.03 403 GLU A C 1
ATOM 3241 O O . GLU A 1 403 ? -25.282 30.077 21.312 1.00 45.03 403 GLU A O 1
ATOM 3246 N N . SER A 1 404 ? -25.653 28.390 19.908 1.00 42.81 404 SER A N 1
ATOM 3247 C CA . SER A 1 404 ? -26.001 29.259 18.779 1.00 42.81 404 SER A CA 1
ATOM 3248 C C . SER A 1 404 ? -27.472 29.695 18.867 1.00 42.81 404 SER A C 1
ATOM 3250 O O . SER A 1 404 ? -28.303 29.314 18.040 1.00 42.81 404 SER A O 1
ATOM 3252 N N . GLY A 1 405 ? -27.794 30.443 19.922 1.00 38.50 405 GLY A N 1
ATOM 3253 C CA . GLY A 1 405 ? -28.989 31.268 20.027 1.00 38.50 405 GLY A CA 1
ATOM 3254 C C . GLY A 1 405 ? -28.639 32.710 19.666 1.00 38.50 405 GLY A C 1
ATOM 3255 O O . GLY A 1 405 ? -27.817 33.322 20.340 1.00 38.50 405 GLY A O 1
ATOM 3256 N N . ASP A 1 406 ? -29.291 33.203 18.615 1.00 39.03 406 ASP A N 1
ATOM 3257 C CA . ASP A 1 406 ? -29.390 34.592 18.151 1.00 39.03 406 ASP A CA 1
ATOM 3258 C C . ASP A 1 406 ? -28.104 35.319 17.712 1.00 39.03 406 ASP A C 1
ATOM 3260 O O . ASP A 1 406 ? -27.443 35.996 18.499 1.00 39.03 406 ASP A O 1
ATOM 3264 N N . MET A 1 407 ? -27.861 35.311 16.392 1.00 30.83 407 MET A N 1
ATOM 3265 C CA . MET A 1 407 ? -27.675 36.545 15.606 1.00 30.83 407 MET A CA 1
ATOM 3266 C C . MET A 1 407 ? -28.254 36.408 14.199 1.00 30.83 407 MET A C 1
ATOM 3268 O O . MET A 1 407 ? -27.967 35.384 13.539 1.00 30.83 407 MET A O 1
#

Secondary structure (DSSP, 8-state):
--HHHHHHHHHHHHHT-HHHHHHHHHH---HHHHHHHHHHHHHHHIIIIIHHH---SEEE--BTTB--HHHHHHHHHHHHHHHHHHTS-EEEEE--EE-SSSEEEEEEEEEETTTTEEEEEEEEEEEHHHHHHGGGGPPPHHHHHHHHHHH-HHHHHHHHHHHS---TT-S--SS-EEEEE--S-EEE-S-SEEEE-STT--EEEEEEETTEEEEEESTTTTSGGG-HHHHHHHHHHHHHHHS-HHHHHTT-HHHHT-HHHHHHHHHHHHHHHHHHHHHTTBSS-B-TTTTT--SPBP---SB-TT-HHHHHHHHHHHHHHHHHHHHHHSSS-S---TTTGGG---TTSHHHHHHHHHHHIIIIIIHHHHHHHHHHHHHIIIIIHHHHHHHHHHHSHHHHHT-----

Radius of gyration: 25.63 Å; chains: 1; bounding box: 59×65×66 Å

pLDDT: mean 88.36, std 9.88, range [30.83, 98.31]

Sequence (407 aa):
MKGITHFLTGVATASCFPVGMQSVFMNKSFFLPIGGLFGISCDTLDFRFARYFWKHDHVLRIDENNLDPKIIAEGYAKAIDEAFEQKKTVYLKVDIIRLSGSFYRTINIFVDDKRKEITVMIGSIKTMSHVMERLDYLPDYMTMKKSIEEVGAAKTLEKLIDHLPSVPDSRPLENHFHTAKFKADILNTYYQDTEVGIFSGPDFAFEFEDDKVRIDFIPWHRQWSHSLTLGLIMGPLGFAIYAGWAGLFAGNLKEFFNPLAINAFFMAILALWSHILVDQTGHLGSNLFYPFTKKRSQGLEWTTSASVFPNIFVNYISIATIIWNINAFAPVPAFTLPWAASVGGDFSNAGYYLISLLNYVIYFVAIPLGALYAITRLYQMLYYHKRASETNEYFDVASMSGESGDM